Protein AF-A0A2C5Y8W0-F1 (afdb_monomer_lite)

Radius of gyration: 38.62 Å; chains: 1; bounding box: 80×120×103 Å

Foldseek 3Di:
DPDDVVVVVVCVVVVVVVVVVVVVVVPVVDVCVPVVCVPPPNPDFPDDDPVDTDGNNRVVVLVVVVVVLLCQLQPPHVDDPLVSSLVSLLVLLVVLVVLLVCDLPNVVCVVVVPDSVSSVVSSVSSVVSSVVSVVSSVVSVVVPPPDPQPVQVQLAQAEEEEEEAVQVVLRLVVLVSVLVLVLVQVVLVVLLVVLVVVLVVLVVVCVVDPPCNVVSVVVNVVSVVVNVVSVPDDHSPGSYQEYEYEYEHPAPCSCVVCLVSVQVSCVSCVPNRYAAYEYEHPADDDPDDSYDDDPRYDYHHPPSDPDSLVVSLVVLLVVLVPDPGAYEYEYEEAPVSLVSNVVSNVVNCVPHDHHYYYGPDHDDPPDDDDPVVVVVVVVVVVVVVVVVVVVVVVVVVVVVVVVVVVVVVVVVVVVVPPPDD

Structure (mmCIF, N/CA/C/O backbone):
data_AF-A0A2C5Y8W0-F1
#
_entry.id   AF-A0A2C5Y8W0-F1
#
loop_
_atom_site.group_PDB
_atom_site.id
_atom_site.type_symbol
_atom_site.label_atom_id
_atom_site.label_alt_id
_atom_site.label_comp_id
_atom_site.label_asym_id
_atom_site.label_entity_id
_atom_site.label_seq_id
_atom_site.pdbx_PDB_ins_code
_atom_site.Cartn_x
_atom_site.Cartn_y
_atom_site.Cartn_z
_atom_site.occupancy
_atom_site.B_iso_or_equiv
_atom_site.auth_seq_id
_atom_site.auth_comp_id
_atom_site.auth_asym_id
_atom_site.auth_atom_id
_atom_site.pdbx_PDB_model_num
ATOM 1 N N . MET A 1 1 ? 21.763 -20.311 -22.977 1.00 44.25 1 MET A N 1
ATOM 2 C CA . MET A 1 1 ? 22.464 -20.838 -24.161 1.00 44.25 1 MET A CA 1
ATOM 3 C C . MET A 1 1 ? 23.679 -19.960 -24.329 1.00 44.25 1 MET A C 1
ATOM 5 O O . MET A 1 1 ? 23.534 -18.839 -24.801 1.00 44.25 1 MET A O 1
ATOM 9 N N . ASP A 1 2 ? 24.818 -20.407 -23.817 1.00 47.62 2 ASP A N 1
ATOM 10 C CA . ASP A 1 2 ? 26.073 -19.678 -23.962 1.00 47.62 2 ASP A CA 1
ATOM 11 C C . ASP A 1 2 ? 26.524 -19.852 -25.408 1.00 47.62 2 ASP A C 1
ATOM 13 O O . ASP A 1 2 ? 26.822 -20.964 -25.844 1.00 47.62 2 ASP A O 1
ATOM 17 N N . LEU A 1 3 ? 26.448 -18.775 -26.192 1.00 57.62 3 LEU A N 1
ATOM 18 C CA . LEU A 1 3 ? 26.995 -18.784 -27.541 1.00 57.62 3 LEU A CA 1
ATOM 19 C C . LEU A 1 3 ? 28.505 -18.987 -27.401 1.00 57.62 3 LEU A C 1
ATOM 21 O O . LEU A 1 3 ? 29.176 -18.175 -26.764 1.00 57.62 3 LEU A O 1
ATOM 25 N N . ASP A 1 4 ? 29.013 -20.079 -27.966 1.00 74.00 4 ASP A N 1
ATOM 26 C CA . ASP A 1 4 ? 30.424 -20.433 -27.891 1.00 74.00 4 ASP A CA 1
ATOM 27 C C . ASP A 1 4 ? 31.264 -19.286 -28.474 1.00 74.00 4 ASP A C 1
ATOM 29 O O . ASP A 1 4 ? 31.017 -18.817 -29.590 1.00 74.00 4 ASP A O 1
ATOM 33 N N . VAL A 1 5 ? 32.227 -18.782 -27.704 1.00 74.69 5 VAL A N 1
ATOM 34 C CA . VAL A 1 5 ? 33.011 -17.583 -28.048 1.00 74.69 5 VAL A CA 1
ATOM 35 C C . VAL A 1 5 ? 33.696 -17.769 -29.407 1.00 74.69 5 VAL A C 1
ATOM 37 O O . VAL A 1 5 ? 33.759 -16.842 -30.214 1.00 74.69 5 VAL A O 1
ATOM 40 N N . SER A 1 6 ? 34.100 -19.004 -29.709 1.00 77.31 6 SER A N 1
ATOM 41 C CA . SER A 1 6 ? 34.669 -19.428 -30.991 1.00 77.31 6 SER A CA 1
ATOM 42 C C . SER A 1 6 ? 33.718 -19.203 -32.175 1.00 77.31 6 SER A C 1
ATOM 44 O O . SER A 1 6 ? 34.144 -18.761 -33.242 1.00 77.31 6 SER A O 1
ATOM 46 N N . LEU A 1 7 ? 32.417 -19.450 -31.986 1.00 77.75 7 LEU A N 1
ATOM 47 C CA . LEU A 1 7 ? 31.389 -19.231 -33.007 1.00 77.75 7 LEU A CA 1
ATOM 48 C C . LEU A 1 7 ? 31.188 -17.732 -33.265 1.00 77.75 7 LEU A C 1
ATOM 50 O O . LEU A 1 7 ? 31.057 -17.316 -34.415 1.00 77.75 7 LEU A O 1
ATOM 54 N N . LEU A 1 8 ? 31.217 -16.908 -32.212 1.00 77.44 8 LEU A N 1
ATOM 55 C CA . LEU A 1 8 ? 31.112 -15.452 -32.337 1.00 77.44 8 LEU A CA 1
ATOM 56 C C . LEU A 1 8 ? 32.306 -14.866 -33.116 1.00 77.44 8 LEU A C 1
ATOM 58 O O . LEU A 1 8 ? 32.118 -14.013 -33.988 1.00 77.44 8 LEU A O 1
ATOM 62 N N . TYR A 1 9 ? 33.522 -15.361 -32.861 1.00 77.31 9 TYR A N 1
ATOM 63 C CA . TYR A 1 9 ? 34.719 -14.998 -33.631 1.00 77.31 9 TYR A CA 1
ATOM 64 C C . TYR A 1 9 ? 34.620 -15.417 -35.099 1.00 77.31 9 TYR A C 1
ATOM 66 O O . TYR A 1 9 ? 34.963 -14.641 -35.989 1.00 77.31 9 TYR A O 1
ATOM 74 N N . LEU A 1 10 ? 34.104 -16.616 -35.374 1.00 85.75 10 LEU A N 1
ATOM 75 C CA . LEU A 1 10 ? 33.940 -17.101 -36.741 1.00 85.75 10 LEU A CA 1
ATOM 76 C C . LEU A 1 10 ? 32.924 -16.249 -37.523 1.00 85.75 10 LEU A C 1
ATOM 78 O O . LEU A 1 10 ? 33.198 -15.820 -38.644 1.00 85.75 10 LEU A O 1
ATOM 82 N N . ILE A 1 11 ? 31.773 -15.947 -36.909 1.00 84.12 11 ILE A N 1
ATOM 83 C CA . ILE A 1 11 ? 30.718 -15.111 -37.504 1.00 84.12 11 ILE A CA 1
ATOM 84 C C . ILE A 1 11 ? 31.240 -13.700 -37.783 1.00 84.12 11 ILE A C 1
ATOM 86 O O . ILE A 1 11 ? 31.003 -13.154 -38.860 1.00 84.12 11 ILE A O 1
ATOM 90 N N . THR A 1 12 ? 31.967 -13.107 -36.836 1.00 81.12 12 THR A N 1
ATOM 91 C CA . THR A 1 12 ? 32.534 -11.763 -37.008 1.00 81.12 12 THR A CA 1
ATOM 92 C C . THR A 1 12 ? 33.615 -11.737 -38.088 1.00 81.12 12 THR A C 1
ATOM 94 O O . THR A 1 12 ? 33.578 -10.858 -38.947 1.00 81.12 12 THR A O 1
ATOM 97 N N . PHE A 1 13 ? 34.517 -12.722 -38.127 1.00 86.62 13 PHE A N 1
ATOM 98 C CA . PHE A 1 13 ? 35.565 -12.817 -39.146 1.00 86.62 13 PHE A CA 1
ATOM 99 C C . PHE A 1 13 ? 34.997 -12.970 -40.565 1.00 86.62 13 PHE A C 1
ATOM 101 O O . PHE A 1 13 ? 35.328 -12.181 -41.454 1.00 86.62 13 PHE A O 1
ATOM 108 N N . PHE A 1 14 ? 34.091 -13.931 -40.782 1.00 89.62 14 PHE A N 1
ATOM 109 C CA . PHE A 1 14 ? 33.456 -14.112 -42.092 1.00 89.62 14 PHE A CA 1
ATOM 110 C C . PHE A 1 14 ? 32.534 -12.946 -42.456 1.00 89.62 14 PHE A C 1
ATOM 112 O O . PHE A 1 14 ? 32.468 -12.571 -43.626 1.00 89.62 14 PHE A O 1
ATOM 119 N N . GLY A 1 15 ? 31.879 -12.323 -41.474 1.00 86.56 15 GLY A N 1
ATOM 120 C CA . GLY A 1 15 ? 31.104 -11.101 -41.676 1.00 86.56 15 GLY A CA 1
ATOM 121 C C . GLY A 1 15 ? 31.960 -9.953 -42.216 1.00 86.56 15 GLY A C 1
ATOM 122 O O . GLY A 1 15 ? 31.577 -9.312 -43.194 1.00 86.56 15 GLY A O 1
ATOM 123 N N . ILE A 1 16 ? 33.148 -9.735 -41.642 1.00 87.75 16 ILE A N 1
ATOM 124 C CA . ILE A 1 16 ? 34.097 -8.706 -42.098 1.00 87.75 16 ILE A CA 1
ATOM 125 C C . ILE A 1 16 ? 34.620 -9.026 -43.504 1.00 87.75 16 ILE A C 1
ATOM 127 O O . ILE A 1 16 ? 34.643 -8.143 -44.363 1.00 87.75 16 ILE A O 1
ATOM 131 N N . ALA A 1 17 ? 34.999 -10.278 -43.769 1.00 86.75 17 ALA A N 1
ATOM 132 C CA . ALA A 1 17 ? 35.486 -10.693 -45.085 1.00 86.75 17 ALA A CA 1
ATOM 133 C C . ALA A 1 17 ? 34.411 -10.532 -46.177 1.00 86.75 17 ALA A C 1
ATOM 135 O O . ALA A 1 17 ? 34.689 -10.026 -47.266 1.00 86.75 17 ALA A O 1
ATOM 136 N N . CYS A 1 18 ? 33.165 -10.898 -45.869 1.00 89.00 18 CYS A N 1
ATOM 137 C CA . CYS A 1 18 ? 32.034 -10.745 -46.779 1.00 89.00 18 CYS A CA 1
ATOM 138 C C . CYS A 1 18 ? 31.720 -9.262 -47.039 1.00 89.00 18 CYS A C 1
ATOM 140 O O . CYS A 1 18 ? 31.556 -8.855 -48.189 1.00 89.00 18 CYS A O 1
ATOM 142 N N . LEU A 1 19 ? 31.739 -8.422 -45.996 1.00 86.31 19 LEU A N 1
ATOM 143 C CA . LEU A 1 19 ? 31.594 -6.970 -46.129 1.00 86.31 19 LEU A CA 1
ATOM 144 C C . LEU A 1 19 ? 32.683 -6.377 -47.038 1.00 86.31 19 LEU A C 1
ATOM 146 O O . LEU A 1 19 ? 32.382 -5.568 -47.915 1.00 86.31 19 LEU A O 1
ATOM 150 N N . ALA A 1 20 ? 33.938 -6.803 -46.874 1.00 82.88 20 ALA A N 1
ATOM 151 C CA . ALA A 1 20 ? 35.051 -6.345 -47.702 1.00 82.88 20 ALA A CA 1
ATOM 152 C C . ALA A 1 20 ? 34.873 -6.730 -49.183 1.00 82.88 20 ALA A C 1
ATOM 154 O O . ALA A 1 20 ? 35.100 -5.896 -50.062 1.00 82.88 20 ALA A O 1
ATOM 155 N N . LEU A 1 21 ? 34.401 -7.949 -49.468 1.00 87.19 21 LEU A N 1
ATOM 156 C CA . LEU A 1 21 ? 34.086 -8.400 -50.829 1.00 87.19 21 LEU A CA 1
ATOM 157 C C . LEU A 1 21 ? 32.921 -7.617 -51.448 1.00 87.19 21 LEU A C 1
ATOM 159 O O . LEU A 1 21 ? 32.993 -7.230 -52.615 1.00 87.19 21 LEU A O 1
ATOM 163 N N . ILE A 1 22 ? 31.873 -7.323 -50.677 1.00 85.44 22 ILE A N 1
ATOM 164 C CA . ILE A 1 22 ? 30.748 -6.489 -51.130 1.00 85.44 22 ILE A CA 1
ATOM 165 C C . ILE A 1 22 ? 31.235 -5.075 -51.470 1.00 85.44 22 ILE A C 1
ATOM 167 O O . ILE A 1 22 ? 30.906 -4.536 -52.524 1.00 85.44 22 ILE A O 1
ATOM 171 N N . LEU A 1 23 ? 32.070 -4.473 -50.621 1.00 79.06 23 LEU A N 1
ATOM 172 C CA . LEU A 1 23 ? 32.626 -3.142 -50.875 1.00 79.06 23 LEU A CA 1
ATOM 173 C C . LEU A 1 23 ? 33.550 -3.128 -52.102 1.00 79.06 23 LEU A C 1
ATOM 175 O O . LEU A 1 23 ? 33.518 -2.181 -52.891 1.00 79.06 23 LEU A O 1
ATOM 179 N N . TRP A 1 24 ? 34.344 -4.183 -52.295 1.00 80.81 24 TRP A N 1
ATOM 180 C CA . TRP A 1 24 ? 35.220 -4.333 -53.457 1.00 80.81 24 TRP A CA 1
ATOM 181 C C . TRP A 1 24 ? 34.433 -4.517 -54.761 1.00 80.81 24 TRP A C 1
ATOM 183 O O . TRP A 1 24 ? 34.711 -3.839 -55.751 1.00 80.81 24 TRP A O 1
ATOM 193 N N . THR A 1 25 ? 33.398 -5.357 -54.754 1.00 81.06 25 THR A N 1
ATOM 194 C CA . THR A 1 25 ? 32.513 -5.563 -55.912 1.00 81.06 25 THR A CA 1
ATOM 195 C C . THR A 1 25 ? 31.701 -4.310 -56.248 1.00 81.06 25 THR A C 1
ATOM 197 O O . THR A 1 25 ? 31.618 -3.945 -57.421 1.00 81.06 25 THR A O 1
ATOM 200 N N . LEU A 1 26 ? 31.197 -3.566 -55.254 1.00 74.88 26 LEU A N 1
ATOM 201 C CA . LEU A 1 26 ? 30.563 -2.258 -55.481 1.00 74.88 26 LEU A CA 1
ATOM 202 C C . LEU A 1 26 ? 31.527 -1.246 -56.115 1.00 74.88 26 LEU A C 1
ATOM 204 O O . LEU A 1 26 ? 31.128 -0.480 -56.994 1.00 74.88 26 LEU A O 1
ATOM 208 N N . LYS A 1 27 ? 32.796 -1.240 -55.685 1.00 72.25 27 LYS A N 1
ATOM 209 C CA . LYS A 1 27 ? 33.837 -0.376 -56.259 1.00 72.25 27 LYS A CA 1
ATOM 210 C C . LYS A 1 27 ? 34.120 -0.719 -57.726 1.00 72.25 27 LYS A C 1
ATOM 212 O O . LYS A 1 27 ? 34.409 0.187 -58.500 1.00 72.25 27 LYS A O 1
ATOM 217 N N . LEU A 1 28 ? 34.028 -1.996 -58.102 1.00 76.75 28 LEU A N 1
ATOM 218 C CA . LEU A 1 28 ? 34.200 -2.456 -59.485 1.00 76.75 28 LEU A CA 1
ATOM 219 C C . LEU A 1 28 ? 32.985 -2.136 -60.368 1.00 76.75 28 LEU A C 1
ATOM 221 O O . LEU A 1 28 ? 33.155 -1.779 -61.531 1.00 76.75 28 LEU A O 1
ATOM 225 N N . LEU A 1 29 ? 31.769 -2.231 -59.822 1.00 76.88 29 LEU A N 1
ATOM 226 C CA . LEU A 1 29 ? 30.531 -2.000 -60.572 1.00 76.88 29 LEU A CA 1
ATOM 227 C C . LEU A 1 29 ? 30.276 -0.507 -60.849 1.00 76.88 29 LEU A C 1
ATOM 229 O O . LEU A 1 29 ? 29.688 -0.145 -61.868 1.00 76.88 29 LEU A O 1
ATOM 233 N N . ILE A 1 30 ? 30.728 0.378 -59.957 1.00 71.62 30 ILE A N 1
ATOM 234 C CA . ILE A 1 30 ? 30.495 1.821 -60.058 1.00 71.62 30 ILE A CA 1
ATOM 235 C C . ILE A 1 30 ? 31.786 2.511 -60.504 1.00 71.62 30 ILE A C 1
ATOM 237 O O . ILE A 1 30 ? 32.679 2.766 -59.706 1.00 71.62 30 ILE A O 1
ATOM 241 N N . ARG A 1 31 ? 31.854 2.891 -61.786 1.00 64.94 31 ARG A N 1
ATOM 242 C CA . ARG A 1 31 ? 33.028 3.499 -62.454 1.00 64.94 31 ARG A CA 1
ATOM 243 C C . ARG A 1 31 ? 33.538 4.805 -61.814 1.00 64.94 31 ARG A C 1
ATOM 245 O O . ARG A 1 31 ? 34.665 5.206 -62.076 1.00 64.94 31 ARG A O 1
ATOM 252 N N . ASN A 1 32 ? 32.722 5.466 -60.986 1.00 70.19 32 ASN A N 1
ATOM 253 C CA . ASN A 1 32 ? 33.107 6.617 -60.160 1.00 70.19 32 ASN A CA 1
ATOM 254 C C . ASN A 1 32 ? 32.245 6.684 -58.880 1.00 70.19 32 ASN A C 1
ATOM 256 O O . ASN A 1 32 ? 31.255 7.427 -58.828 1.00 70.19 32 ASN A O 1
ATOM 260 N N . PRO A 1 33 ? 32.589 5.915 -57.831 1.00 65.94 33 PRO A N 1
ATOM 261 C CA . PRO A 1 33 ? 31.736 5.762 -56.654 1.00 65.94 33 PRO A CA 1
ATOM 262 C C . PRO A 1 33 ? 31.606 7.067 -55.863 1.00 65.94 33 PRO A C 1
ATOM 264 O O . PRO A 1 33 ? 30.546 7.339 -55.311 1.00 65.94 33 PRO A O 1
ATOM 267 N N . ALA A 1 34 ? 32.631 7.926 -55.882 1.00 62.22 34 ALA A N 1
ATOM 268 C CA . ALA A 1 34 ? 32.606 9.224 -55.211 1.00 62.22 34 ALA A CA 1
ATOM 269 C C . ALA A 1 34 ? 31.580 10.196 -55.824 1.00 62.22 34 ALA A C 1
ATOM 271 O O . ALA A 1 34 ? 30.839 10.851 -55.093 1.00 62.22 34 ALA A O 1
ATOM 272 N N . ILE A 1 35 ? 31.489 10.257 -57.159 1.00 71.88 35 ILE A N 1
ATOM 273 C CA . ILE A 1 35 ? 30.530 11.126 -57.867 1.00 71.88 35 ILE A CA 1
ATOM 274 C C . ILE A 1 35 ? 29.112 10.570 -57.733 1.00 71.88 35 ILE A C 1
ATOM 276 O O . ILE A 1 35 ? 28.167 11.324 -57.510 1.00 71.88 35 ILE A O 1
ATOM 280 N N . TYR A 1 36 ? 28.958 9.248 -57.821 1.00 71.50 36 TYR A N 1
ATOM 281 C CA . TYR A 1 36 ? 27.669 8.596 -57.617 1.00 71.50 36 TYR A CA 1
ATOM 282 C C . TYR A 1 36 ? 27.146 8.813 -56.187 1.00 71.50 36 TYR A C 1
ATOM 284 O O . TYR A 1 36 ? 26.008 9.247 -55.999 1.00 71.50 36 TYR A O 1
ATOM 292 N N . TYR A 1 37 ? 28.003 8.611 -55.181 1.00 67.75 37 TYR A N 1
ATOM 293 C CA . TYR A 1 37 ? 27.708 8.882 -53.774 1.00 67.75 37 TYR A CA 1
ATOM 294 C C . TYR A 1 37 ? 27.347 10.351 -53.541 1.00 67.75 37 TYR A C 1
ATOM 296 O O . TYR A 1 37 ? 26.335 10.651 -52.908 1.00 67.75 37 TYR A O 1
ATOM 304 N N . ALA A 1 38 ? 28.121 11.279 -54.107 1.00 67.62 38 ALA A N 1
ATOM 305 C CA . ALA A 1 38 ? 27.815 12.701 -54.056 1.00 67.62 38 ALA A CA 1
ATOM 306 C C . ALA A 1 38 ? 26.411 12.995 -54.617 1.00 67.62 38 ALA A C 1
ATOM 308 O O . ALA A 1 38 ? 25.580 13.592 -53.932 1.00 67.62 38 ALA A O 1
ATOM 309 N N . ARG A 1 39 ? 26.129 12.534 -55.839 1.00 72.62 39 ARG A N 1
ATOM 310 C CA . ARG A 1 39 ? 24.922 12.892 -56.596 1.00 72.62 39 ARG A CA 1
ATOM 311 C C . ARG A 1 39 ? 23.638 12.278 -56.042 1.00 72.62 39 ARG A C 1
ATOM 313 O O . ARG A 1 39 ? 22.612 12.951 -56.034 1.00 72.62 39 ARG A O 1
ATOM 320 N N . TYR A 1 40 ? 23.679 11.024 -55.599 1.00 71.44 40 TYR A N 1
ATOM 321 C CA . TYR A 1 40 ? 22.468 10.277 -55.239 1.00 71.44 40 TYR A CA 1
ATOM 322 C C . TYR A 1 40 ? 22.284 10.062 -53.736 1.00 71.44 40 TYR A C 1
ATOM 324 O O . TYR A 1 40 ? 21.154 9.841 -53.298 1.00 71.44 40 TYR A O 1
ATOM 332 N N . VAL A 1 41 ? 23.358 10.157 -52.945 1.00 66.31 41 VAL A N 1
ATOM 333 C CA . VAL A 1 41 ? 23.328 9.853 -51.506 1.00 66.31 41 VAL A CA 1
ATOM 334 C C . VAL A 1 41 ? 23.579 11.103 -50.657 1.00 66.31 41 VAL A C 1
ATOM 336 O O . VAL A 1 41 ? 22.785 11.398 -49.767 1.00 66.31 41 VAL A O 1
ATOM 339 N N . ARG A 1 42 ? 24.641 11.870 -50.938 1.00 67.50 42 ARG A N 1
ATOM 340 C CA . ARG A 1 42 ? 25.100 12.976 -50.076 1.00 67.50 42 ARG A CA 1
ATOM 341 C C . ARG A 1 42 ? 24.355 14.295 -50.281 1.00 67.50 42 ARG A C 1
ATOM 343 O O . ARG A 1 42 ? 23.951 14.907 -49.303 1.00 67.50 42 ARG A O 1
ATOM 350 N N . TYR A 1 43 ? 24.225 14.767 -51.519 1.00 66.50 43 TYR A N 1
ATOM 351 C CA . TYR A 1 43 ? 23.683 16.101 -51.804 1.00 66.50 43 TYR A CA 1
ATOM 352 C C . TYR A 1 43 ? 22.165 16.223 -52.028 1.00 66.50 43 TYR A C 1
ATOM 354 O O . TYR A 1 43 ? 21.669 17.339 -51.858 1.00 66.50 43 TYR A O 1
ATOM 362 N N . PRO A 1 44 ? 21.387 15.181 -52.395 1.00 75.56 44 PRO A N 1
ATOM 363 C CA . PRO A 1 44 ? 19.961 15.383 -52.613 1.00 75.56 44 PRO A CA 1
ATOM 364 C C . PRO A 1 44 ? 19.261 15.738 -51.297 1.00 75.56 44 PRO A C 1
ATOM 366 O O . PRO A 1 44 ? 19.352 15.018 -50.299 1.00 75.56 44 PRO A O 1
ATOM 369 N N . LEU A 1 45 ? 18.554 16.865 -51.315 1.00 70.56 45 LEU A N 1
ATOM 370 C CA . LEU A 1 45 ? 17.700 17.321 -50.224 1.00 70.56 45 LEU A CA 1
ATOM 371 C C . LEU A 1 45 ? 16.458 16.427 -50.164 1.00 70.56 45 LEU A C 1
ATOM 373 O O . LEU A 1 45 ? 15.802 16.210 -51.183 1.00 70.56 45 LEU A O 1
ATOM 377 N N . LEU A 1 46 ? 16.157 15.890 -48.983 1.00 69.19 46 LEU A N 1
ATOM 378 C CA . LEU A 1 46 ? 14.939 15.109 -48.749 1.00 69.19 46 LEU A CA 1
ATOM 379 C C . LEU A 1 46 ? 13.846 15.984 -48.132 1.00 69.19 46 LEU A C 1
ATOM 381 O O . LEU A 1 46 ? 12.685 15.876 -48.511 1.00 69.19 46 LEU A O 1
ATOM 385 N N . VAL A 1 47 ? 14.232 16.893 -47.233 1.00 68.06 47 VAL A N 1
ATOM 386 C CA . VAL A 1 47 ? 13.335 17.862 -46.597 1.00 68.06 47 VAL A CA 1
ATOM 387 C C . VAL A 1 47 ? 13.915 19.260 -46.791 1.00 68.06 47 VAL A C 1
ATOM 389 O O . VAL A 1 47 ? 15.067 19.513 -46.437 1.00 68.06 47 VAL A O 1
ATOM 392 N N . ASN A 1 48 ? 13.124 20.170 -47.362 1.00 66.00 48 ASN A N 1
ATOM 393 C CA . ASN A 1 48 ? 13.477 21.584 -47.513 1.00 66.00 48 ASN A CA 1
ATOM 394 C C . ASN A 1 48 ? 12.389 22.462 -46.883 1.00 66.00 48 ASN A C 1
ATOM 396 O O . ASN A 1 48 ? 11.694 23.211 -47.567 1.00 66.00 48 ASN A O 1
ATOM 400 N N . PHE A 1 49 ? 12.219 22.329 -45.567 1.00 63.41 49 PHE A N 1
ATOM 401 C CA . PHE A 1 49 ? 11.377 23.221 -44.777 1.00 63.41 49 PHE A CA 1
ATOM 402 C C . PHE A 1 49 ? 12.216 24.365 -44.210 1.00 63.41 49 PHE A C 1
ATOM 404 O O . PHE A 1 49 ? 13.410 24.222 -43.952 1.00 63.41 49 PHE A O 1
ATOM 411 N N . ARG A 1 50 ? 11.575 25.511 -43.963 1.00 54.84 50 ARG A N 1
ATOM 412 C CA . ARG A 1 50 ? 12.226 26.755 -43.511 1.00 54.84 50 ARG A CA 1
ATOM 413 C C . ARG A 1 50 ? 13.058 26.600 -42.221 1.00 54.84 50 ARG A C 1
ATOM 415 O O . ARG A 1 50 ? 13.975 27.382 -42.011 1.00 54.84 50 ARG A O 1
ATOM 422 N N . TRP A 1 51 ? 12.770 25.573 -41.418 1.00 54.38 51 TRP A N 1
ATOM 423 C CA . TRP A 1 51 ? 13.442 25.250 -40.152 1.00 54.38 51 TRP A CA 1
ATOM 424 C C . TRP A 1 51 ? 14.173 23.894 -40.158 1.00 54.38 51 TRP A C 1
ATOM 426 O O . TRP A 1 51 ? 14.914 23.600 -39.228 1.00 54.38 51 TRP A O 1
ATOM 436 N N . LEU A 1 52 ? 13.987 23.074 -41.202 1.00 60.28 52 LEU A N 1
ATOM 437 C CA . LEU A 1 52 ? 14.621 21.762 -41.373 1.00 60.28 52 LEU A CA 1
ATOM 438 C C . LEU A 1 52 ? 15.088 21.618 -42.826 1.00 60.28 52 LEU A C 1
ATOM 440 O O . LEU A 1 52 ? 14.295 21.320 -43.725 1.00 60.28 52 LEU A O 1
ATOM 444 N N . ARG A 1 53 ? 16.390 21.800 -43.041 1.00 66.50 53 ARG A N 1
ATOM 445 C CA . ARG A 1 53 ? 17.068 21.382 -44.269 1.00 66.50 53 ARG A CA 1
ATOM 446 C C . ARG A 1 53 ? 17.861 20.128 -43.955 1.00 66.50 53 ARG A C 1
ATOM 448 O O . ARG A 1 53 ? 18.824 20.215 -43.203 1.00 66.50 53 ARG A O 1
ATOM 455 N N . ALA A 1 54 ? 17.429 18.999 -44.508 1.00 69.00 54 ALA A N 1
ATOM 456 C CA . ALA A 1 54 ? 18.088 17.716 -44.309 1.00 69.00 54 ALA A CA 1
ATOM 457 C C . ALA A 1 54 ? 18.333 17.013 -45.649 1.00 69.00 54 ALA A C 1
ATOM 459 O O . ALA A 1 54 ? 17.430 16.875 -46.487 1.00 69.00 54 ALA A O 1
ATOM 460 N N . THR A 1 55 ? 19.562 16.552 -45.853 1.00 78.38 55 THR A N 1
ATOM 461 C CA . THR A 1 55 ? 19.924 15.674 -46.970 1.00 78.38 55 THR A CA 1
ATOM 462 C C . THR A 1 55 ? 19.404 14.253 -46.736 1.00 78.38 55 THR A C 1
ATOM 464 O O . THR A 1 55 ? 19.021 13.874 -45.623 1.00 78.38 55 THR A O 1
ATOM 467 N N . ARG A 1 56 ? 19.369 13.431 -47.793 1.00 76.44 56 ARG A N 1
ATOM 468 C CA . ARG A 1 56 ? 18.987 12.009 -47.683 1.00 76.44 56 ARG A CA 1
ATOM 469 C C . ARG A 1 56 ? 19.868 11.252 -46.691 1.00 76.44 56 ARG A C 1
ATOM 471 O O . ARG A 1 56 ? 19.348 10.488 -45.884 1.00 76.44 56 ARG A O 1
ATOM 478 N N . LEU A 1 57 ? 21.179 11.494 -46.734 1.00 73.56 57 LEU A N 1
ATOM 479 C CA . LEU A 1 57 ? 22.147 10.892 -45.819 1.00 73.56 57 LEU A CA 1
ATOM 480 C C . LEU A 1 57 ? 21.875 11.298 -44.362 1.00 73.56 57 LEU A C 1
ATOM 482 O O . LEU A 1 57 ? 21.825 10.437 -43.490 1.00 73.56 57 LEU A O 1
ATOM 486 N N . GLU A 1 58 ? 21.650 12.589 -44.106 1.00 74.25 58 GLU A N 1
ATOM 487 C CA . GLU A 1 58 ? 21.345 13.108 -42.763 1.00 74.25 58 GLU A CA 1
ATOM 488 C C . GLU A 1 58 ? 20.066 12.484 -42.199 1.00 74.25 58 GLU A C 1
ATOM 490 O O . GLU A 1 58 ? 20.038 12.026 -41.057 1.00 74.25 58 GLU A O 1
ATOM 495 N N . SER A 1 59 ? 19.032 12.389 -43.036 1.00 79.00 59 SER A N 1
ATOM 496 C CA . SER A 1 59 ? 17.756 11.767 -42.672 1.00 79.00 59 SER A CA 1
ATOM 497 C C . SER A 1 59 ? 17.928 10.275 -42.366 1.00 79.00 59 SER A C 1
ATOM 499 O O . SER A 1 59 ? 17.387 9.779 -41.382 1.00 79.00 59 SER A O 1
ATOM 501 N N . ALA A 1 60 ? 18.721 9.557 -43.168 1.00 81.44 60 ALA A N 1
ATOM 502 C CA . ALA A 1 60 ? 18.999 8.139 -42.955 1.00 81.44 60 ALA A CA 1
ATOM 503 C C . ALA A 1 60 ? 19.774 7.890 -41.652 1.00 81.44 60 ALA A C 1
ATOM 505 O O . ALA A 1 60 ? 19.403 7.008 -40.879 1.00 81.44 60 ALA A O 1
ATOM 506 N N . MET A 1 61 ? 20.808 8.688 -41.368 1.00 78.88 61 MET A N 1
ATOM 507 C CA . MET A 1 61 ? 21.563 8.590 -40.113 1.00 78.88 61 MET A CA 1
ATOM 508 C C . MET A 1 61 ? 20.676 8.864 -38.894 1.00 78.88 61 MET A C 1
ATOM 510 O O . MET A 1 61 ? 20.776 8.161 -37.889 1.00 78.88 61 MET A O 1
ATOM 514 N N . PHE A 1 62 ? 19.769 9.838 -38.996 1.00 80.94 62 PHE A N 1
ATOM 515 C CA . PHE A 1 62 ? 18.809 10.137 -37.938 1.00 80.94 62 PHE A CA 1
ATOM 516 C C . PHE A 1 62 ? 17.815 8.990 -37.704 1.00 80.94 62 PHE A C 1
ATOM 518 O O . PHE A 1 62 ? 17.575 8.608 -36.561 1.00 80.94 62 PHE A O 1
ATOM 525 N N . ILE A 1 63 ? 17.289 8.384 -38.773 1.00 84.81 63 ILE A N 1
ATOM 526 C CA . ILE A 1 63 ? 16.406 7.212 -38.674 1.00 84.81 63 ILE A CA 1
ATOM 527 C C . ILE A 1 63 ? 17.128 6.052 -37.982 1.00 84.81 63 ILE A C 1
ATOM 529 O O . ILE A 1 63 ? 16.564 5.437 -37.081 1.00 84.81 63 ILE A O 1
ATOM 533 N N . VAL A 1 64 ? 18.382 5.776 -38.352 1.00 87.06 64 VAL A N 1
ATOM 534 C CA . VAL A 1 64 ? 19.188 4.731 -37.700 1.00 87.06 64 VAL A CA 1
ATOM 535 C C . VAL A 1 64 ? 19.376 5.032 -36.212 1.00 87.06 64 VAL A C 1
ATOM 537 O O . VAL A 1 64 ? 19.183 4.145 -35.384 1.00 87.06 64 VAL A O 1
ATOM 540 N N . PHE A 1 65 ? 19.684 6.280 -35.851 1.00 85.56 65 PHE A N 1
ATOM 541 C CA . PHE A 1 65 ? 19.802 6.693 -34.452 1.00 85.56 65 PHE A CA 1
ATOM 542 C C . PHE A 1 65 ? 18.496 6.483 -33.667 1.00 85.56 65 PHE A C 1
ATOM 544 O O . PHE A 1 65 ? 18.524 5.925 -32.569 1.00 85.56 65 PHE A O 1
ATOM 551 N N . LEU A 1 66 ? 17.343 6.855 -34.233 1.00 87.19 66 LEU A N 1
ATOM 552 C CA . LEU A 1 66 ? 16.041 6.614 -33.604 1.00 87.19 66 LEU A CA 1
ATOM 553 C C . LEU A 1 66 ? 15.741 5.121 -33.443 1.00 87.19 66 LEU A C 1
ATOM 555 O O . LEU A 1 66 ? 15.263 4.708 -32.388 1.00 87.19 66 LEU A O 1
ATOM 559 N N . LEU A 1 67 ? 16.049 4.303 -34.453 1.00 87.50 67 LEU A N 1
ATOM 560 C CA . LEU A 1 67 ? 15.856 2.853 -34.394 1.00 87.50 67 LEU A CA 1
ATOM 561 C C . LEU A 1 67 ? 16.714 2.203 -33.305 1.00 87.50 67 LEU A C 1
ATOM 563 O O . LEU A 1 67 ? 16.233 1.304 -32.620 1.00 87.50 67 LEU A O 1
ATOM 567 N N . ILE A 1 68 ? 17.951 2.671 -33.109 1.00 87.69 68 ILE A N 1
ATOM 568 C CA . ILE A 1 68 ? 18.829 2.186 -32.036 1.00 87.69 68 ILE A CA 1
ATOM 569 C C . ILE A 1 68 ? 18.248 2.537 -30.662 1.00 87.69 68 ILE A C 1
ATOM 571 O O . ILE A 1 68 ? 18.136 1.651 -29.817 1.00 87.69 68 ILE A O 1
ATOM 575 N N . ASN A 1 69 ? 17.825 3.788 -30.442 1.00 88.06 69 ASN A N 1
ATOM 576 C CA . ASN A 1 69 ? 17.221 4.207 -29.169 1.00 88.06 69 ASN A CA 1
ATOM 577 C C . ASN A 1 69 ? 15.920 3.444 -28.881 1.00 88.06 69 ASN A C 1
ATOM 579 O O . ASN A 1 69 ? 15.722 2.917 -27.786 1.00 88.06 69 ASN A O 1
ATOM 583 N N . PHE A 1 70 ? 15.059 3.297 -29.889 1.00 87.06 70 PHE A N 1
ATOM 584 C CA . PHE A 1 70 ? 13.819 2.536 -29.770 1.00 87.06 70 PHE A CA 1
ATOM 585 C C . PHE A 1 70 ? 14.084 1.051 -29.486 1.00 87.06 70 PHE A C 1
ATOM 587 O O . PHE A 1 70 ? 13.493 0.468 -28.575 1.00 87.06 70 PHE A O 1
ATOM 594 N N . GLY A 1 71 ? 15.032 0.451 -30.210 1.00 85.88 71 GLY A N 1
ATOM 595 C CA . GLY A 1 71 ? 15.478 -0.919 -29.985 1.00 85.88 71 GLY A CA 1
ATOM 596 C C . GLY A 1 71 ? 16.025 -1.120 -28.575 1.00 85.88 71 GLY A C 1
ATOM 597 O O . GLY A 1 71 ? 15.670 -2.096 -27.923 1.00 85.88 71 GLY A O 1
ATOM 598 N N . ALA A 1 72 ? 16.809 -0.179 -28.053 1.00 85.56 72 ALA A N 1
ATOM 599 C CA . ALA A 1 72 ? 17.370 -0.272 -26.710 1.00 85.56 72 ALA A CA 1
ATOM 600 C C . ALA A 1 72 ? 16.314 -0.149 -25.592 1.00 85.56 72 ALA A C 1
ATOM 602 O O . ALA A 1 72 ? 16.487 -0.707 -24.506 1.00 85.56 72 ALA A O 1
ATOM 603 N N . ILE A 1 73 ? 15.189 0.523 -25.855 1.00 86.38 73 ILE A N 1
ATOM 604 C CA . ILE A 1 73 ? 14.047 0.559 -24.931 1.00 86.38 73 ILE A CA 1
ATOM 605 C C . ILE A 1 73 ? 13.253 -0.758 -24.986 1.00 86.38 73 ILE A C 1
ATOM 607 O O . ILE A 1 73 ? 12.835 -1.269 -23.942 1.00 86.38 73 ILE A O 1
ATOM 611 N N . LEU A 1 74 ? 13.063 -1.348 -26.168 1.00 83.06 74 LEU A N 1
ATOM 612 C CA . LEU A 1 74 ? 12.211 -2.531 -26.331 1.00 83.06 74 LEU A CA 1
ATOM 613 C C . LEU A 1 74 ? 12.939 -3.867 -26.091 1.00 83.06 74 LEU A C 1
ATOM 615 O O . LEU A 1 74 ? 12.436 -4.740 -25.388 1.00 83.06 74 LEU A O 1
ATOM 619 N N . ILE A 1 75 ? 14.155 -4.056 -26.589 1.00 80.94 75 ILE A N 1
ATOM 620 C CA . ILE A 1 75 ? 14.875 -5.340 -26.517 1.00 80.94 75 ILE A CA 1
ATOM 621 C C . ILE A 1 75 ? 15.210 -5.686 -25.051 1.00 80.94 75 ILE A C 1
ATOM 623 O O . ILE A 1 75 ? 15.632 -4.810 -24.292 1.00 80.94 75 ILE A O 1
ATOM 627 N N . PRO A 1 76 ? 14.993 -6.940 -24.595 1.00 65.56 76 PRO A N 1
ATOM 628 C CA . PRO A 1 76 ? 14.780 -8.170 -25.370 1.00 65.56 76 PRO A CA 1
ATOM 629 C C . PRO A 1 76 ? 13.320 -8.555 -25.657 1.00 65.56 76 PRO A C 1
ATOM 631 O O . PRO A 1 76 ? 13.081 -9.619 -26.219 1.00 65.56 76 PRO A O 1
ATOM 634 N N . SER A 1 77 ? 12.328 -7.738 -25.299 1.00 74.12 77 SER A N 1
ATOM 635 C CA . SER A 1 77 ? 10.913 -8.085 -25.483 1.00 74.12 77 SER A CA 1
ATOM 636 C C . SER A 1 77 ? 10.175 -6.945 -26.167 1.00 74.12 77 SER A C 1
ATOM 638 O O . SER A 1 77 ? 10.025 -5.888 -25.578 1.00 74.12 77 SER A O 1
ATOM 640 N N . PHE A 1 78 ? 9.645 -7.168 -27.373 1.00 72.88 78 PHE A N 1
ATOM 641 C CA . PHE A 1 78 ? 8.916 -6.142 -28.140 1.00 72.88 78 PHE A CA 1
ATOM 642 C C . PHE A 1 78 ? 7.735 -5.502 -27.388 1.00 72.88 78 PHE A C 1
ATOM 644 O O . PHE A 1 78 ? 7.359 -4.374 -27.690 1.00 72.88 78 PHE A O 1
ATOM 651 N N . PHE A 1 79 ? 7.203 -6.189 -26.373 1.00 74.38 79 PHE A N 1
ATOM 652 C CA . PHE A 1 79 ? 6.200 -5.674 -25.443 1.00 74.38 79 PHE A CA 1
ATOM 653 C C . PH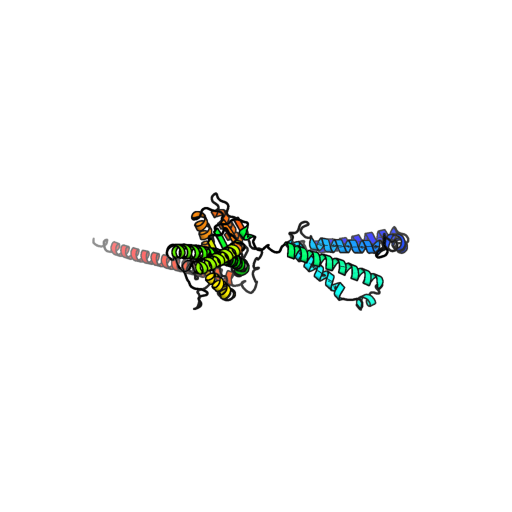E A 1 79 ? 6.737 -5.720 -24.000 1.00 74.38 79 PHE A C 1
ATOM 655 O O . PHE A 1 79 ? 6.357 -6.607 -23.230 1.00 74.38 79 PHE A O 1
ATOM 662 N N . PRO A 1 80 ? 7.655 -4.817 -23.604 1.00 77.12 80 PRO A N 1
ATOM 663 C CA . PRO A 1 80 ? 8.124 -4.759 -22.229 1.00 77.12 80 PRO A CA 1
ATOM 664 C C . PRO A 1 80 ? 7.010 -4.211 -21.334 1.00 77.12 80 PRO A C 1
ATOM 666 O O . PRO A 1 80 ? 6.232 -3.348 -21.738 1.00 77.12 80 PRO A O 1
ATOM 669 N N . GLY A 1 81 ? 6.961 -4.652 -20.077 1.00 81.88 81 GLY A N 1
ATOM 670 C CA . GLY A 1 81 ? 6.079 -4.018 -19.096 1.00 81.88 81 GLY A CA 1
ATOM 671 C C . GLY A 1 81 ? 6.417 -2.530 -18.925 1.00 81.88 81 GLY A C 1
ATOM 672 O O . GLY A 1 81 ? 7.588 -2.149 -18.980 1.00 81.88 81 GLY A O 1
ATOM 673 N N . TRP A 1 82 ? 5.413 -1.690 -18.645 1.00 82.62 82 TRP A N 1
ATOM 674 C CA . TRP A 1 82 ? 5.560 -0.228 -18.510 1.00 82.62 82 TRP A CA 1
ATOM 675 C C . TRP A 1 82 ? 6.708 0.210 -17.588 1.00 82.62 82 TRP A C 1
ATOM 677 O O . TRP A 1 82 ? 7.401 1.185 -17.864 1.00 82.62 82 TRP A O 1
ATOM 687 N N . ARG A 1 83 ? 6.982 -0.552 -16.525 1.00 79.69 83 ARG A N 1
ATOM 688 C CA . ARG A 1 83 ? 8.078 -0.283 -15.581 1.00 79.69 83 ARG A CA 1
ATOM 689 C C . ARG A 1 83 ? 9.473 -0.531 -16.172 1.00 79.69 83 ARG A C 1
ATOM 691 O O . ARG A 1 83 ? 10.438 0.153 -15.826 1.00 79.69 83 ARG A O 1
ATOM 698 N N . GLN A 1 84 ? 9.587 -1.505 -17.073 1.00 83.31 84 GLN A N 1
ATOM 699 C CA . GLN A 1 84 ? 10.821 -1.761 -17.817 1.00 83.31 84 GLN A CA 1
ATOM 700 C C . GLN A 1 84 ? 11.047 -0.657 -18.851 1.00 83.31 84 GLN A C 1
ATOM 702 O O . GLN A 1 84 ? 12.151 -0.122 -18.913 1.00 83.31 84 GLN A O 1
ATOM 707 N N . VAL A 1 85 ? 9.991 -0.253 -19.569 1.00 87.69 85 VAL A N 1
ATOM 708 C CA . VAL A 1 85 ? 10.024 0.898 -20.489 1.00 87.69 85 VAL A CA 1
ATOM 709 C C . VAL A 1 85 ? 10.469 2.162 -19.751 1.00 87.69 85 VAL A C 1
ATOM 711 O O . VAL A 1 85 ? 11.404 2.819 -20.191 1.00 87.69 85 VAL A O 1
ATOM 714 N N . GLN A 1 86 ? 9.889 2.454 -18.581 1.00 88.56 86 GLN A N 1
ATOM 715 C CA . GLN A 1 86 ? 10.263 3.602 -17.747 1.00 88.56 86 GLN A CA 1
ATOM 716 C C . GLN A 1 86 ? 11.758 3.611 -17.393 1.00 88.56 86 GLN A C 1
ATOM 718 O O . GLN A 1 86 ? 12.413 4.651 -17.474 1.00 88.56 86 GLN A O 1
ATOM 723 N N . THR A 1 87 ? 12.289 2.467 -16.954 1.00 84.75 87 THR A N 1
ATOM 724 C CA . THR A 1 87 ? 13.675 2.362 -16.475 1.00 84.75 87 THR A CA 1
ATOM 725 C C . THR A 1 87 ? 14.660 2.468 -17.638 1.00 84.75 87 THR A C 1
ATOM 727 O O . THR A 1 87 ? 15.677 3.145 -17.528 1.00 84.75 87 THR A O 1
ATOM 730 N N . ARG A 1 88 ? 14.343 1.844 -18.778 1.00 89.25 88 ARG A N 1
ATOM 731 C CA . ARG A 1 88 ? 15.176 1.901 -19.985 1.00 89.25 88 ARG A CA 1
ATOM 732 C C . ARG A 1 88 ? 15.140 3.275 -20.647 1.00 89.25 88 ARG A C 1
ATOM 734 O O . ARG A 1 88 ? 16.193 3.757 -21.039 1.00 89.25 88 ARG A O 1
ATOM 741 N N . ALA A 1 89 ? 13.982 3.936 -20.686 1.00 90.44 89 ALA A N 1
ATOM 742 C CA . ALA A 1 89 ? 13.865 5.313 -21.164 1.00 90.44 89 ALA A CA 1
ATOM 743 C C . ALA A 1 89 ? 14.702 6.285 -20.313 1.00 90.44 89 ALA A C 1
ATOM 745 O O . ALA A 1 89 ? 15.385 7.139 -20.864 1.00 90.44 89 ALA A O 1
ATOM 746 N N . ALA A 1 90 ? 14.730 6.117 -18.982 1.00 89.06 90 ALA A N 1
ATOM 747 C CA . ALA A 1 90 ? 15.617 6.908 -18.121 1.00 89.06 90 ALA A CA 1
ATOM 748 C C . ALA A 1 90 ? 17.104 6.660 -18.408 1.00 89.06 90 ALA A C 1
ATOM 750 O O . ALA A 1 90 ? 17.881 7.609 -18.468 1.00 89.06 90 ALA A O 1
ATOM 751 N N . LEU A 1 91 ? 17.507 5.399 -18.587 1.00 88.00 91 LEU A N 1
ATOM 752 C CA . LEU A 1 91 ? 18.895 5.069 -18.916 1.00 88.00 91 LEU A CA 1
ATOM 753 C C . LEU A 1 91 ? 19.306 5.649 -20.275 1.00 88.00 91 LEU A C 1
ATOM 755 O O . LEU A 1 91 ? 20.381 6.234 -20.368 1.00 88.00 91 LEU A O 1
ATOM 759 N N . MET A 1 92 ? 18.447 5.549 -21.295 1.00 90.00 92 MET A N 1
ATOM 760 C CA . MET A 1 92 ? 18.707 6.143 -22.613 1.00 90.00 92 MET A CA 1
ATOM 761 C C . MET A 1 92 ? 18.802 7.668 -22.542 1.00 90.00 92 MET A C 1
ATOM 763 O O . MET A 1 92 ? 19.761 8.227 -23.067 1.00 90.00 92 MET A O 1
ATOM 767 N N . ALA A 1 93 ? 17.924 8.327 -21.778 1.00 91.00 93 ALA A N 1
ATOM 768 C CA . ALA A 1 93 ? 17.998 9.773 -21.579 1.00 91.00 93 ALA A CA 1
ATOM 769 C C . ALA A 1 93 ? 19.345 10.199 -20.968 1.00 91.00 93 ALA A C 1
ATOM 771 O O . ALA A 1 93 ? 19.944 11.178 -21.411 1.00 91.00 93 ALA A O 1
ATOM 772 N N . ILE A 1 94 ? 19.866 9.448 -19.989 1.00 88.56 94 ILE A N 1
ATOM 773 C CA . ILE A 1 94 ? 21.184 9.709 -19.385 1.00 88.56 94 ILE A CA 1
ATOM 774 C C . ILE A 1 94 ? 22.306 9.518 -20.413 1.00 88.56 94 ILE A C 1
ATOM 776 O O . ILE A 1 94 ? 23.183 10.375 -20.527 1.00 88.56 94 ILE A O 1
ATOM 780 N N . VAL A 1 95 ? 22.270 8.426 -21.184 1.00 87.38 95 VAL A N 1
ATOM 781 C CA . VAL A 1 95 ? 23.266 8.144 -22.230 1.00 87.38 95 VAL A CA 1
ATOM 782 C C . VAL A 1 95 ? 23.271 9.249 -23.289 1.00 87.38 95 VAL A C 1
ATOM 784 O O . VAL A 1 95 ? 24.335 9.761 -23.628 1.00 87.38 95 VAL A O 1
ATOM 787 N N . ASN A 1 96 ? 22.096 9.683 -23.746 1.00 88.62 96 ASN A N 1
ATOM 788 C CA . ASN A 1 96 ? 21.941 10.759 -24.726 1.00 88.62 96 ASN A CA 1
ATOM 789 C C . ASN A 1 96 ? 22.286 12.147 -24.157 1.00 88.62 96 ASN A C 1
ATOM 791 O O . ASN A 1 96 ? 22.656 13.051 -24.905 1.00 88.62 96 ASN A O 1
ATOM 795 N N . THR A 1 97 ? 22.247 12.322 -22.834 1.00 86.75 97 THR A N 1
ATOM 796 C CA . THR A 1 97 ? 22.681 13.562 -22.172 1.00 86.75 97 THR A CA 1
ATOM 797 C C . THR A 1 97 ? 24.205 13.717 -22.186 1.00 86.75 97 THR A C 1
ATOM 799 O O . THR A 1 97 ? 24.700 14.841 -22.260 1.00 86.75 97 THR A O 1
ATOM 802 N N . ALA A 1 98 ? 24.979 12.625 -22.176 1.00 83.00 98 ALA A N 1
ATOM 803 C CA . ALA A 1 98 ? 26.442 12.709 -22.142 1.00 83.00 98 ALA A CA 1
ATOM 804 C C . ALA A 1 98 ? 27.041 13.469 -23.353 1.00 83.00 98 ALA A C 1
ATOM 806 O O . ALA A 1 98 ? 27.801 14.414 -23.122 1.00 83.00 98 ALA A O 1
ATOM 807 N N . PRO A 1 99 ? 26.666 13.183 -24.620 1.00 78.75 99 PRO A N 1
ATOM 808 C CA . PRO A 1 99 ? 27.074 14.000 -25.768 1.00 78.75 99 PRO A CA 1
ATOM 809 C C . PRO A 1 99 ? 26.582 15.453 -25.709 1.00 78.75 99 PRO A C 1
ATOM 811 O O . PRO A 1 99 ? 27.266 16.356 -26.194 1.00 78.75 99 PRO A O 1
ATOM 814 N N . LEU A 1 100 ? 25.413 15.695 -25.104 1.00 82.19 100 LEU A N 1
ATOM 815 C CA . LEU A 1 100 ? 24.844 17.035 -24.937 1.00 82.19 100 LEU A CA 1
ATOM 816 C C . LEU A 1 100 ? 25.702 17.888 -23.985 1.00 82.19 100 LEU A C 1
ATOM 818 O O . LEU A 1 100 ? 25.959 19.060 -24.245 1.00 82.19 100 LEU A O 1
ATOM 822 N N . CYS A 1 101 ? 26.231 17.283 -22.922 1.00 79.75 101 CYS A N 1
ATOM 823 C CA . CYS A 1 101 ? 27.106 17.958 -21.964 1.00 79.75 101 CYS A CA 1
ATOM 824 C C . CYS A 1 101 ? 28.501 18.287 -22.524 1.00 79.75 101 CYS A C 1
ATOM 826 O O . CYS A 1 101 ? 29.179 19.155 -21.979 1.00 79.75 101 CYS A O 1
ATOM 828 N N . MET A 1 102 ? 28.942 17.637 -23.609 1.00 72.25 102 MET A N 1
ATOM 829 C CA . MET A 1 102 ? 30.272 17.877 -24.191 1.00 72.25 102 MET A CA 1
ATOM 830 C C . MET A 1 102 ? 30.394 19.218 -24.939 1.00 72.25 102 MET A C 1
ATOM 832 O O . MET A 1 102 ? 31.516 19.650 -25.190 1.00 72.25 102 MET A O 1
ATOM 836 N N . GLY A 1 103 ? 29.280 19.908 -25.223 1.00 64.88 103 GLY A N 1
ATOM 837 C CA . GLY A 1 103 ? 29.238 21.315 -25.651 1.00 64.88 103 GLY A CA 1
ATOM 838 C C . GLY A 1 103 ? 29.950 21.677 -26.972 1.00 64.88 103 GLY A C 1
ATOM 839 O O . GLY A 1 103 ? 30.814 20.978 -27.491 1.00 64.88 103 GLY A O 1
ATOM 840 N N . GLY A 1 104 ? 29.629 22.852 -27.529 1.00 60.31 104 GLY A N 1
ATOM 841 C CA . GLY A 1 104 ? 30.154 23.334 -28.824 1.00 60.31 104 GLY A CA 1
ATOM 842 C C . GLY A 1 104 ? 31.645 23.712 -28.881 1.00 60.31 104 GLY A C 1
ATOM 843 O O . GLY A 1 104 ? 32.080 24.315 -29.867 1.00 60.31 104 GLY A O 1
ATOM 844 N N . ARG A 1 105 ? 32.414 23.393 -27.832 1.00 59.75 105 ARG A N 1
ATOM 845 C CA . ARG A 1 105 ? 33.873 23.576 -27.725 1.00 59.75 105 ARG A CA 1
ATOM 846 C C . ARG A 1 105 ? 34.581 22.249 -2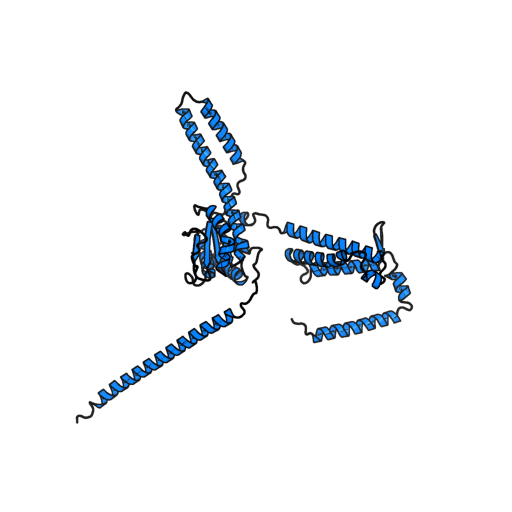7.444 1.00 59.75 105 ARG A C 1
ATOM 848 O O . ARG A 1 105 ? 35.547 22.208 -26.691 1.00 59.75 105 ARG A O 1
ATOM 855 N N . ALA A 1 106 ? 34.075 21.154 -28.001 1.00 64.12 106 ALA A N 1
ATOM 856 C CA . ALA A 1 106 ? 34.738 19.870 -27.878 1.00 64.12 106 ALA A CA 1
ATOM 857 C C . ALA A 1 106 ? 36.009 19.870 -28.755 1.00 64.12 106 ALA A C 1
ATOM 859 O O . ALA A 1 106 ? 35.876 19.884 -29.981 1.00 64.12 106 ALA A O 1
ATOM 860 N N . PRO A 1 107 ? 37.227 19.790 -28.180 1.00 64.31 107 PRO A N 1
ATOM 861 C CA . PRO A 1 107 ? 38.470 19.711 -28.957 1.00 64.31 107 PRO A CA 1
ATOM 862 C C . PRO A 1 107 ? 38.490 18.503 -29.908 1.00 64.31 107 PRO A C 1
ATOM 864 O O . PRO A 1 107 ? 39.227 18.488 -30.885 1.00 64.31 107 PRO A O 1
ATOM 867 N N . ILE A 1 108 ? 37.627 17.510 -29.664 1.00 65.88 108 ILE A N 1
ATOM 868 C CA . ILE A 1 108 ? 37.430 16.340 -30.521 1.00 65.88 108 ILE A CA 1
ATOM 869 C C . ILE A 1 108 ? 36.760 16.676 -31.863 1.00 65.88 108 ILE A C 1
ATOM 871 O O . ILE A 1 108 ? 37.035 16.017 -32.858 1.00 65.88 108 ILE A O 1
ATOM 875 N N . VAL A 1 109 ? 35.897 17.697 -31.915 1.00 68.56 109 VAL A N 1
ATOM 876 C CA . VAL A 1 109 ? 35.215 18.128 -33.152 1.00 68.56 109 VAL A CA 1
ATOM 877 C C . VAL A 1 109 ? 36.213 18.812 -34.075 1.00 68.56 109 VAL A C 1
ATOM 879 O O . VAL A 1 109 ? 36.231 18.535 -35.275 1.00 68.56 109 VAL A O 1
ATOM 882 N N . ASP A 1 110 ? 37.078 19.638 -33.487 1.00 68.94 110 ASP A N 1
ATOM 883 C CA . ASP A 1 110 ? 38.166 20.303 -34.194 1.00 68.94 110 ASP A CA 1
ATOM 884 C C . ASP A 1 110 ? 39.252 19.283 -34.605 1.00 68.94 110 ASP A C 1
ATOM 886 O O . ASP A 1 110 ? 39.735 19.330 -35.733 1.00 68.94 110 ASP A O 1
ATOM 890 N N . ALA A 1 111 ? 39.559 18.285 -33.761 1.00 72.19 111 ALA A N 1
ATOM 891 C CA . ALA A 1 111 ? 40.502 17.205 -34.086 1.00 72.19 111 ALA A CA 1
ATOM 892 C C . ALA A 1 111 ? 40.010 16.266 -35.206 1.00 72.19 111 ALA A C 1
ATOM 894 O O . ALA A 1 111 ? 40.813 15.771 -35.993 1.00 72.19 111 ALA A O 1
ATOM 895 N N . LEU A 1 112 ? 38.698 16.020 -35.293 1.00 73.56 112 LEU A N 1
ATOM 896 C CA . LEU A 1 112 ? 38.084 15.173 -36.325 1.00 73.56 112 LEU A CA 1
ATOM 897 C C . LEU A 1 112 ? 37.681 15.952 -37.589 1.00 73.56 112 LEU A C 1
ATOM 899 O O . LEU A 1 112 ? 37.129 15.358 -38.516 1.00 73.56 112 LEU A O 1
ATOM 903 N N . ASN A 1 113 ? 37.943 17.265 -37.634 1.00 74.31 113 ASN A N 1
ATOM 904 C CA . ASN A 1 113 ? 37.588 18.160 -38.738 1.00 74.31 113 ASN A CA 1
ATOM 905 C C . ASN A 1 113 ? 36.108 18.034 -39.162 1.00 74.31 113 ASN A C 1
ATOM 907 O O . ASN A 1 113 ? 35.764 18.022 -40.349 1.00 74.31 113 ASN A O 1
ATOM 911 N N . ILE A 1 114 ? 35.214 17.881 -38.179 1.00 73.56 114 ILE A N 1
ATOM 912 C CA . ILE A 1 114 ? 33.779 17.736 -38.431 1.00 73.56 114 ILE A CA 1
ATOM 913 C C . ILE A 1 114 ? 33.186 19.133 -38.663 1.00 73.56 114 ILE A C 1
ATOM 915 O O . ILE A 1 114 ? 33.380 20.026 -37.835 1.00 73.56 114 ILE A O 1
ATOM 919 N N . PRO A 1 115 ? 32.412 19.356 -39.743 1.00 77.38 115 PRO A N 1
ATOM 920 C CA . PRO A 1 115 ? 31.803 20.655 -39.998 1.00 77.38 115 PRO A CA 1
ATOM 921 C C . PRO A 1 115 ? 30.915 21.112 -38.831 1.00 77.38 115 PRO A C 1
ATOM 923 O O . PRO A 1 115 ? 30.021 20.387 -38.392 1.00 77.38 115 PRO A O 1
ATOM 926 N N . ARG A 1 116 ? 31.094 22.354 -38.368 1.00 73.50 116 ARG A N 1
ATOM 927 C CA . ARG A 1 116 ? 30.366 22.901 -37.205 1.00 73.50 116 ARG A CA 1
ATOM 928 C C . ARG A 1 116 ? 28.839 22.840 -37.358 1.00 73.50 116 ARG A C 1
ATOM 930 O O . ARG A 1 116 ? 28.140 22.564 -36.389 1.00 73.50 116 ARG A O 1
ATOM 937 N N . ASN A 1 117 ? 28.324 23.013 -38.575 1.00 73.44 117 ASN A N 1
ATOM 938 C CA . ASN A 1 117 ? 26.887 22.903 -38.862 1.00 73.44 117 ASN A CA 1
ATOM 939 C C . ASN A 1 117 ? 26.344 21.485 -38.617 1.00 73.44 117 ASN A C 1
ATOM 941 O O . ASN A 1 117 ? 25.238 21.335 -38.107 1.00 73.44 117 ASN A O 1
ATOM 945 N N . TRP A 1 118 ? 27.137 20.453 -38.921 1.00 74.81 118 TRP A N 1
ATOM 946 C CA . TRP A 1 118 ? 26.772 19.059 -38.659 1.00 74.81 118 TRP A CA 1
ATOM 947 C C . TRP A 1 118 ? 26.747 18.760 -37.167 1.00 74.81 118 TRP A C 1
ATOM 949 O O . TRP A 1 118 ? 25.807 18.137 -36.678 1.00 74.81 118 TRP A O 1
ATOM 959 N N . TYR A 1 119 ? 27.746 19.252 -36.436 1.00 77.31 119 TYR A N 1
ATOM 960 C CA . TYR A 1 119 ? 27.788 19.113 -34.986 1.00 77.31 119 TYR A CA 1
ATOM 961 C C . TYR A 1 119 ? 26.572 19.772 -34.317 1.00 77.31 119 TYR A C 1
ATOM 963 O O . TYR A 1 119 ? 25.906 19.139 -33.503 1.00 77.31 119 TYR A O 1
ATOM 971 N N . LEU A 1 120 ? 26.244 21.015 -34.688 1.00 77.56 120 LEU A N 1
ATOM 972 C CA . LEU A 1 120 ? 25.105 21.748 -34.121 1.00 77.56 120 LEU A CA 1
ATOM 973 C C . LEU A 1 120 ? 23.769 21.061 -34.416 1.00 77.56 120 LEU A C 1
ATOM 975 O O . LEU A 1 120 ? 22.911 20.974 -33.538 1.00 77.56 120 LEU A O 1
ATOM 979 N N . MET A 1 121 ? 23.612 20.537 -35.632 1.00 77.38 121 MET A N 1
ATOM 980 C CA . MET A 1 121 ? 22.436 19.763 -36.008 1.00 77.38 121 MET A CA 1
ATOM 981 C C . MET A 1 121 ? 22.319 18.493 -35.155 1.00 77.38 121 MET A C 1
ATOM 983 O O . MET A 1 121 ? 21.284 18.280 -34.528 1.00 77.38 121 MET A O 1
ATOM 987 N N . LEU A 1 122 ? 23.378 17.680 -35.066 1.00 79.50 122 LEU A N 1
ATOM 988 C CA . LEU A 1 122 ? 23.382 16.459 -34.250 1.00 79.50 122 LEU A CA 1
ATOM 989 C C . LEU A 1 122 ? 23.110 16.755 -32.771 1.00 79.50 122 LEU A C 1
ATOM 991 O O . LEU A 1 122 ? 22.289 16.085 -32.154 1.00 79.50 122 LEU A O 1
ATOM 995 N N . HIS A 1 123 ? 23.746 17.788 -32.221 1.00 84.06 123 HIS A N 1
ATOM 996 C CA . HIS A 1 123 ? 23.566 18.210 -30.835 1.00 84.06 123 HIS A CA 1
ATOM 997 C C . HIS A 1 123 ? 22.108 18.589 -30.532 1.00 84.06 123 HIS A C 1
ATOM 999 O O . HIS A 1 123 ? 21.553 18.159 -29.523 1.00 84.06 123 HIS A O 1
ATOM 1005 N N . SER A 1 124 ? 21.457 19.338 -31.429 1.00 83.50 124 SER A N 1
ATOM 1006 C CA . SER A 1 124 ? 20.047 19.709 -31.272 1.00 83.50 124 SER A CA 1
ATOM 1007 C C . SER A 1 124 ? 19.123 18.488 -31.297 1.00 83.50 124 SER A C 1
ATOM 1009 O O . SER A 1 124 ? 18.253 18.360 -30.435 1.00 83.50 124 SER A O 1
ATOM 1011 N N . TRP A 1 125 ? 19.337 17.557 -32.229 1.00 82.81 125 TRP A N 1
ATOM 1012 C CA . TRP A 1 125 ? 18.505 16.359 -32.359 1.00 82.81 125 TRP A CA 1
ATOM 1013 C C . TRP A 1 125 ? 18.687 15.363 -31.214 1.00 82.81 125 TRP A C 1
ATOM 1015 O O . TRP A 1 125 ? 17.696 14.832 -30.715 1.00 82.81 125 TRP A O 1
ATOM 1025 N N . ILE A 1 126 ? 19.924 15.151 -30.754 1.00 88.25 126 ILE A N 1
ATOM 1026 C CA . ILE A 1 126 ? 20.202 14.345 -29.556 1.00 88.25 126 ILE A CA 1
ATOM 1027 C C . ILE A 1 126 ? 19.471 14.944 -28.346 1.00 88.25 126 ILE A C 1
ATOM 1029 O O . ILE A 1 126 ? 18.855 14.207 -27.578 1.00 88.25 126 ILE A O 1
ATOM 1033 N N . GLY A 1 127 ? 19.452 16.276 -28.222 1.00 87.31 127 GLY A N 1
ATOM 1034 C CA . GLY A 1 127 ? 18.700 16.974 -27.178 1.00 87.31 127 GLY A CA 1
ATOM 1035 C C . GLY A 1 127 ? 17.189 16.726 -27.243 1.00 87.31 127 GLY A C 1
ATOM 1036 O O . GLY A 1 127 ? 16.576 16.417 -26.223 1.00 87.31 127 GLY A O 1
ATOM 1037 N N . VAL A 1 128 ? 16.583 16.801 -28.434 1.00 89.62 128 VAL A N 1
ATOM 1038 C CA . VAL A 1 128 ? 15.145 16.520 -28.626 1.00 89.62 128 VAL A CA 1
ATOM 1039 C C . VAL A 1 128 ? 14.797 15.085 -28.223 1.00 89.62 128 VAL A C 1
ATOM 1041 O O . VAL A 1 128 ? 13.788 14.860 -27.547 1.00 89.62 128 VAL A O 1
ATOM 1044 N N . VAL A 1 129 ? 15.635 14.113 -28.593 1.00 89.81 129 VAL A N 1
ATOM 1045 C CA . VAL A 1 129 ? 15.432 12.704 -28.228 1.00 89.81 129 VAL A CA 1
ATOM 1046 C C . VAL A 1 129 ? 15.563 12.507 -26.717 1.00 89.81 129 VAL A C 1
ATOM 1048 O O . VAL A 1 129 ? 14.644 11.961 -26.109 1.00 89.81 129 VAL A O 1
ATOM 1051 N N . ALA A 1 130 ? 16.607 13.055 -26.089 1.00 92.00 130 ALA A N 1
ATOM 1052 C CA . ALA A 1 130 ? 16.804 12.969 -24.641 1.00 92.00 130 ALA A CA 1
ATOM 1053 C C . ALA A 1 130 ? 15.632 13.581 -23.847 1.00 92.00 130 ALA A C 1
ATOM 1055 O O . ALA A 1 130 ? 15.166 12.996 -22.867 1.00 92.00 130 ALA A O 1
ATOM 1056 N N . ILE A 1 131 ? 15.104 14.731 -24.288 1.00 93.31 131 ILE A N 1
ATOM 1057 C CA . ILE A 1 131 ? 13.918 15.359 -23.682 1.00 93.31 131 ILE A CA 1
ATOM 1058 C C . ILE A 1 131 ? 12.692 14.457 -23.832 1.00 93.31 131 ILE A C 1
ATOM 1060 O O . ILE A 1 131 ? 11.938 14.281 -22.876 1.00 93.31 131 ILE A O 1
ATOM 1064 N N . THR A 1 132 ? 12.488 13.868 -25.011 1.00 91.19 132 THR A N 1
ATOM 1065 C CA . THR A 1 132 ? 11.345 12.980 -25.271 1.00 91.19 132 THR A CA 1
ATOM 1066 C C . THR A 1 132 ? 11.408 11.724 -24.397 1.00 91.19 132 THR A C 1
ATOM 1068 O O . THR A 1 132 ? 10.398 11.307 -23.827 1.00 91.19 132 THR A O 1
ATOM 1071 N N . GLU A 1 133 ? 12.595 11.148 -24.222 1.00 93.00 133 GLU A N 1
ATOM 1072 C CA . GLU A 1 133 ? 12.837 9.999 -23.344 1.00 93.00 133 GLU A CA 1
ATOM 1073 C C . GLU A 1 133 ? 12.607 10.347 -21.867 1.00 93.00 133 GLU A C 1
ATOM 1075 O O . GLU A 1 133 ? 11.908 9.616 -21.160 1.00 93.00 133 GLU A O 1
ATOM 1080 N N . ALA A 1 134 ? 13.110 11.497 -21.408 1.00 92.12 134 ALA A N 1
ATOM 1081 C CA . ALA A 1 134 ? 12.902 11.987 -20.046 1.00 92.12 134 ALA A CA 1
ATOM 1082 C C . ALA A 1 134 ? 11.426 12.321 -19.759 1.00 92.12 134 ALA A C 1
ATOM 1084 O O . ALA A 1 134 ? 10.907 12.008 -18.681 1.00 92.12 134 ALA A O 1
ATOM 1085 N N . ALA A 1 135 ? 10.720 12.911 -20.727 1.00 94.31 135 ALA A N 1
ATOM 1086 C CA . ALA A 1 135 ? 9.288 13.177 -20.637 1.00 94.31 135 ALA A CA 1
ATOM 1087 C C . ALA A 1 135 ? 8.495 11.868 -20.564 1.00 94.31 135 ALA A C 1
ATOM 1089 O O . ALA A 1 135 ? 7.647 11.710 -19.689 1.00 94.31 135 ALA A O 1
ATOM 1090 N N . THR A 1 136 ? 8.828 10.893 -21.412 1.00 90.75 136 THR A N 1
ATOM 1091 C CA . THR A 1 136 ? 8.205 9.562 -21.401 1.00 90.75 136 THR A CA 1
ATOM 1092 C C . THR A 1 136 ? 8.435 8.858 -20.064 1.00 90.75 136 THR A C 1
ATOM 1094 O O . THR A 1 136 ? 7.486 8.354 -19.463 1.00 90.75 136 THR A O 1
ATOM 1097 N N . HIS A 1 137 ? 9.665 8.889 -19.538 1.00 90.31 137 HIS A N 1
ATOM 1098 C CA . HIS A 1 137 ? 9.974 8.400 -18.196 1.00 90.31 137 HIS A CA 1
ATOM 1099 C C . HIS A 1 137 ? 9.097 9.069 -17.131 1.00 90.31 137 HIS A C 1
ATOM 1101 O O . HIS A 1 137 ? 8.508 8.377 -16.305 1.00 90.31 137 HIS A O 1
ATOM 1107 N N . SER A 1 138 ? 8.981 10.398 -17.168 1.00 90.50 138 SER A N 1
ATOM 1108 C CA . SER A 1 138 ? 8.221 11.181 -16.187 1.00 90.50 138 SER A CA 1
ATOM 1109 C C . SER A 1 138 ? 6.721 10.889 -16.249 1.00 90.50 138 SER A C 1
ATOM 1111 O O . SER A 1 138 ? 6.089 10.688 -15.214 1.00 90.50 138 SER A O 1
ATOM 1113 N N . ILE A 1 139 ? 6.152 10.800 -17.453 1.00 91.81 139 ILE A N 1
ATOM 1114 C CA . ILE A 1 139 ? 4.736 10.481 -17.671 1.00 91.81 139 ILE A CA 1
ATOM 1115 C C . ILE A 1 139 ? 4.431 9.068 -17.179 1.00 91.81 139 ILE A C 1
ATOM 1117 O O . ILE A 1 139 ? 3.472 8.879 -16.434 1.00 91.81 139 ILE A O 1
ATOM 1121 N N . ILE A 1 140 ? 5.258 8.081 -17.535 1.00 87.44 140 ILE A N 1
ATOM 1122 C CA . ILE A 1 140 ? 5.062 6.703 -17.072 1.00 87.44 140 ILE A CA 1
ATOM 1123 C C . ILE A 1 140 ? 5.256 6.626 -15.554 1.00 87.44 140 ILE A C 1
ATOM 1125 O O . ILE A 1 140 ? 4.450 5.998 -14.877 1.00 87.44 140 ILE A O 1
ATOM 1129 N N . ALA A 1 141 ? 6.258 7.306 -14.991 1.00 83.38 141 ALA A N 1
ATOM 1130 C CA . ALA A 1 141 ? 6.479 7.349 -13.547 1.00 83.38 141 ALA A CA 1
ATOM 1131 C C . ALA A 1 141 ? 5.281 7.944 -12.792 1.00 83.38 141 ALA A C 1
ATOM 1133 O O . ALA A 1 141 ? 4.914 7.440 -11.733 1.00 83.38 141 ALA A O 1
ATOM 1134 N N . LEU A 1 142 ? 4.657 8.996 -13.331 1.00 82.12 142 LEU A N 1
ATOM 1135 C CA . LEU A 1 142 ? 3.447 9.597 -12.770 1.00 82.12 142 LEU A CA 1
ATOM 1136 C C . LEU A 1 142 ? 2.218 8.704 -12.966 1.00 82.12 142 LEU A C 1
ATOM 1138 O O . LEU A 1 142 ? 1.421 8.563 -12.043 1.00 82.12 142 LEU A O 1
ATOM 1142 N N . SER A 1 143 ? 2.083 8.068 -14.129 1.00 80.19 143 SER A N 1
ATOM 1143 C CA . SER A 1 143 ? 0.970 7.168 -14.446 1.00 80.19 143 SER A CA 1
ATOM 1144 C C . SER A 1 143 ? 1.021 5.859 -13.659 1.00 80.19 143 SER A C 1
ATOM 1146 O O . SER A 1 143 ? -0.025 5.270 -13.398 1.00 80.19 143 SER A O 1
ATOM 1148 N N . LEU A 1 144 ? 2.219 5.398 -13.297 1.00 71.62 144 LEU A N 1
ATOM 1149 C CA . LEU A 1 144 ? 2.445 4.232 -12.447 1.00 71.62 144 LEU A CA 1
ATOM 1150 C C . LEU A 1 144 ? 2.460 4.586 -10.958 1.00 71.62 144 LEU A C 1
ATOM 1152 O O . LEU A 1 144 ? 2.623 3.680 -10.145 1.00 71.62 144 LEU A O 1
ATOM 1156 N N . ARG A 1 145 ? 2.291 5.861 -10.559 1.00 60.34 145 ARG A N 1
ATOM 1157 C CA . ARG A 1 145 ? 2.137 6.166 -9.132 1.00 60.34 145 ARG A CA 1
ATOM 1158 C C . ARG A 1 145 ? 0.923 5.395 -8.613 1.00 60.34 145 ARG A C 1
ATOM 1160 O O . ARG A 1 145 ? -0.174 5.583 -9.150 1.00 60.34 145 ARG A O 1
ATOM 1167 N N . PRO A 1 146 ? 1.075 4.572 -7.562 1.00 48.88 146 PRO A N 1
ATOM 1168 C CA . PRO A 1 146 ? -0.068 3.920 -6.957 1.00 48.88 146 PRO A CA 1
ATOM 1169 C C . PRO A 1 146 ? -1.021 5.014 -6.479 1.00 48.88 146 PRO A C 1
ATOM 1171 O O . PRO A 1 146 ? -0.663 5.843 -5.638 1.00 48.88 146 PRO A O 1
ATOM 1174 N N . ARG A 1 147 ? -2.233 5.050 -7.047 1.00 45.66 147 ARG A N 1
ATOM 1175 C CA . ARG A 1 147 ? -3.297 5.915 -6.535 1.00 45.66 147 ARG A CA 1
ATOM 1176 C C . ARG A 1 147 ? -3.475 5.570 -5.051 1.00 45.66 147 ARG A C 1
ATOM 1178 O O . ARG A 1 147 ? -3.665 4.386 -4.742 1.00 45.66 147 ARG A O 1
ATOM 1185 N N . PRO A 1 148 ? -3.394 6.544 -4.128 1.00 37.34 148 PRO A N 1
ATOM 1186 C CA . PRO A 1 148 ? -3.661 6.276 -2.722 1.00 37.34 148 PRO A CA 1
ATOM 1187 C C . PRO A 1 148 ? -5.088 5.719 -2.616 1.00 37.34 148 PRO A C 1
ATOM 1189 O O . PRO A 1 148 ? -6.045 6.411 -2.945 1.00 37.34 148 PRO A O 1
ATOM 1192 N N . GLY A 1 149 ? -5.227 4.437 -2.257 1.00 45.06 149 GLY A N 1
ATOM 1193 C CA . GLY A 1 149 ? -6.532 3.759 -2.176 1.00 45.06 149 GLY A CA 1
ATOM 1194 C C . GLY A 1 149 ? -6.690 2.436 -2.940 1.00 45.06 149 GLY A C 1
ATOM 1195 O O . GLY A 1 149 ? -7.778 1.869 -2.906 1.00 45.06 149 GLY A O 1
ATOM 1196 N N . SER A 1 150 ? -5.645 1.891 -3.582 1.00 45.47 150 SER A N 1
ATOM 1197 C CA . SER A 1 150 ? -5.729 0.571 -4.255 1.00 45.47 150 SER A CA 1
ATOM 1198 C C . SER A 1 150 ? -6.265 -0.549 -3.338 1.00 45.47 150 SER A C 1
ATOM 1200 O O . SER A 1 150 ? -7.060 -1.382 -3.762 1.00 45.47 150 SER A O 1
ATOM 1202 N N . LEU A 1 151 ? -5.936 -0.515 -2.040 1.00 51.62 151 LEU A N 1
ATOM 1203 C CA . LEU A 1 151 ? -6.422 -1.509 -1.072 1.00 51.62 151 LEU A CA 1
ATOM 1204 C C . LEU A 1 151 ? -7.894 -1.360 -0.682 1.00 51.62 151 LEU A C 1
ATOM 1206 O O . LEU A 1 151 ? -8.438 -2.250 -0.040 1.00 51.62 151 LEU A O 1
ATOM 1210 N N . THR A 1 152 ? -8.525 -0.226 -0.991 1.00 50.53 152 THR A N 1
ATOM 1211 C CA . THR A 1 152 ? -9.834 0.136 -0.428 1.00 50.53 152 THR A CA 1
ATOM 1212 C C . THR A 1 152 ? -10.975 0.047 -1.432 1.00 50.53 152 THR A C 1
ATOM 1214 O O . THR A 1 152 ? -12.127 -0.020 -1.020 1.00 50.53 152 THR A O 1
ATOM 1217 N N . GLN A 1 153 ? -10.677 -0.058 -2.732 1.00 49.22 153 GLN A N 1
ATOM 1218 C CA . GLN A 1 153 ? -11.678 -0.391 -3.759 1.00 49.22 153 GLN A CA 1
ATOM 1219 C C . GLN A 1 153 ? -12.072 -1.875 -3.760 1.00 49.22 153 GLN A C 1
ATOM 1221 O O . GLN A 1 153 ? -13.062 -2.255 -4.374 1.00 49.22 153 GLN A O 1
ATOM 1226 N N . THR A 1 154 ? -11.314 -2.723 -3.069 1.00 59.81 154 THR A N 1
ATOM 1227 C CA . THR A 1 154 ? -11.484 -4.179 -3.112 1.00 59.81 154 THR A CA 1
ATOM 1228 C C . THR A 1 154 ? -12.548 -4.701 -2.141 1.00 59.81 154 THR A C 1
ATOM 1230 O O . THR A 1 154 ? -12.932 -5.868 -2.219 1.00 59.81 154 THR A O 1
ATOM 1233 N N . GLY A 1 155 ? -13.037 -3.856 -1.221 1.00 72.06 155 GLY A N 1
ATOM 1234 C CA . GLY A 1 155 ? -14.103 -4.210 -0.278 1.00 72.06 155 GLY A CA 1
ATOM 1235 C C . GLY A 1 155 ? -13.715 -5.292 0.736 1.00 72.06 155 GLY A C 1
ATOM 1236 O O . GLY A 1 155 ? -14.582 -6.012 1.229 1.00 72.06 155 GLY A O 1
ATOM 1237 N N . TRP A 1 156 ? -12.422 -5.460 1.035 1.00 84.56 156 TRP A N 1
ATOM 1238 C CA . TRP A 1 156 ? -11.970 -6.484 1.978 1.00 84.56 156 TRP A CA 1
ATOM 1239 C C . TRP A 1 156 ? -12.387 -6.158 3.411 1.00 84.56 156 TRP A C 1
ATOM 1241 O O . TRP A 1 156 ? -12.098 -5.078 3.926 1.00 84.56 156 TRP A O 1
ATOM 1251 N N . ALA A 1 157 ? -13.026 -7.123 4.071 1.00 87.00 157 ALA A N 1
ATOM 1252 C CA . ALA A 1 157 ? -13.350 -7.041 5.491 1.00 87.00 157 ALA A CA 1
ATOM 1253 C C . ALA A 1 157 ? -12.133 -7.410 6.353 1.00 87.00 157 ALA A C 1
ATOM 1255 O O . ALA A 1 157 ? -11.881 -6.770 7.375 1.00 87.00 157 ALA A O 1
ATOM 1256 N N . ASN A 1 158 ? -11.354 -8.398 5.903 1.00 90.31 158 ASN A N 1
ATOM 1257 C CA . ASN A 1 158 ? -10.141 -8.859 6.570 1.00 90.31 158 ASN A CA 1
ATOM 1258 C C . ASN A 1 158 ? -8.936 -8.673 5.657 1.00 90.31 158 ASN A C 1
ATOM 1260 O O . ASN A 1 158 ? -8.931 -9.158 4.525 1.00 90.31 158 ASN A O 1
ATOM 1264 N N . VAL A 1 159 ? -7.910 -8.000 6.163 1.00 92.38 159 VAL A N 1
ATOM 1265 C CA . VAL A 1 159 ? -6.675 -7.744 5.425 1.00 92.38 159 VAL A CA 1
ATOM 1266 C C . VAL A 1 159 ? -5.508 -8.333 6.200 1.00 92.38 159 VAL A C 1
ATOM 1268 O O . VAL A 1 159 ? -5.284 -7.981 7.355 1.00 92.38 159 VAL A O 1
ATOM 1271 N N . ILE A 1 160 ? -4.759 -9.227 5.567 1.00 95.25 160 ILE A N 1
ATOM 1272 C CA . ILE A 1 160 ? -3.517 -9.778 6.102 1.00 95.25 160 ILE A CA 1
ATOM 1273 C C . ILE A 1 160 ? -2.364 -9.126 5.349 1.00 95.25 160 ILE A C 1
ATOM 1275 O O . ILE A 1 160 ? -2.268 -9.233 4.132 1.00 95.25 160 ILE A O 1
ATOM 1279 N N . LEU A 1 161 ? -1.490 -8.448 6.078 1.00 96.56 161 LEU A N 1
ATOM 1280 C CA . LEU A 1 161 ? -0.305 -7.773 5.581 1.00 96.56 161 LEU A CA 1
ATOM 1281 C C . LEU A 1 161 ? 0.920 -8.542 6.078 1.00 96.56 161 LEU A C 1
ATOM 1283 O O . LEU A 1 161 ? 1.193 -8.556 7.272 1.00 96.56 161 LEU A O 1
ATOM 1287 N N . SER A 1 162 ? 1.640 -9.214 5.188 1.00 96.94 162 SER A N 1
ATOM 1288 C CA . SER A 1 162 ? 2.772 -10.074 5.545 1.00 96.94 162 SER A CA 1
ATOM 1289 C C . SER A 1 162 ? 4.072 -9.521 4.978 1.00 96.94 162 SER A C 1
ATOM 1291 O O . SER A 1 162 ? 4.204 -9.322 3.772 1.00 96.94 162 SER A O 1
ATOM 1293 N N . ALA A 1 163 ? 5.045 -9.286 5.848 1.00 96.62 163 ALA A N 1
ATOM 1294 C CA . ALA A 1 163 ? 6.350 -8.744 5.511 1.00 96.62 163 ALA A CA 1
ATOM 1295 C C . ALA A 1 163 ? 7.472 -9.705 5.910 1.00 96.62 163 ALA A C 1
ATOM 1297 O O . ALA A 1 163 ? 7.408 -10.322 6.977 1.00 96.62 163 ALA A O 1
ATOM 1298 N N . LYS A 1 164 ? 8.548 -9.747 5.121 1.00 94.94 164 LYS A N 1
ATOM 1299 C CA . LYS A 1 164 ? 9.820 -10.354 5.528 1.00 94.94 164 LYS A CA 1
ATOM 1300 C C . LYS A 1 164 ? 10.981 -9.381 5.383 1.00 94.94 164 LYS A C 1
ATOM 1302 O O . LYS A 1 164 ? 11.109 -8.719 4.352 1.00 94.94 164 LYS A O 1
ATOM 1307 N N . GLY A 1 165 ? 11.811 -9.296 6.420 1.00 93.06 165 GLY A N 1
ATOM 1308 C CA . GLY A 1 165 ? 12.976 -8.420 6.466 1.00 93.06 165 GLY A CA 1
ATOM 1309 C C . GLY A 1 165 ? 12.609 -6.973 6.142 1.00 93.06 165 GLY A C 1
ATOM 1310 O O . GLY A 1 165 ? 11.669 -6.416 6.716 1.00 93.06 165 GLY A O 1
ATOM 1311 N N . MET A 1 166 ? 13.292 -6.400 5.147 1.00 90.50 166 MET A N 1
ATOM 1312 C CA . MET A 1 166 ? 13.027 -5.046 4.634 1.00 90.50 166 MET A CA 1
ATOM 1313 C C . MET A 1 166 ? 11.670 -4.868 3.948 1.00 90.50 166 MET A C 1
ATOM 1315 O O . MET A 1 166 ? 11.258 -3.737 3.691 1.00 90.50 166 MET A O 1
ATOM 1319 N N . GLY A 1 167 ? 10.932 -5.949 3.692 1.00 91.25 167 GLY A N 1
ATOM 1320 C CA . GLY A 1 167 ? 9.589 -5.878 3.123 1.00 91.25 167 GLY A CA 1
ATOM 1321 C C . GLY A 1 167 ? 8.590 -5.105 3.993 1.00 91.25 167 GLY A C 1
ATOM 1322 O O . GLY A 1 167 ? 7.573 -4.622 3.497 1.00 91.25 167 GLY A O 1
ATOM 1323 N N . ILE A 1 168 ? 8.899 -4.888 5.276 1.00 93.06 168 ILE A N 1
ATOM 1324 C CA . ILE A 1 168 ? 8.075 -4.058 6.164 1.00 93.06 168 ILE A CA 1
ATOM 1325 C C . ILE A 1 168 ? 7.912 -2.623 5.646 1.00 93.06 168 ILE A C 1
ATOM 1327 O O . ILE A 1 168 ? 6.869 -2.016 5.869 1.00 93.06 168 ILE A O 1
ATOM 1331 N N . VAL A 1 169 ? 8.878 -2.110 4.876 1.00 89.31 169 VAL A N 1
ATOM 1332 C CA . VAL A 1 169 ? 8.816 -0.777 4.253 1.00 89.31 169 VAL A CA 1
ATOM 1333 C C . VAL A 1 169 ? 7.671 -0.678 3.237 1.00 89.31 169 VAL A C 1
ATOM 1335 O O . VAL A 1 169 ? 7.079 0.387 3.086 1.00 89.31 169 VAL A O 1
ATOM 1338 N N . GLY A 1 170 ? 7.311 -1.783 2.574 1.00 86.94 170 GLY A N 1
ATOM 1339 C CA . GLY A 1 170 ? 6.153 -1.840 1.677 1.00 86.94 170 GLY A CA 1
ATOM 1340 C C . GLY A 1 170 ? 4.817 -1.993 2.412 1.00 86.94 170 GLY A C 1
ATOM 1341 O O . GLY A 1 170 ? 3.785 -1.557 1.909 1.00 86.94 170 GLY A O 1
ATOM 1342 N N . ILE A 1 171 ? 4.828 -2.588 3.607 1.00 92.62 171 ILE A N 1
ATOM 1343 C CA . ILE A 1 171 ? 3.620 -2.940 4.368 1.00 92.62 171 ILE A CA 1
ATOM 1344 C C . ILE A 1 171 ? 3.199 -1.848 5.355 1.00 92.62 171 ILE A C 1
ATOM 1346 O O . ILE A 1 171 ? 2.013 -1.535 5.474 1.00 92.62 171 ILE A O 1
ATOM 1350 N N . LEU A 1 172 ? 4.148 -1.251 6.070 1.00 92.31 172 LEU A N 1
ATOM 1351 C CA . LEU A 1 172 ? 3.851 -0.329 7.159 1.00 92.31 172 LEU A CA 1
ATOM 1352 C C . LEU A 1 172 ? 3.116 0.944 6.702 1.00 92.31 172 LEU A C 1
ATOM 1354 O O . LEU A 1 172 ? 2.149 1.318 7.367 1.00 92.31 172 LEU A O 1
ATOM 1358 N N . PRO A 1 173 ? 3.458 1.575 5.557 1.00 91.00 173 PRO A N 1
ATOM 1359 C CA . PRO A 1 173 ? 2.686 2.704 5.038 1.00 91.00 173 PRO A CA 1
ATOM 1360 C C . PRO A 1 173 ? 1.234 2.335 4.709 1.00 91.00 173 PRO A C 1
ATOM 1362 O O . PRO A 1 173 ? 0.336 3.145 4.927 1.00 91.00 173 PRO A O 1
ATOM 1365 N N . LEU A 1 174 ? 0.985 1.108 4.232 1.00 89.12 174 LEU A N 1
ATOM 1366 C CA . LEU A 1 174 ? -0.367 0.619 3.944 1.00 89.12 174 LEU A CA 1
ATOM 1367 C C . LEU A 1 174 ? -1.188 0.506 5.233 1.00 89.12 174 LEU A C 1
ATOM 1369 O O . LEU A 1 174 ? -2.313 1.004 5.295 1.00 89.12 174 LEU A O 1
ATOM 1373 N N . ALA A 1 175 ? -0.607 -0.093 6.276 1.00 92.88 175 ALA A N 1
ATOM 1374 C CA . ALA A 1 175 ? -1.239 -0.199 7.588 1.00 92.88 175 ALA A CA 1
ATOM 1375 C C . ALA A 1 175 ? -1.501 1.179 8.214 1.00 92.88 175 ALA A C 1
ATOM 1377 O O . ALA A 1 175 ? -2.601 1.442 8.702 1.00 92.88 175 ALA A O 1
ATOM 1378 N N . LEU A 1 176 ? -0.512 2.076 8.153 1.00 92.38 176 LEU A N 1
ATOM 1379 C CA . LEU A 1 176 ? -0.612 3.431 8.687 1.00 92.38 176 LEU A CA 1
ATOM 1380 C C . LEU A 1 176 ? -1.716 4.230 7.993 1.00 92.38 176 LEU A C 1
ATOM 1382 O O . LEU A 1 176 ? -2.520 4.878 8.658 1.00 92.38 176 LEU A O 1
ATOM 1386 N N . HIS A 1 177 ? -1.793 4.148 6.666 1.00 89.06 177 HIS A N 1
ATOM 1387 C CA . HIS A 1 177 ? -2.822 4.830 5.891 1.00 89.06 177 HIS A CA 1
ATOM 1388 C C . HIS A 1 177 ? -4.234 4.342 6.253 1.00 89.06 177 HIS A C 1
ATOM 1390 O O . HIS A 1 177 ? -5.128 5.163 6.458 1.00 89.06 177 HIS A O 1
ATOM 1396 N N . LEU A 1 178 ? -4.432 3.025 6.398 1.00 90.12 178 LEU A N 1
ATOM 1397 C CA . LEU A 1 178 ? -5.713 2.454 6.840 1.00 90.12 178 LEU A CA 1
ATOM 1398 C C . LEU A 1 178 ? -6.079 2.903 8.264 1.00 90.12 178 LEU A C 1
ATOM 1400 O O . LEU A 1 178 ? -7.220 3.287 8.518 1.00 90.12 178 LEU A O 1
ATOM 1404 N N . ALA A 1 179 ? -5.113 2.906 9.183 1.00 92.81 179 ALA A N 1
ATOM 1405 C CA . ALA A 1 179 ? -5.331 3.319 10.567 1.00 92.81 179 ALA A CA 1
ATOM 1406 C C . ALA A 1 179 ? -5.682 4.812 10.687 1.00 92.81 179 ALA A C 1
ATOM 1408 O O . ALA A 1 179 ? -6.621 5.172 11.396 1.00 92.81 179 ALA A O 1
ATOM 1409 N N . LEU A 1 180 ? -4.973 5.686 9.964 1.00 92.38 180 LEU A N 1
ATOM 1410 C CA . LEU A 1 180 ? -5.236 7.128 9.959 1.00 92.38 180 LEU A CA 1
ATOM 1411 C C . LEU A 1 180 ? -6.626 7.454 9.407 1.00 92.38 180 LEU A C 1
ATOM 1413 O O . LEU A 1 180 ? -7.356 8.241 10.011 1.00 92.38 180 LEU A O 1
ATOM 1417 N N . ARG A 1 181 ? -7.016 6.818 8.297 1.00 89.88 181 ARG A N 1
ATOM 1418 C CA . ARG A 1 181 ? -8.350 6.992 7.700 1.00 89.88 181 ARG A CA 1
ATOM 1419 C C . ARG A 1 181 ? -9.448 6.499 8.631 1.00 89.88 181 ARG A C 1
ATOM 1421 O O . ARG A 1 181 ? -10.450 7.188 8.806 1.00 89.88 181 ARG A O 1
ATOM 1428 N N . ARG A 1 182 ? -9.235 5.362 9.301 1.00 90.94 182 ARG A N 1
ATOM 1429 C CA . ARG A 1 182 ? -10.183 4.862 10.299 1.00 90.94 182 ARG A CA 1
ATOM 1430 C C . ARG A 1 182 ? -10.315 5.804 11.493 1.00 90.94 182 ARG A C 1
ATOM 1432 O O . ARG A 1 182 ? -11.434 6.086 11.902 1.00 90.94 182 ARG A O 1
ATOM 1439 N N . LYS A 1 183 ? -9.205 6.337 12.008 1.00 92.50 183 LYS A N 1
ATOM 1440 C CA . LYS A 1 183 ? -9.217 7.312 13.108 1.00 92.50 183 LYS A CA 1
ATOM 1441 C C . LYS A 1 183 ? -9.951 8.600 12.730 1.00 92.50 183 LYS A C 1
ATOM 1443 O O . LYS A 1 183 ? -10.667 9.149 13.561 1.00 92.50 183 LYS A O 1
ATOM 1448 N N . HIS A 1 184 ? -9.785 9.076 11.495 1.00 91.94 184 HIS A N 1
ATOM 1449 C CA . HIS A 1 184 ? -10.531 10.225 10.971 1.00 91.94 184 HIS A CA 1
ATOM 1450 C C . HIS A 1 184 ? -12.042 9.961 10.964 1.00 91.94 184 HIS A C 1
ATOM 1452 O O . HIS A 1 184 ? -12.806 10.746 11.522 1.00 91.94 184 HIS A O 1
ATOM 1458 N N . ASP A 1 185 ? -12.462 8.821 10.415 1.00 91.88 185 ASP A N 1
ATOM 1459 C CA . ASP A 1 185 ? -13.876 8.440 10.361 1.00 91.88 185 ASP A CA 1
ATOM 1460 C C . ASP A 1 185 ? -14.480 8.226 11.760 1.00 91.88 185 ASP A C 1
ATOM 1462 O O . ASP A 1 185 ? -15.615 8.633 12.017 1.00 91.88 185 ASP A O 1
ATOM 1466 N N . ASP A 1 186 ? -13.734 7.592 12.670 1.00 92.31 186 ASP A N 1
ATOM 1467 C CA . ASP A 1 186 ? -14.173 7.347 14.044 1.00 92.31 186 ASP A CA 1
ATOM 1468 C C . ASP A 1 186 ? -14.285 8.668 14.825 1.00 92.31 186 ASP A C 1
ATOM 1470 O O . ASP A 1 186 ? -15.290 8.878 15.494 1.00 92.31 186 ASP A O 1
ATOM 1474 N N . ARG A 1 187 ? -13.359 9.624 14.641 1.00 94.19 187 ARG A N 1
ATOM 1475 C CA . ARG A 1 187 ? -13.458 10.975 15.230 1.00 94.19 187 ARG A CA 1
ATOM 1476 C C . ARG A 1 187 ? -14.759 11.677 14.837 1.00 94.19 187 ARG A C 1
ATOM 1478 O O . ARG A 1 187 ? -15.428 12.248 15.695 1.00 94.19 187 ARG A O 1
ATOM 1485 N N . ILE A 1 188 ? -15.109 11.652 13.549 1.00 93.50 188 ILE A N 1
ATOM 1486 C CA . ILE A 1 188 ? -16.345 12.279 13.055 1.00 93.50 188 ILE A CA 1
ATOM 1487 C C . ILE A 1 188 ? -17.565 11.572 13.650 1.00 93.50 188 ILE A C 1
ATOM 1489 O O . ILE A 1 188 ? -18.493 12.232 14.120 1.00 93.50 188 ILE A O 1
ATOM 1493 N N . ARG A 1 189 ? -17.566 10.232 13.665 1.00 92.56 189 ARG A N 1
ATOM 1494 C CA . ARG A 1 189 ? -18.683 9.442 14.199 1.00 92.56 189 ARG A CA 1
ATOM 1495 C C . ARG A 1 189 ? -18.887 9.679 15.694 1.00 92.56 189 ARG A C 1
ATOM 1497 O O . ARG A 1 189 ? -20.019 9.914 16.108 1.00 92.56 189 ARG A O 1
ATOM 1504 N N . ASP A 1 190 ? -17.814 9.646 16.473 1.00 94.25 190 ASP A N 1
ATOM 1505 C CA . ASP A 1 190 ? -17.854 9.846 17.921 1.00 94.25 190 ASP A CA 1
ATOM 1506 C C . ASP A 1 190 ? -18.368 11.254 18.246 1.00 94.25 190 ASP A C 1
ATOM 1508 O O . ASP A 1 190 ? -19.241 11.415 19.100 1.00 94.25 190 ASP A O 1
ATOM 1512 N N . ARG A 1 191 ? -17.917 12.277 17.504 1.00 95.75 191 ARG A N 1
ATOM 1513 C CA . ARG A 1 191 ? -18.413 13.644 17.696 1.00 95.75 191 ARG A CA 1
ATOM 1514 C C . ARG A 1 191 ? -19.881 13.794 17.296 1.00 95.75 191 ARG A C 1
ATOM 1516 O O . ARG A 1 191 ? -20.643 14.418 18.028 1.00 95.75 191 ARG A O 1
ATOM 1523 N N . MET A 1 192 ? -20.317 13.175 16.196 1.00 93.94 192 MET A N 1
ATOM 1524 C CA . MET A 1 192 ? -21.738 13.149 15.825 1.00 93.94 192 MET A CA 1
ATOM 1525 C C . MET A 1 192 ? -22.613 12.492 16.899 1.00 93.94 192 MET A C 1
ATOM 1527 O O . MET A 1 192 ? -23.712 12.975 17.170 1.00 93.94 192 MET A O 1
ATOM 1531 N N . GLN A 1 193 ? -22.138 11.407 17.516 1.00 95.31 193 GLN A N 1
ATOM 1532 C CA . GLN A 1 193 ? -22.846 10.749 18.615 1.00 95.31 193 GLN A CA 1
ATOM 1533 C C . GLN A 1 193 ? -22.928 11.650 19.848 1.00 95.31 193 GLN A C 1
ATOM 1535 O O . GLN A 1 193 ? -24.011 11.794 20.408 1.00 95.31 193 GLN A O 1
ATOM 1540 N N . GLN A 1 194 ? -21.827 12.305 20.228 1.00 96.06 194 GLN A N 1
ATOM 1541 C CA . GLN A 1 194 ? -21.815 13.266 21.335 1.00 96.06 194 GLN A CA 1
ATOM 1542 C C . GLN A 1 194 ? -22.803 14.409 21.105 1.00 96.06 194 GLN A C 1
ATOM 1544 O O . GLN A 1 194 ? -23.621 14.672 21.978 1.00 96.06 194 GLN A O 1
ATOM 1549 N N . ILE A 1 195 ? -22.805 15.017 19.914 1.00 95.56 195 ILE A N 1
ATOM 1550 C CA . ILE A 1 195 ? -23.762 16.080 19.570 1.00 95.56 195 ILE A CA 1
ATOM 1551 C C . ILE A 1 195 ? -25.207 15.579 19.690 1.00 95.56 195 ILE A C 1
ATOM 1553 O O . ILE A 1 195 ? -26.069 16.300 20.182 1.00 95.56 195 ILE A O 1
ATOM 1557 N N . SER A 1 196 ? -25.484 14.340 19.272 1.00 94.25 196 SER A N 1
ATOM 1558 C CA . SER A 1 196 ? -26.823 13.757 19.401 1.00 94.25 196 SER A CA 1
ATOM 1559 C C . SER A 1 196 ? -27.249 13.559 20.858 1.00 94.25 196 SER A C 1
ATOM 1561 O O . SER A 1 196 ? -28.435 13.687 21.153 1.00 94.25 196 SER A O 1
ATOM 1563 N N . VAL A 1 197 ? -26.316 13.220 21.752 1.00 95.56 197 VAL A N 1
ATOM 1564 C CA . VAL A 1 197 ? -26.584 13.099 23.193 1.00 95.56 197 VAL A CA 1
ATOM 1565 C C . VAL A 1 197 ? -26.781 14.486 23.810 1.00 95.56 197 VAL A C 1
ATOM 1567 O O . VAL A 1 197 ? -27.785 14.704 24.483 1.00 95.56 197 VAL A O 1
ATOM 1570 N N . GLU A 1 198 ? -25.892 15.439 23.505 1.00 95.12 198 GLU A N 1
ATOM 1571 C CA . GLU A 1 198 ? -25.981 16.830 23.972 1.00 95.12 198 GLU A CA 1
ATOM 1572 C C . GLU A 1 198 ? -27.315 17.486 23.557 1.00 95.12 198 GLU A C 1
ATOM 1574 O O . GLU A 1 198 ? -27.971 18.116 24.386 1.00 95.12 198 GLU A O 1
ATOM 1579 N N . ASP A 1 199 ? -27.769 17.309 22.309 1.00 93.38 199 ASP A N 1
ATOM 1580 C CA . ASP A 1 199 ? -29.054 17.859 21.843 1.00 93.38 199 ASP A CA 1
ATOM 1581 C C . ASP A 1 199 ? -30.260 17.219 22.556 1.00 93.38 199 ASP A C 1
ATOM 1583 O O . ASP A 1 199 ? -31.212 17.923 22.901 1.00 93.38 199 ASP A O 1
ATOM 1587 N N . MET A 1 200 ? -30.218 15.912 22.850 1.00 91.94 200 MET A N 1
ATOM 1588 C CA . MET A 1 200 ? -31.278 15.250 23.624 1.00 91.94 200 MET A CA 1
ATOM 1589 C C . MET A 1 200 ? -31.360 15.758 25.065 1.00 91.94 200 MET A C 1
ATOM 1591 O O . MET A 1 200 ? -32.463 15.950 25.584 1.00 91.94 200 MET A O 1
ATOM 1595 N N . ASP A 1 201 ? -30.223 15.982 25.719 1.00 92.06 201 ASP A N 1
ATOM 1596 C CA . ASP A 1 201 ? -30.204 16.483 27.093 1.00 92.06 201 ASP A CA 1
ATOM 1597 C C . ASP A 1 201 ? -30.675 17.940 27.165 1.00 92.06 201 ASP A C 1
ATOM 1599 O O . ASP A 1 201 ? -31.453 18.289 28.056 1.00 92.06 201 ASP A O 1
ATOM 1603 N N . LEU A 1 202 ? -30.309 18.769 26.182 1.00 90.62 202 LEU A N 1
ATOM 1604 C CA . LEU A 1 202 ? -30.849 20.126 26.045 1.00 90.62 202 LEU A CA 1
ATOM 1605 C C . LEU A 1 202 ? -32.360 20.120 25.804 1.00 90.62 202 LEU A C 1
ATOM 1607 O O . LEU A 1 202 ? -33.070 20.970 26.340 1.00 90.62 202 LEU A O 1
ATOM 1611 N N . TRP A 1 203 ? -32.868 19.163 25.024 1.00 86.62 203 TRP A N 1
ATOM 1612 C CA . TRP A 1 203 ? -34.303 19.025 24.787 1.00 86.62 203 TRP A CA 1
ATOM 1613 C C . TRP A 1 203 ? -35.074 18.684 26.069 1.00 86.62 203 TRP A C 1
ATOM 1615 O O . TRP A 1 203 ? -36.126 19.271 26.321 1.00 86.62 203 TRP A O 1
ATOM 1625 N N . LYS A 1 204 ? -34.535 17.795 26.916 1.00 89.25 204 LYS A N 1
ATOM 1626 C CA . LYS A 1 204 ? -35.113 17.500 28.240 1.00 89.25 204 LYS A CA 1
ATOM 1627 C C . LYS A 1 204 ? -35.103 18.735 29.141 1.00 89.25 204 LYS A C 1
ATOM 1629 O O . LYS A 1 204 ? -36.143 19.103 29.674 1.00 89.25 204 LYS A O 1
ATOM 1634 N N . GLN A 1 205 ? -33.969 19.432 29.227 1.00 87.12 205 GLN A N 1
ATOM 1635 C CA . GLN A 1 205 ? -33.852 20.656 30.030 1.00 87.12 205 GLN A CA 1
ATOM 1636 C C . GLN A 1 205 ? -34.838 21.742 29.585 1.00 87.12 205 GLN A C 1
ATOM 1638 O O . GLN A 1 205 ? -35.443 22.396 30.430 1.00 87.12 205 GLN A O 1
ATOM 1643 N N . ALA A 1 206 ? -35.044 21.915 28.276 1.00 84.50 206 ALA A N 1
ATOM 1644 C CA . ALA A 1 206 ? -36.009 22.876 27.742 1.00 84.50 206 ALA A CA 1
ATOM 1645 C C . ALA A 1 206 ? -37.461 22.531 28.105 1.00 84.50 206 ALA A C 1
ATOM 1647 O O . ALA A 1 206 ? -38.288 23.429 28.233 1.00 84.50 206 ALA A O 1
ATOM 1648 N N . LYS A 1 207 ? -37.773 21.243 28.281 1.00 83.38 207 LYS A N 1
ATOM 1649 C CA . LYS A 1 207 ? -39.098 20.782 28.707 1.00 83.38 207 LYS A CA 1
ATOM 1650 C C . LYS A 1 207 ? -39.347 21.044 30.196 1.00 83.38 207 LYS A C 1
ATOM 1652 O O . LYS A 1 207 ? -40.468 21.379 30.566 1.00 83.38 207 LYS A O 1
ATOM 1657 N N . ASP A 1 208 ? -38.304 20.925 31.014 1.00 82.50 208 ASP A N 1
ATOM 1658 C CA . ASP A 1 208 ? -38.388 21.086 32.470 1.00 82.50 208 ASP A CA 1
ATOM 1659 C C . ASP A 1 208 ? -38.230 22.556 32.926 1.00 82.50 208 ASP A C 1
ATOM 1661 O O . ASP A 1 208 ? -38.631 22.911 34.033 1.00 82.50 208 ASP A O 1
ATOM 1665 N N . SER A 1 209 ? -37.676 23.439 32.081 1.00 67.69 209 SER A N 1
ATOM 1666 C CA . SER A 1 209 ? -37.303 24.818 32.442 1.00 67.69 209 SER A CA 1
ATOM 1667 C C . SER A 1 209 ? -38.146 25.878 31.717 1.00 67.69 209 SER A C 1
ATOM 1669 O O . SER A 1 209 ? -37.949 26.127 30.532 1.00 67.69 209 SER A O 1
ATOM 1671 N N . SER A 1 210 ? -39.005 26.607 32.438 1.00 61.47 210 SER A N 1
ATOM 1672 C CA . SER A 1 210 ? -39.832 27.697 31.873 1.00 61.47 210 SER A CA 1
ATOM 1673 C C . SER A 1 210 ? -39.082 29.027 31.628 1.00 61.47 210 SER A C 1
ATOM 1675 O O . SER A 1 210 ? -39.647 29.925 31.008 1.00 61.47 210 SER A O 1
ATOM 1677 N N . GLY A 1 211 ? -37.850 29.201 32.129 1.00 60.78 211 GLY A N 1
ATOM 1678 C CA . GLY A 1 211 ? -37.212 30.527 32.257 1.00 60.78 211 GLY A CA 1
ATOM 1679 C C . GLY A 1 211 ? -35.981 30.823 31.387 1.00 60.78 211 GLY A C 1
ATOM 1680 O O . GLY A 1 211 ? -35.520 31.957 31.398 1.00 60.78 211 GLY A O 1
ATOM 1681 N N . ASN A 1 212 ? -35.425 29.851 30.646 1.00 67.31 212 ASN A N 1
ATOM 1682 C CA . ASN A 1 212 ? -34.108 29.994 29.984 1.00 67.31 212 ASN A CA 1
ATOM 1683 C C . ASN A 1 212 ? -34.099 29.593 28.488 1.00 67.31 212 ASN A C 1
ATOM 1685 O O . ASN A 1 212 ? -33.106 29.089 27.958 1.00 67.31 212 ASN A O 1
ATOM 1689 N N . SER A 1 213 ? -35.230 29.802 27.805 1.00 75.81 213 SER A N 1
ATOM 1690 C CA . SER A 1 213 ? -35.491 29.327 26.434 1.00 75.81 213 SER A CA 1
ATOM 1691 C C . SER A 1 213 ? -34.483 29.833 25.390 1.00 75.81 213 SER A C 1
ATOM 1693 O O . SER A 1 213 ? -34.024 29.063 24.542 1.00 75.81 213 SER A O 1
ATOM 1695 N N . ASP A 1 214 ? -34.075 31.102 25.461 1.00 84.00 214 ASP A N 1
ATOM 1696 C CA . ASP A 1 214 ? -33.228 31.719 24.428 1.00 84.00 214 ASP A CA 1
ATOM 1697 C C . ASP A 1 214 ? -31.797 31.170 24.426 1.00 84.00 214 ASP A C 1
ATOM 1699 O O . ASP A 1 214 ? -31.216 30.918 23.365 1.00 84.00 214 ASP A O 1
ATOM 1703 N N . LEU A 1 215 ? -31.226 30.932 25.611 1.00 86.62 215 LEU A N 1
ATOM 1704 C CA . LEU A 1 215 ? -29.881 30.372 25.746 1.00 86.62 215 LEU A CA 1
ATOM 1705 C C . LEU A 1 215 ? -29.837 28.913 25.276 1.00 86.62 215 LEU A C 1
ATOM 1707 O O . LEU A 1 215 ? -28.923 28.528 24.542 1.00 86.62 215 LEU A O 1
ATOM 1711 N N . LEU A 1 216 ? -30.854 28.122 25.631 1.00 86.62 216 LEU A N 1
ATOM 1712 C CA . LEU A 1 216 ? -31.004 26.745 25.153 1.00 86.62 216 LEU A CA 1
ATOM 1713 C C . LEU A 1 216 ? -31.171 26.706 23.628 1.00 86.62 216 LEU A C 1
ATOM 1715 O O . LEU A 1 216 ? -30.541 25.887 22.960 1.00 86.62 216 LEU A O 1
ATOM 1719 N N . THR A 1 217 ? -31.942 27.636 23.062 1.00 87.12 217 THR A N 1
ATOM 1720 C CA . THR A 1 217 ? -32.147 27.747 21.611 1.00 87.12 217 THR A CA 1
ATOM 1721 C C . THR A 1 217 ? -30.844 28.069 20.878 1.00 87.12 217 THR A C 1
ATOM 1723 O O . THR A 1 217 ? -30.516 27.394 19.902 1.00 87.12 217 THR A O 1
ATOM 1726 N N . ARG A 1 218 ? -30.045 29.022 21.382 1.00 90.50 218 ARG A N 1
ATOM 1727 C CA . ARG A 1 218 ? -28.713 29.323 20.824 1.00 90.50 218 ARG A CA 1
ATOM 1728 C C . ARG A 1 218 ? -27.767 28.130 20.910 1.00 90.50 218 ARG A C 1
ATOM 1730 O O . ARG A 1 218 ? -27.059 27.834 19.954 1.00 90.50 218 ARG A O 1
ATOM 1737 N N . ARG A 1 219 ? -27.747 27.405 22.033 1.00 91.88 219 ARG A N 1
ATOM 1738 C CA . ARG A 1 219 ? -26.882 26.223 22.153 1.00 91.88 219 ARG A CA 1
ATOM 1739 C C . ARG A 1 219 ? -27.276 25.147 21.140 1.00 91.88 219 ARG A C 1
ATOM 1741 O O . ARG A 1 219 ? -26.407 24.601 20.463 1.00 91.88 219 ARG A O 1
ATOM 1748 N N . ARG A 1 220 ? -28.574 24.895 20.966 1.00 91.69 220 ARG A N 1
ATOM 1749 C CA . ARG A 1 220 ? -29.072 23.946 19.961 1.00 91.69 220 ARG A CA 1
ATOM 1750 C C . ARG A 1 220 ? -28.756 24.384 18.531 1.00 91.69 220 ARG A C 1
ATOM 1752 O O . ARG A 1 220 ? -28.361 23.536 17.736 1.00 91.69 220 ARG A O 1
ATOM 1759 N N . SER A 1 221 ? -28.837 25.678 18.205 1.00 92.19 221 SER A N 1
ATOM 1760 C CA . SER A 1 221 ? -28.437 26.164 16.876 1.00 92.19 221 SER A CA 1
ATOM 1761 C C . SER A 1 221 ? -26.943 25.947 16.619 1.00 92.19 221 SER A C 1
ATOM 1763 O O . SER A 1 221 ? -26.585 25.445 15.559 1.00 92.19 221 SER A O 1
ATOM 1765 N N . THR A 1 222 ? -26.078 26.205 17.609 1.00 94.81 222 THR A N 1
ATOM 1766 C CA . THR A 1 222 ? -24.631 25.945 17.470 1.00 94.81 222 THR A CA 1
ATOM 1767 C C . THR A 1 222 ? -24.314 24.460 17.271 1.00 94.81 222 THR A C 1
ATOM 1769 O O . THR A 1 222 ? -23.499 24.114 16.419 1.00 94.81 222 THR A O 1
ATOM 1772 N N . LEU A 1 223 ? -25.000 23.563 17.989 1.00 94.75 223 LEU A N 1
ATOM 1773 C CA . LEU A 1 223 ? -24.850 22.116 17.801 1.00 94.75 223 LEU A CA 1
ATOM 1774 C C . LEU A 1 223 ? -25.370 21.656 16.432 1.00 94.75 223 LEU A C 1
ATOM 1776 O O . LEU A 1 223 ? -24.783 20.766 15.817 1.00 94.75 223 LEU A O 1
ATOM 1780 N N . ALA A 1 224 ? -26.451 22.263 15.935 1.00 93.50 224 ALA A N 1
ATOM 1781 C CA . ALA A 1 224 ? -26.982 21.982 14.607 1.00 93.50 224 ALA A CA 1
ATOM 1782 C C . ALA A 1 224 ? -26.014 22.425 13.498 1.00 93.50 224 ALA A C 1
ATOM 1784 O O . ALA A 1 224 ? -25.805 21.676 12.543 1.00 93.50 224 ALA A O 1
ATOM 1785 N N . GLU A 1 225 ? -25.383 23.593 13.640 1.00 95.19 225 GLU A N 1
ATOM 1786 C CA . GLU A 1 225 ? -24.335 24.072 12.730 1.00 95.19 225 GLU A CA 1
ATOM 1787 C C . GLU A 1 225 ? -23.107 23.157 12.748 1.00 95.19 225 GLU A C 1
ATOM 1789 O O . GLU A 1 225 ? -22.628 22.755 11.686 1.00 95.19 225 GLU A O 1
ATOM 1794 N N . GLU A 1 226 ? -22.635 22.754 13.931 1.00 94.81 226 GLU A N 1
ATOM 1795 C CA . GLU A 1 226 ? -21.515 21.817 14.066 1.00 94.81 226 GLU A CA 1
ATOM 1796 C C . GLU A 1 226 ? -21.845 20.460 13.424 1.00 94.81 226 GLU A C 1
ATOM 1798 O O . GLU A 1 226 ? -21.064 19.932 12.627 1.00 94.81 226 GLU A O 1
ATOM 1803 N N . ARG A 1 227 ? -23.039 19.913 13.693 1.00 93.81 227 ARG A N 1
ATOM 1804 C CA . ARG A 1 227 ? -23.522 18.670 13.075 1.00 93.81 227 ARG A CA 1
ATOM 1805 C C . ARG A 1 227 ? -23.597 18.792 11.556 1.00 93.81 227 ARG A C 1
ATOM 1807 O O . ARG A 1 227 ? -23.208 17.856 10.855 1.00 93.81 227 ARG A O 1
ATOM 1814 N N . ALA A 1 228 ? -24.085 19.922 11.045 1.00 93.19 228 ALA A N 1
ATOM 1815 C CA . ALA A 1 228 ? -24.137 20.192 9.614 1.00 93.19 228 ALA A CA 1
ATOM 1816 C C . ALA A 1 228 ? -22.724 20.262 9.013 1.00 93.19 228 ALA A C 1
ATOM 1818 O O . ALA A 1 228 ? -22.489 19.666 7.962 1.00 93.19 228 ALA A O 1
ATOM 1819 N N . GLY A 1 229 ? -21.773 20.901 9.700 1.00 92.44 229 GLY A N 1
ATOM 1820 C CA . GLY A 1 229 ? -20.359 20.931 9.322 1.00 92.44 229 GLY A CA 1
ATOM 1821 C C . GLY A 1 229 ? -19.753 19.531 9.225 1.00 92.44 229 GLY A C 1
ATOM 1822 O O . GLY A 1 229 ? -19.271 19.142 8.163 1.00 92.44 229 GLY A O 1
ATOM 1823 N N . LEU A 1 230 ? -19.880 18.728 10.284 1.00 90.75 230 LEU A N 1
ATOM 1824 C CA . LEU A 1 230 ? -19.380 17.349 10.318 1.00 90.75 230 LEU A CA 1
ATOM 1825 C C . LEU A 1 230 ? -20.047 16.453 9.269 1.00 90.75 230 LEU A C 1
ATOM 1827 O O . LEU A 1 230 ? -19.403 15.565 8.719 1.00 90.75 230 LEU A O 1
ATOM 1831 N N . SER A 1 231 ? -21.329 16.677 8.957 1.00 88.56 231 SER A N 1
ATOM 1832 C CA . SER A 1 231 ? -22.037 15.906 7.923 1.00 88.56 231 SER A CA 1
ATOM 1833 C C . SER A 1 231 ? -21.522 16.156 6.506 1.00 88.56 231 SER A C 1
ATOM 1835 O O . SER A 1 231 ? -21.728 15.318 5.628 1.00 88.56 231 SER A O 1
ATOM 1837 N N . ARG A 1 232 ? -20.843 17.289 6.289 1.00 91.06 232 ARG A N 1
ATOM 1838 C CA . ARG A 1 232 ? -20.199 17.641 5.019 1.00 91.06 232 ARG A CA 1
ATOM 1839 C C . ARG A 1 232 ? -18.766 17.117 4.923 1.00 91.06 232 ARG A C 1
ATOM 1841 O O . ARG A 1 232 ? -18.227 17.082 3.819 1.00 91.06 232 ARG A O 1
ATOM 1848 N N . GLU A 1 233 ? -18.142 16.722 6.035 1.00 86.31 233 GLU A N 1
ATOM 1849 C CA . GLU A 1 233 ? -16.807 16.124 5.996 1.00 86.31 233 GLU A CA 1
ATOM 1850 C C . GLU A 1 233 ? -16.828 14.777 5.260 1.00 86.31 233 GLU A C 1
ATOM 1852 O O . GLU A 1 233 ? -17.742 13.960 5.398 1.00 86.31 233 GLU A O 1
ATOM 1857 N N . TYR A 1 234 ? -15.784 14.531 4.469 1.00 84.19 234 TYR A N 1
ATOM 1858 C CA . TYR A 1 234 ? -15.635 13.276 3.745 1.00 84.19 234 TYR A CA 1
ATOM 1859 C C . TYR A 1 234 ? -15.309 12.127 4.707 1.00 84.19 234 TYR A C 1
ATOM 1861 O O . TYR A 1 234 ? -14.371 12.213 5.506 1.00 84.19 234 TYR A O 1
ATOM 1869 N N . LEU A 1 235 ? -16.057 11.029 4.576 1.00 84.38 235 LEU A N 1
ATOM 1870 C CA . LEU A 1 235 ? -15.806 9.768 5.269 1.00 84.38 235 LEU A CA 1
ATOM 1871 C C . LEU A 1 235 ? -15.179 8.763 4.309 1.00 84.38 235 LEU A C 1
ATOM 1873 O O . LEU A 1 235 ? -15.689 8.527 3.215 1.00 84.38 235 LEU A O 1
ATOM 1877 N N . ASN A 1 236 ? -14.111 8.119 4.761 1.00 84.00 236 ASN A N 1
ATOM 1878 C CA . ASN A 1 236 ? -13.366 7.139 3.984 1.00 84.00 236 ASN A CA 1
ATOM 1879 C C . ASN A 1 236 ? -14.135 5.833 3.786 1.00 84.00 236 ASN A C 1
ATOM 1881 O O . ASN A 1 236 ? -14.008 5.213 2.734 1.00 84.00 236 ASN A O 1
ATOM 1885 N N . ARG A 1 237 ? -14.935 5.438 4.785 1.00 84.19 237 ARG A N 1
ATOM 1886 C CA . ARG A 1 237 ? -15.830 4.269 4.774 1.00 84.19 237 ARG A CA 1
ATOM 1887 C C . ARG A 1 237 ? -15.125 2.973 4.376 1.00 84.19 237 ARG A C 1
ATOM 1889 O O . ARG A 1 237 ? -15.693 2.127 3.687 1.00 84.19 237 ARG A O 1
ATOM 1896 N N . ASP A 1 238 ? -13.894 2.801 4.847 1.00 83.69 238 ASP A N 1
ATOM 1897 C CA . ASP A 1 238 ? -13.117 1.605 4.548 1.00 83.69 238 ASP A CA 1
ATOM 1898 C C . ASP A 1 238 ? -13.834 0.349 5.077 1.00 83.69 238 ASP A C 1
ATOM 1900 O O . ASP A 1 238 ? -14.276 0.279 6.230 1.00 83.69 238 ASP A O 1
ATOM 1904 N N . SER A 1 239 ? -13.955 -0.663 4.211 1.00 84.12 239 SER A N 1
ATOM 1905 C CA . SER A 1 239 ? -14.641 -1.923 4.539 1.00 84.12 239 SER A CA 1
ATOM 1906 C C . SER A 1 239 ? -13.869 -2.770 5.553 1.00 84.12 239 SER A C 1
ATOM 1908 O O . SER A 1 239 ? -14.475 -3.588 6.248 1.00 84.12 239 SER A O 1
ATOM 1910 N N . ALA A 1 240 ? -12.559 -2.528 5.685 1.00 87.12 240 ALA A N 1
ATOM 1911 C CA . ALA A 1 240 ? -11.675 -3.251 6.584 1.00 87.12 240 ALA A CA 1
ATOM 1912 C C . ALA A 1 240 ? -12.165 -3.163 8.038 1.00 87.12 240 ALA A C 1
ATOM 1914 O O . ALA A 1 240 ? -12.311 -2.089 8.636 1.00 87.12 240 ALA A O 1
ATOM 1915 N N . LYS A 1 241 ? -12.437 -4.333 8.610 1.00 88.81 241 LYS A N 1
ATOM 1916 C CA . LYS A 1 241 ? -12.795 -4.525 10.017 1.00 88.81 241 LYS A CA 1
ATOM 1917 C C . LYS A 1 241 ? -11.613 -5.039 10.824 1.00 88.81 241 LYS A C 1
ATOM 1919 O O . LYS A 1 241 ? -11.532 -4.733 12.004 1.00 88.81 241 LYS A O 1
ATOM 1924 N N . LYS A 1 242 ? -10.703 -5.776 10.184 1.00 91.81 242 LYS A N 1
ATOM 1925 C CA . LYS A 1 242 ? -9.524 -6.360 10.821 1.00 91.81 242 LYS A CA 1
ATOM 1926 C C . LYS A 1 242 ? -8.326 -6.310 9.880 1.00 91.81 242 LYS A C 1
ATOM 1928 O O . LYS A 1 242 ? -8.417 -6.744 8.732 1.00 91.81 242 LYS A O 1
ATOM 1933 N N . VAL A 1 243 ? -7.208 -5.798 10.379 1.00 94.88 243 VAL A N 1
ATOM 1934 C CA . VAL A 1 243 ? -5.930 -5.701 9.672 1.00 94.88 243 VAL A CA 1
ATOM 1935 C C . VAL A 1 243 ? -4.869 -6.399 10.515 1.00 94.88 243 VAL A C 1
ATOM 1937 O O . VAL A 1 243 ? -4.563 -5.969 11.625 1.00 94.88 243 VAL A O 1
ATOM 1940 N N . ILE A 1 244 ? -4.326 -7.496 9.993 1.00 96.25 244 ILE A N 1
ATOM 1941 C CA . ILE A 1 244 ? -3.329 -8.323 10.674 1.00 96.25 244 ILE A CA 1
ATOM 1942 C C . ILE A 1 244 ? -1.989 -8.126 9.986 1.00 96.25 244 ILE A C 1
ATOM 1944 O O . ILE A 1 244 ? -1.862 -8.394 8.798 1.00 96.25 244 ILE A O 1
ATOM 1948 N N . ILE A 1 245 ? -0.995 -7.673 10.734 1.00 97.56 245 ILE A N 1
ATOM 1949 C CA . ILE A 1 245 ? 0.353 -7.393 10.263 1.00 97.56 245 ILE A CA 1
ATOM 1950 C C . ILE A 1 245 ? 1.261 -8.493 10.794 1.00 97.56 245 ILE A C 1
ATOM 1952 O O . ILE A 1 245 ? 1.485 -8.595 11.998 1.00 97.56 245 ILE A O 1
ATOM 1956 N N . PHE A 1 246 ? 1.795 -9.305 9.895 1.00 97.81 246 PHE A N 1
ATOM 1957 C CA . PHE A 1 246 ? 2.837 -10.268 10.203 1.00 97.81 246 PHE A CA 1
ATOM 1958 C C . PHE A 1 246 ? 4.174 -9.764 9.695 1.00 97.81 246 PHE A C 1
ATOM 1960 O O . PHE A 1 246 ? 4.290 -9.365 8.538 1.00 97.81 246 PHE A O 1
ATOM 1967 N N . TRP A 1 247 ? 5.198 -9.825 10.539 1.00 96.62 247 TRP A N 1
ATOM 1968 C CA . TRP A 1 247 ? 6.543 -9.443 10.141 1.00 96.62 247 TRP A CA 1
ATOM 1969 C C . TRP A 1 247 ? 7.582 -10.470 10.580 1.00 96.62 247 TRP A C 1
ATOM 1971 O O . TRP A 1 247 ? 7.877 -10.600 11.764 1.00 96.62 247 TRP A O 1
ATOM 1981 N N . SER A 1 248 ? 8.148 -11.193 9.616 1.00 95.81 248 SER A N 1
ATOM 1982 C CA . SER A 1 248 ? 9.295 -12.070 9.849 1.00 95.81 248 SER A CA 1
ATOM 1983 C C . SER A 1 248 ? 10.587 -11.264 9.732 1.00 95.81 248 SER A C 1
ATOM 1985 O O . SER A 1 248 ? 10.944 -10.842 8.630 1.00 95.81 248 SER A O 1
ATOM 1987 N N . LEU A 1 249 ? 11.298 -11.042 10.837 1.00 93.75 249 LEU A N 1
ATOM 1988 C CA . LEU A 1 249 ? 12.573 -10.327 10.817 1.00 93.75 249 LEU A CA 1
ATOM 1989 C C . LEU A 1 249 ? 13.700 -11.247 10.324 1.00 93.75 249 LEU A C 1
ATOM 1991 O O . LEU A 1 249 ? 13.722 -12.443 10.606 1.00 93.75 249 LEU A O 1
ATOM 1995 N N . GLU A 1 250 ? 14.657 -10.668 9.605 1.00 91.50 250 GLU A N 1
ATOM 1996 C CA . GLU A 1 250 ? 15.911 -11.326 9.202 1.00 91.50 250 GLU A CA 1
ATOM 1997 C C . GLU A 1 250 ? 17.065 -10.949 10.135 1.00 91.50 250 GLU A C 1
ATOM 1999 O O . GLU A 1 250 ? 17.979 -11.742 10.353 1.00 91.50 250 GLU A O 1
ATOM 2004 N N . ALA A 1 251 ? 16.990 -9.764 10.749 1.00 89.69 251 ALA A N 1
ATOM 2005 C CA . ALA A 1 251 ? 17.900 -9.322 11.797 1.00 89.69 251 ALA A CA 1
ATOM 2006 C C . ALA A 1 251 ? 17.149 -8.528 12.874 1.00 89.69 251 ALA A C 1
ATOM 2008 O O . ALA A 1 251 ? 16.258 -7.741 12.559 1.00 89.69 251 ALA A O 1
ATOM 2009 N N . ASN A 1 252 ? 17.545 -8.683 14.143 1.00 89.88 252 ASN A N 1
ATOM 2010 C CA . ASN A 1 252 ? 16.923 -7.983 15.276 1.00 89.88 252 ASN A CA 1
ATOM 2011 C C . ASN A 1 252 ? 16.987 -6.450 15.127 1.00 89.88 252 ASN A C 1
ATOM 2013 O O . ASN A 1 252 ? 16.040 -5.760 15.504 1.00 89.88 252 ASN A O 1
ATOM 2017 N N . SER A 1 253 ? 18.061 -5.937 14.514 1.00 88.38 253 SER A N 1
ATOM 2018 C CA . SER A 1 253 ? 18.273 -4.506 14.253 1.00 88.38 253 SER A CA 1
ATOM 2019 C C . SER A 1 253 ? 17.221 -3.888 13.330 1.00 88.38 253 SER A C 1
ATOM 2021 O O . SER A 1 253 ? 16.976 -2.689 13.407 1.00 88.38 253 SER A O 1
ATOM 2023 N N . GLN A 1 254 ? 16.533 -4.683 12.500 1.00 90.06 254 GLN A N 1
ATOM 2024 C CA . GLN A 1 254 ? 15.487 -4.162 11.614 1.00 90.06 254 GLN A CA 1
ATOM 2025 C C . GLN A 1 254 ? 14.330 -3.531 12.404 1.00 90.06 254 GLN A C 1
ATOM 2027 O O . GLN A 1 254 ? 13.738 -2.560 11.936 1.00 90.06 254 GLN A O 1
ATOM 2032 N N . MET A 1 255 ? 14.024 -4.030 13.613 1.00 90.69 255 MET A N 1
ATOM 2033 C CA . MET A 1 255 ? 13.012 -3.418 14.486 1.00 90.69 255 MET A CA 1
ATOM 2034 C C . MET A 1 255 ? 13.392 -1.994 14.886 1.00 90.69 255 MET A C 1
ATOM 2036 O O . MET A 1 255 ? 12.526 -1.123 14.947 1.00 90.69 255 MET A O 1
ATOM 2040 N N . GLU A 1 256 ? 14.672 -1.738 15.153 1.00 88.31 256 GLU A N 1
ATOM 2041 C CA . GLU A 1 256 ? 15.129 -0.428 15.620 1.00 88.31 256 GLU A CA 1
ATOM 2042 C C . GLU A 1 256 ? 14.835 0.672 14.599 1.00 88.31 256 GLU A C 1
ATOM 2044 O O . GLU A 1 256 ? 14.531 1.797 14.990 1.00 88.31 256 GLU A O 1
ATOM 2049 N N . TRP A 1 257 ? 14.847 0.330 13.308 1.00 86.94 257 TRP A N 1
ATOM 2050 C CA . TRP A 1 257 ? 14.603 1.259 12.202 1.00 86.94 257 TRP A CA 1
ATOM 2051 C C . TRP A 1 257 ? 13.149 1.722 12.113 1.00 86.94 257 TRP A C 1
ATOM 2053 O O . TRP A 1 257 ? 12.882 2.832 11.662 1.00 86.94 257 TRP A O 1
ATOM 2063 N N . VAL A 1 258 ? 12.204 0.879 12.535 1.00 89.38 258 VAL A N 1
ATOM 2064 C CA . VAL A 1 258 ? 10.760 1.126 12.377 1.00 89.38 258 VAL A CA 1
ATOM 2065 C C . VAL A 1 258 ? 10.022 1.266 13.708 1.00 89.38 258 VAL A C 1
ATOM 2067 O O . VAL A 1 258 ? 8.815 1.501 13.710 1.00 89.38 258 VAL A O 1
ATOM 2070 N N . LYS A 1 259 ? 10.719 1.166 14.849 1.00 90.06 259 LYS A N 1
ATOM 2071 C CA . LYS A 1 259 ? 10.123 1.182 16.198 1.00 90.06 259 LYS A CA 1
ATOM 2072 C C . LYS A 1 259 ? 9.163 2.353 16.422 1.00 90.06 259 LYS A C 1
ATOM 2074 O O . LYS A 1 259 ? 8.065 2.154 16.930 1.00 90.06 259 LYS A O 1
ATOM 2079 N N . ASP A 1 260 ? 9.538 3.557 15.990 1.00 90.69 260 ASP A N 1
ATOM 2080 C CA . ASP A 1 260 ? 8.748 4.765 16.233 1.00 90.69 260 ASP A CA 1
ATOM 2081 C C . ASP A 1 260 ? 7.482 4.769 15.375 1.00 90.69 260 ASP A C 1
ATOM 2083 O O . ASP A 1 260 ? 6.411 5.177 15.822 1.00 90.69 260 ASP A O 1
ATOM 2087 N N . GLN A 1 261 ? 7.577 4.233 14.158 1.00 91.69 261 GLN A N 1
ATOM 2088 C CA . GLN A 1 261 ? 6.443 4.074 13.253 1.00 91.69 261 GLN A CA 1
ATOM 2089 C C . GLN A 1 261 ? 5.480 3.001 13.773 1.00 91.69 261 GLN A C 1
ATOM 2091 O O . GLN A 1 261 ? 4.269 3.212 13.770 1.00 91.69 261 GLN A O 1
ATOM 2096 N N . VAL A 1 262 ? 6.006 1.884 14.281 1.00 93.31 262 VAL A N 1
ATOM 2097 C CA . VAL A 1 262 ? 5.216 0.812 14.901 1.00 93.31 262 VAL A CA 1
ATOM 2098 C C . VAL A 1 262 ? 4.523 1.305 16.175 1.00 93.31 262 VAL A C 1
ATOM 2100 O O . VAL A 1 262 ? 3.335 1.052 16.371 1.00 93.31 262 VAL A O 1
ATOM 2103 N N . LYS A 1 263 ? 5.221 2.075 17.015 1.00 93.44 263 LYS A N 1
ATOM 2104 C CA . LYS A 1 263 ? 4.647 2.698 18.214 1.00 93.44 263 LYS A CA 1
ATOM 2105 C C . LYS A 1 263 ? 3.555 3.708 17.862 1.00 93.44 263 LYS A C 1
ATOM 2107 O O . LYS A 1 263 ? 2.485 3.686 18.467 1.00 93.44 263 LYS A O 1
ATOM 2112 N N . SER A 1 264 ? 3.784 4.557 16.861 1.00 92.31 264 SER A N 1
ATOM 2113 C CA . SER A 1 264 ? 2.752 5.454 16.332 1.00 92.31 264 SER A CA 1
ATOM 2114 C C . SER A 1 264 ? 1.544 4.677 15.820 1.00 92.31 264 SER A C 1
ATOM 2116 O O . SER A 1 264 ? 0.414 5.067 16.096 1.00 92.31 264 SER A O 1
ATOM 2118 N N . LEU A 1 265 ? 1.766 3.552 15.139 1.00 94.56 265 LEU A N 1
ATOM 2119 C CA . LEU A 1 265 ? 0.695 2.694 14.649 1.00 94.56 265 LEU A CA 1
ATOM 2120 C C . LEU A 1 265 ? -0.130 2.094 15.802 1.00 94.56 265 LEU A C 1
ATOM 2122 O O . LEU A 1 265 ? -1.356 2.127 15.739 1.00 94.56 265 LEU A O 1
ATOM 2126 N N . GLN A 1 266 ? 0.513 1.635 16.882 1.00 95.19 266 GLN A N 1
ATOM 2127 C CA . GLN A 1 266 ? -0.182 1.165 18.088 1.00 95.19 266 GLN A CA 1
ATOM 2128 C C . GLN A 1 266 ? -1.007 2.284 18.747 1.00 95.19 266 GLN A C 1
ATOM 2130 O O . GLN A 1 266 ? -2.147 2.064 19.151 1.00 95.19 266 GLN A O 1
ATOM 2135 N N . ASN A 1 267 ? -0.475 3.506 18.798 1.00 94.44 267 ASN A N 1
ATOM 2136 C CA . ASN A 1 267 ? -1.171 4.663 19.369 1.00 94.44 267 ASN A CA 1
ATOM 2137 C C . ASN A 1 267 ? -2.381 5.129 18.540 1.00 94.44 267 ASN A C 1
ATOM 2139 O O . ASN A 1 267 ? -3.226 5.868 19.051 1.00 94.44 267 ASN A O 1
ATOM 2143 N N . LEU A 1 268 ? -2.473 4.741 17.264 1.00 94.88 268 LEU A N 1
ATOM 2144 C CA . LEU A 1 268 ? -3.642 5.037 16.433 1.00 94.88 268 LEU A CA 1
ATOM 2145 C C . LEU A 1 268 ? -4.840 4.138 16.754 1.00 94.88 268 LEU A C 1
ATOM 2147 O O . LEU A 1 268 ? -5.966 4.553 16.490 1.00 94.88 268 LEU A O 1
ATOM 2151 N N . ASP A 1 269 ? -4.616 2.964 17.347 1.00 94.56 269 ASP A N 1
ATOM 2152 C CA . ASP A 1 269 ? -5.667 2.015 17.723 1.00 94.56 269 ASP A CA 1
ATOM 2153 C C . ASP A 1 269 ? -5.480 1.498 19.164 1.00 94.56 269 ASP A C 1
ATOM 2155 O O . ASP A 1 269 ? -5.216 0.312 19.385 1.00 94.56 269 ASP A O 1
ATOM 2159 N N . PRO A 1 270 ? -5.632 2.367 20.183 1.00 91.88 270 PRO A N 1
ATOM 2160 C CA . PRO A 1 270 ? -5.406 1.990 21.581 1.00 91.88 270 PRO A CA 1
ATOM 2161 C C . PRO A 1 270 ? -6.371 0.900 22.076 1.00 91.88 270 PRO A C 1
ATOM 2163 O O . PRO A 1 270 ? -6.062 0.179 23.023 1.00 91.88 270 PRO A O 1
ATOM 2166 N N . ALA A 1 271 ? -7.536 0.769 21.435 1.00 91.44 271 ALA A N 1
ATOM 2167 C CA . ALA A 1 271 ? -8.554 -0.223 21.765 1.00 91.44 271 ALA A CA 1
ATOM 2168 C C . ALA A 1 271 ? -8.400 -1.543 20.983 1.00 91.44 271 ALA A C 1
ATOM 2170 O O . ALA A 1 271 ? -9.166 -2.471 21.234 1.00 91.44 271 ALA A O 1
ATOM 2171 N N . ASN A 1 272 ? -7.422 -1.649 20.073 1.00 92.38 272 ASN A N 1
ATOM 2172 C CA . ASN A 1 272 ? -7.202 -2.812 19.202 1.00 92.38 272 ASN A CA 1
ATOM 2173 C C . ASN A 1 272 ? -8.464 -3.221 18.416 1.00 92.38 272 ASN A C 1
ATOM 2175 O O . ASN A 1 272 ? -8.790 -4.405 18.304 1.00 92.38 272 ASN A O 1
ATOM 2179 N N . LYS A 1 273 ? -9.217 -2.233 17.915 1.00 91.62 273 LYS A N 1
ATOM 2180 C CA . LYS A 1 273 ? -10.456 -2.447 17.149 1.00 91.62 273 LYS A CA 1
ATOM 2181 C C . LYS A 1 273 ? -10.189 -2.841 15.696 1.00 91.62 273 LYS A C 1
ATOM 2183 O O . LYS A 1 273 ? -11.070 -3.423 15.068 1.00 91.62 273 LYS A O 1
ATOM 2188 N N . LEU A 1 274 ? -9.024 -2.488 15.157 1.00 93.50 274 LEU A N 1
ATOM 2189 C CA . LEU A 1 274 ? -8.651 -2.680 13.757 1.00 93.50 274 LEU A CA 1
ATOM 2190 C C . LEU A 1 274 ? -7.350 -3.475 13.618 1.00 93.50 274 LEU A C 1
ATOM 2192 O O . LEU A 1 274 ? -7.278 -4.361 12.769 1.00 93.50 274 LEU A O 1
ATOM 2196 N N . LEU A 1 275 ? -6.324 -3.140 14.402 1.00 96.25 275 LEU A N 1
ATOM 2197 C CA . LEU A 1 275 ? -4.945 -3.552 14.163 1.00 96.25 275 LEU A CA 1
ATOM 2198 C C . LEU A 1 275 ? -4.508 -4.715 15.056 1.00 96.25 275 LEU A C 1
ATOM 2200 O O . LEU A 1 275 ? -4.718 -4.723 16.268 1.00 96.25 275 LEU A O 1
ATOM 2204 N N . ILE A 1 276 ? -3.819 -5.671 14.439 1.00 96.62 276 ILE A N 1
ATOM 2205 C CA . ILE A 1 276 ? -3.091 -6.756 15.100 1.00 96.62 276 ILE A CA 1
ATOM 2206 C C . ILE A 1 276 ? -1.698 -6.794 14.482 1.00 96.62 276 ILE A C 1
ATOM 2208 O O . ILE A 1 276 ? -1.589 -6.802 13.260 1.00 96.62 276 ILE A O 1
ATOM 2212 N N . MET A 1 277 ? -0.639 -6.834 15.287 1.00 96.50 277 MET A N 1
ATOM 2213 C CA . MET A 1 277 ? 0.736 -6.924 14.801 1.00 96.50 277 MET A CA 1
ATOM 2214 C C . MET A 1 277 ? 1.516 -8.009 15.526 1.00 96.50 277 MET A C 1
ATOM 2216 O O . MET A 1 277 ? 1.734 -7.945 16.736 1.00 96.50 277 MET A O 1
ATOM 2220 N N . TRP A 1 278 ? 1.969 -8.995 14.764 1.00 96.12 278 TRP A N 1
ATOM 2221 C CA . TRP A 1 278 ? 2.807 -10.080 15.245 1.00 96.12 278 TRP A CA 1
ATOM 2222 C C . TRP A 1 278 ? 4.144 -10.044 14.517 1.00 96.12 278 TRP A C 1
ATOM 2224 O O . TRP A 1 278 ? 4.186 -9.976 13.286 1.00 96.12 278 TRP A O 1
ATOM 2234 N N . CYS A 1 279 ? 5.238 -10.114 15.266 1.00 94.50 279 CYS A N 1
ATOM 2235 C CA . CYS A 1 279 ? 6.576 -10.142 14.692 1.00 94.50 279 CYS A CA 1
ATOM 2236 C C . CYS A 1 279 ? 7.368 -11.378 15.135 1.00 94.50 279 CYS A C 1
ATOM 2238 O O . CYS A 1 279 ? 7.155 -11.886 16.231 1.00 94.50 279 CYS A O 1
ATOM 2240 N N . GLY A 1 280 ? 8.245 -11.895 14.279 1.00 94.06 280 GLY A N 1
ATOM 2241 C CA . GLY A 1 280 ? 9.093 -13.051 14.570 1.00 94.06 280 GLY A CA 1
ATOM 2242 C C . GLY A 1 280 ? 10.560 -12.659 14.535 1.00 94.06 280 GLY A C 1
ATOM 2243 O O . GLY A 1 280 ? 11.038 -12.220 13.491 1.00 94.06 280 GLY A O 1
ATOM 2244 N N . TYR A 1 281 ? 11.265 -12.811 15.655 1.00 91.81 281 TYR A N 1
ATOM 2245 C CA . TYR A 1 281 ? 12.683 -12.485 15.766 1.00 91.81 281 TYR A CA 1
ATOM 2246 C C . TYR A 1 281 ? 13.582 -13.681 15.402 1.00 91.81 281 TYR A C 1
ATOM 2248 O O . TYR A 1 281 ? 13.368 -14.795 15.891 1.00 91.81 281 TYR A O 1
ATOM 2256 N N . PRO A 1 282 ? 14.637 -13.464 14.595 1.00 89.69 282 PRO A N 1
ATOM 2257 C CA . PRO A 1 282 ? 15.570 -14.516 14.195 1.00 89.69 282 PRO A CA 1
ATOM 2258 C C . PRO A 1 282 ? 16.559 -14.889 15.305 1.00 89.69 282 PRO A C 1
ATOM 2260 O O . PRO A 1 282 ? 17.160 -15.960 15.237 1.00 89.69 282 PRO A O 1
ATOM 2263 N N . ARG A 1 283 ? 16.755 -14.016 16.305 1.00 87.56 283 ARG A N 1
ATOM 2264 C CA . ARG A 1 283 ? 17.580 -14.269 17.497 1.00 87.56 283 ARG A CA 1
ATOM 2265 C C . ARG A 1 283 ? 16.860 -13.779 18.760 1.00 87.56 283 ARG A C 1
ATOM 2267 O O . ARG A 1 283 ? 16.102 -12.812 18.651 1.00 87.56 283 ARG A O 1
ATOM 2274 N N . PRO A 1 284 ? 17.125 -14.360 19.947 1.00 86.44 284 PRO A N 1
ATOM 2275 C CA . PRO A 1 284 ? 16.585 -13.861 21.212 1.00 86.44 284 PRO A CA 1
ATOM 2276 C C . PRO A 1 284 ? 16.835 -12.358 21.396 1.00 86.44 284 PRO A C 1
ATOM 2278 O O . PRO A 1 284 ? 17.888 -11.844 21.014 1.00 86.44 284 PRO A O 1
ATOM 2281 N N . ARG A 1 285 ? 15.849 -11.643 21.940 1.00 84.56 285 ARG A N 1
ATOM 2282 C CA . ARG A 1 285 ? 15.942 -10.199 22.195 1.00 84.56 285 ARG A CA 1
ATOM 2283 C C . ARG A 1 285 ? 16.760 -9.891 23.451 1.00 84.56 285 ARG A C 1
ATOM 2285 O O . ARG A 1 285 ? 16.598 -10.550 24.472 1.00 84.56 285 ARG A O 1
ATOM 2292 N N . GLU A 1 286 ? 17.531 -8.806 23.410 1.00 75.06 286 GLU A N 1
ATOM 2293 C CA . GLU A 1 286 ? 18.192 -8.226 24.585 1.00 75.06 286 GLU A CA 1
ATOM 2294 C C . GLU A 1 286 ? 17.478 -6.936 25.004 1.00 75.06 286 GLU A C 1
ATOM 2296 O O . GLU A 1 286 ? 17.536 -5.938 24.291 1.00 75.06 286 GLU A O 1
ATOM 2301 N N . GLY A 1 287 ? 16.769 -6.967 26.142 1.00 67.56 287 GLY A N 1
ATOM 2302 C CA . GLY A 1 287 ? 16.300 -5.802 26.921 1.00 67.56 287 GLY A CA 1
ATOM 2303 C C . GLY A 1 287 ? 15.303 -4.824 26.274 1.00 67.56 287 GLY A C 1
ATOM 2304 O O . GLY A 1 287 ? 14.617 -4.093 26.989 1.00 67.56 287 GLY A O 1
ATOM 2305 N N . PHE A 1 288 ? 15.178 -4.798 24.949 1.00 75.00 288 PHE A N 1
ATOM 2306 C CA . PHE A 1 288 ? 14.425 -3.793 24.211 1.00 75.00 288 PHE A CA 1
ATOM 2307 C C . PHE A 1 288 ? 13.034 -4.297 23.811 1.00 75.00 288 PHE A C 1
ATOM 2309 O O . PHE A 1 288 ? 12.887 -5.293 23.097 1.00 75.00 288 PHE A O 1
ATOM 2316 N N . LYS A 1 289 ? 11.995 -3.565 24.234 1.00 82.44 289 LYS A N 1
ATOM 2317 C CA . LYS A 1 289 ? 10.606 -3.788 23.815 1.00 82.44 289 LYS A CA 1
ATOM 2318 C C . LYS A 1 289 ? 10.138 -2.646 22.904 1.00 82.44 289 LYS A C 1
ATOM 2320 O O . LYS A 1 289 ? 10.047 -1.513 23.375 1.00 82.44 289 LYS A O 1
ATOM 2325 N N . PRO A 1 290 ? 9.820 -2.913 21.623 1.00 83.81 290 PRO A N 1
ATOM 2326 C CA . PRO A 1 290 ? 9.490 -1.859 20.658 1.00 83.81 290 PRO A CA 1
ATOM 2327 C C . PRO A 1 290 ? 8.134 -1.183 20.909 1.00 83.81 290 PRO A C 1
ATOM 2329 O O . PRO A 1 290 ? 7.935 -0.032 20.529 1.00 83.81 290 PRO A O 1
ATOM 2332 N N . PHE A 1 291 ? 7.198 -1.885 21.543 1.00 90.56 291 PHE A N 1
ATOM 2333 C CA . PHE A 1 291 ? 5.840 -1.422 21.819 1.00 90.56 291 PHE A CA 1
ATOM 2334 C C . PHE A 1 291 ? 5.273 -2.144 23.050 1.00 90.56 291 PHE A C 1
ATOM 2336 O O . PHE A 1 291 ? 5.920 -3.029 23.615 1.00 90.56 291 PHE A O 1
ATOM 2343 N N . LYS A 1 292 ? 4.069 -1.762 23.494 1.00 91.31 292 LYS A N 1
ATOM 2344 C CA . LYS A 1 292 ? 3.415 -2.406 24.639 1.00 91.31 292 LYS A CA 1
ATOM 2345 C C . LYS A 1 292 ? 2.871 -3.776 24.226 1.00 91.31 292 LYS A C 1
ATOM 2347 O O . LYS A 1 292 ? 1.947 -3.845 23.414 1.00 91.31 292 LYS A O 1
ATOM 2352 N N . ASP A 1 293 ? 3.430 -4.842 24.796 1.00 90.81 293 ASP A N 1
ATOM 2353 C CA . ASP A 1 293 ? 3.001 -6.217 24.520 1.00 90.81 293 ASP A CA 1
ATOM 2354 C C . ASP A 1 293 ? 1.529 -6.440 24.926 1.00 90.81 293 ASP A C 1
ATOM 2356 O O . ASP A 1 293 ? 1.066 -5.982 25.974 1.00 90.81 293 ASP A O 1
ATOM 2360 N N . SER A 1 294 ? 0.782 -7.160 24.091 1.00 92.81 294 SER A N 1
ATOM 2361 C CA . SER A 1 294 ? -0.598 -7.589 24.327 1.00 92.81 294 SER A CA 1
ATOM 2362 C C . SER A 1 294 ? -0.938 -8.812 23.466 1.00 92.81 294 SER A C 1
ATOM 2364 O O . SER A 1 294 ? -0.166 -9.224 22.606 1.00 92.81 294 SER A O 1
ATOM 2366 N N . ARG A 1 295 ? -2.148 -9.367 23.611 1.00 91.62 295 ARG A N 1
ATOM 2367 C CA . ARG A 1 295 ? -2.648 -10.430 22.713 1.00 91.62 295 ARG A CA 1
ATOM 2368 C C . ARG A 1 295 ? -2.732 -10.017 21.233 1.00 91.62 295 ARG A C 1
ATOM 2370 O O . ARG A 1 295 ? -2.806 -10.882 20.365 1.00 91.62 295 ARG A O 1
ATOM 2377 N N . PHE A 1 296 ? -2.773 -8.715 20.948 1.00 94.56 296 PHE A N 1
ATOM 2378 C CA . PHE A 1 296 ? -2.866 -8.170 19.591 1.00 94.56 296 PHE A CA 1
ATOM 2379 C C . PHE A 1 296 ? -1.511 -7.687 19.070 1.00 94.56 296 PHE A C 1
ATOM 2381 O O . PHE A 1 296 ? -1.292 -7.691 17.865 1.00 94.56 296 PHE A O 1
ATOM 2388 N N . TRP A 1 297 ? -0.606 -7.315 19.973 1.00 95.69 297 TRP A N 1
ATOM 2389 C CA . TRP A 1 297 ? 0.716 -6.779 19.671 1.00 95.69 297 TRP A CA 1
ATOM 2390 C C . TRP A 1 297 ? 1.756 -7.628 20.374 1.00 95.69 297 TRP A C 1
ATOM 2392 O O . TRP A 1 297 ? 1.946 -7.485 21.578 1.00 95.69 297 TRP A O 1
ATOM 2402 N N . MET A 1 298 ? 2.423 -8.515 19.648 1.00 93.25 298 MET A N 1
ATOM 2403 C CA . MET A 1 298 ? 3.441 -9.371 20.251 1.00 93.25 298 MET A CA 1
ATOM 2404 C C . MET A 1 298 ? 4.576 -9.668 19.290 1.00 93.25 298 MET A C 1
ATOM 2406 O O . MET A 1 298 ? 4.413 -9.663 18.072 1.00 93.25 298 MET A O 1
ATOM 2410 N N . CYS A 1 299 ? 5.724 -9.981 19.869 1.00 91.56 299 CYS A N 1
ATOM 2411 C CA . CYS A 1 299 ? 6.867 -10.477 19.135 1.00 91.56 299 CYS A CA 1
ATOM 2412 C C . CYS A 1 299 ? 7.318 -11.808 19.724 1.00 91.56 299 CYS A C 1
ATOM 2414 O O . CYS A 1 299 ? 7.473 -11.932 20.940 1.00 91.56 299 CYS A O 1
ATOM 2416 N N . LEU A 1 300 ? 7.485 -12.791 18.846 1.00 91.31 300 LEU A N 1
ATOM 2417 C CA . LEU A 1 300 ? 7.893 -14.146 19.169 1.00 91.31 300 LEU A CA 1
ATOM 2418 C C . LEU A 1 300 ? 9.406 -14.266 18.995 1.00 91.31 300 LEU A C 1
ATOM 2420 O O . LEU A 1 300 ? 9.944 -13.907 17.945 1.00 91.31 300 LEU A O 1
ATOM 2424 N N . ASP A 1 301 ? 10.073 -14.761 20.031 1.00 86.44 301 ASP A N 1
ATOM 2425 C CA . ASP A 1 301 ? 11.507 -15.034 20.019 1.00 86.44 301 ASP A CA 1
ATOM 2426 C C . ASP A 1 301 ? 11.821 -16.365 19.319 1.00 86.44 301 ASP A C 1
ATOM 2428 O O . ASP A 1 301 ? 10.952 -17.213 19.081 1.00 86.44 301 ASP A O 1
ATOM 2432 N N . THR A 1 302 ? 13.096 -16.557 18.994 1.00 78.62 302 THR A N 1
ATOM 2433 C CA . THR A 1 302 ? 13.603 -17.779 18.364 1.00 78.62 302 THR A CA 1
ATOM 2434 C C . THR A 1 302 ? 13.340 -18.986 19.261 1.00 78.62 302 THR A C 1
ATOM 2436 O O . THR A 1 302 ? 13.701 -18.979 20.434 1.00 78.62 302 THR A O 1
ATOM 2439 N N . GLY A 1 303 ? 12.698 -20.020 18.714 1.00 73.88 303 GLY A N 1
ATOM 2440 C CA . GLY A 1 303 ? 12.311 -21.228 19.453 1.00 73.88 303 GLY A CA 1
ATOM 2441 C C . GLY A 1 303 ? 10.872 -21.232 19.978 1.00 73.88 303 GLY A C 1
ATOM 2442 O O . GLY A 1 303 ? 10.358 -22.307 20.269 1.00 73.88 303 GLY A O 1
ATOM 2443 N N . ALA A 1 304 ? 10.174 -20.087 20.017 1.00 76.69 304 ALA A N 1
ATOM 2444 C CA . ALA A 1 304 ? 8.737 -20.066 20.322 1.00 76.69 304 ALA A CA 1
ATOM 2445 C C . ALA A 1 304 ? 7.901 -20.735 19.214 1.00 76.69 304 ALA A C 1
ATOM 2447 O O . ALA A 1 304 ? 6.829 -21.280 19.467 1.00 76.69 304 ALA A O 1
ATOM 2448 N N . VAL A 1 305 ? 8.404 -20.695 17.977 1.00 79.56 305 VAL A N 1
ATOM 2449 C CA . VAL A 1 305 ? 7.845 -21.377 16.807 1.00 79.56 305 VAL A CA 1
ATOM 2450 C C . VAL A 1 305 ? 8.972 -21.953 15.954 1.00 79.56 305 VAL A C 1
ATOM 2452 O O . VAL A 1 305 ? 10.047 -21.360 15.872 1.00 79.56 305 VAL A O 1
ATOM 2455 N N . LEU A 1 306 ? 8.714 -23.091 15.298 1.00 78.62 306 LEU A N 1
ATOM 2456 C CA . LEU A 1 306 ? 9.667 -23.733 14.380 1.00 78.62 306 LEU A CA 1
ATOM 2457 C C . LEU A 1 306 ? 10.017 -22.814 13.203 1.00 78.62 306 LEU A C 1
ATOM 2459 O O . LEU A 1 306 ? 11.184 -22.640 12.862 1.00 78.62 306 LEU A O 1
ATOM 2463 N N . SER A 1 307 ? 9.001 -22.188 12.609 1.00 89.12 307 SER A N 1
ATOM 2464 C CA . SER A 1 307 ? 9.160 -21.204 11.546 1.00 89.12 307 SER A CA 1
ATOM 2465 C C . SER A 1 307 ? 8.058 -20.156 11.636 1.00 89.12 307 SER A C 1
ATOM 2467 O O . SER A 1 307 ? 6.869 -20.478 11.581 1.00 89.12 307 SER A O 1
ATOM 2469 N N . PHE A 1 308 ? 8.443 -18.883 11.751 1.00 94.19 308 PHE A N 1
ATOM 2470 C CA . PHE A 1 308 ? 7.469 -17.792 11.740 1.00 94.19 308 PHE A CA 1
ATOM 2471 C C . PHE A 1 308 ? 6.755 -17.700 10.383 1.00 94.19 308 PHE A C 1
ATOM 2473 O O . PHE A 1 308 ? 5.552 -17.474 10.346 1.00 94.19 308 PHE A O 1
ATOM 2480 N N . ASP A 1 309 ? 7.445 -17.987 9.275 1.00 94.75 309 ASP A N 1
ATOM 2481 C CA . ASP A 1 309 ? 6.822 -18.085 7.950 1.00 94.75 309 ASP A CA 1
ATOM 2482 C C . ASP A 1 309 ? 5.683 -19.124 7.918 1.00 94.75 309 ASP A C 1
ATOM 2484 O O . ASP A 1 309 ? 4.625 -18.881 7.340 1.00 94.75 309 ASP A O 1
ATOM 2488 N N . GLU A 1 310 ? 5.881 -20.294 8.532 1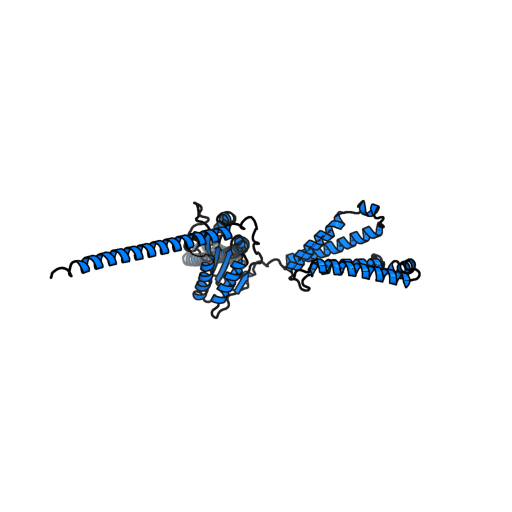.00 94.12 310 GLU A N 1
ATOM 2489 C CA . GLU A 1 310 ? 4.850 -21.341 8.593 1.00 94.12 310 GLU A CA 1
ATOM 2490 C C . GLU A 1 310 ? 3.686 -20.938 9.500 1.00 94.12 310 GLU A C 1
ATOM 2492 O O . GLU A 1 310 ? 2.527 -21.210 9.176 1.00 94.12 310 GLU A O 1
ATOM 2497 N N . LEU A 1 311 ? 3.976 -20.229 10.596 1.00 94.75 311 LEU A N 1
ATOM 2498 C CA . LEU A 1 311 ? 2.948 -19.639 11.448 1.00 94.75 311 LEU A CA 1
ATOM 2499 C C . LEU A 1 311 ? 2.065 -18.674 10.649 1.00 94.75 311 LEU A C 1
ATOM 2501 O O . LEU A 1 311 ? 0.845 -18.739 10.783 1.00 94.75 311 LEU A O 1
ATOM 2505 N N . ILE A 1 312 ? 2.649 -17.818 9.802 1.00 96.12 312 ILE A N 1
ATOM 2506 C CA . ILE A 1 312 ? 1.883 -16.886 8.960 1.00 96.12 312 ILE A CA 1
ATOM 2507 C C . ILE A 1 312 ? 0.933 -17.659 8.041 1.00 96.12 312 ILE A C 1
ATOM 2509 O O . ILE A 1 312 ? -0.258 -17.356 7.996 1.00 96.12 312 ILE A O 1
ATOM 2513 N N . VAL A 1 313 ? 1.426 -18.695 7.354 1.00 95.75 313 VAL A N 1
ATOM 2514 C CA . VAL A 1 313 ? 0.595 -19.537 6.474 1.00 95.75 313 VAL A CA 1
ATOM 2515 C C . VAL A 1 313 ? -0.541 -20.207 7.251 1.00 95.75 313 VAL A C 1
ATOM 2517 O O . VAL A 1 313 ? -1.696 -20.175 6.821 1.00 95.75 313 VAL A O 1
ATOM 2520 N N . SER A 1 314 ? -0.240 -20.766 8.424 1.00 94.31 314 SER A N 1
ATOM 2521 C CA . SER A 1 314 ? -1.246 -21.363 9.306 1.00 94.31 314 SER A CA 1
ATOM 2522 C C . SER A 1 314 ? -2.296 -20.337 9.743 1.00 94.31 314 SER A C 1
ATOM 2524 O O . SER A 1 314 ? -3.497 -20.615 9.715 1.00 94.31 314 SER A O 1
ATOM 2526 N N . LYS A 1 315 ? -1.872 -19.107 10.057 1.00 93.56 315 LYS A N 1
ATOM 2527 C CA . LYS A 1 315 ? -2.773 -18.018 10.444 1.00 93.56 315 LYS A CA 1
ATOM 2528 C C . LYS A 1 315 ? -3.644 -17.521 9.300 1.00 93.56 315 LYS A C 1
ATOM 2530 O O . LYS A 1 315 ? -4.813 -17.247 9.543 1.00 93.56 315 LYS A O 1
ATOM 2535 N N . ILE A 1 316 ? -3.142 -17.469 8.067 1.00 93.56 316 ILE A N 1
ATOM 2536 C CA . ILE A 1 316 ? -3.971 -17.173 6.885 1.00 93.56 316 ILE A CA 1
ATOM 2537 C C . ILE A 1 316 ? -5.117 -18.191 6.783 1.00 93.56 316 ILE A C 1
ATOM 2539 O O . ILE A 1 316 ? -6.280 -17.810 6.630 1.00 93.56 316 ILE A O 1
ATOM 2543 N N . LYS A 1 317 ? -4.807 -19.480 6.952 1.00 92.56 317 LYS A N 1
ATOM 2544 C CA . LYS A 1 317 ? -5.798 -20.562 6.925 1.00 92.56 317 LYS A CA 1
ATOM 2545 C C . LYS A 1 317 ? -6.804 -20.469 8.076 1.00 92.56 317 LYS A C 1
ATOM 2547 O O . LYS A 1 317 ? -8.004 -20.627 7.857 1.00 92.56 317 LYS A O 1
ATOM 2552 N N . GLU A 1 318 ? -6.332 -20.201 9.292 1.00 91.62 318 GLU A N 1
ATOM 2553 C CA . GLU A 1 318 ? -7.168 -20.033 10.490 1.00 91.62 318 GLU A CA 1
ATOM 2554 C C . GLU A 1 318 ? -8.125 -18.843 10.352 1.00 91.62 318 GLU A C 1
ATOM 2556 O O . GLU A 1 318 ? -9.319 -18.969 10.618 1.00 91.62 318 GLU A O 1
ATOM 2561 N N . GLU A 1 319 ? -7.626 -17.694 9.897 1.00 90.50 319 GLU A N 1
ATOM 2562 C CA . GLU A 1 319 ? -8.431 -16.486 9.705 1.00 90.50 319 GLU A CA 1
ATOM 2563 C C . GLU A 1 319 ? -9.482 -16.680 8.612 1.00 90.50 319 GLU A C 1
ATOM 2565 O O . GLU A 1 319 ? -10.623 -16.237 8.766 1.00 90.50 319 GLU A O 1
ATOM 2570 N N . ARG A 1 320 ? -9.139 -17.401 7.537 1.00 87.06 320 ARG A N 1
ATOM 2571 C CA . ARG A 1 320 ? -10.096 -17.750 6.483 1.00 87.06 320 ARG A CA 1
ATOM 2572 C C . ARG A 1 320 ? -11.193 -18.684 6.986 1.00 87.06 320 ARG A C 1
ATOM 2574 O O . ARG A 1 320 ? -12.339 -18.541 6.569 1.00 87.06 320 ARG A O 1
ATOM 2581 N N . ALA A 1 321 ? -10.855 -19.634 7.856 1.00 88.00 321 ALA A N 1
ATOM 2582 C CA . ALA A 1 321 ? -11.828 -20.559 8.431 1.00 88.00 321 ALA A CA 1
ATOM 2583 C C . ALA A 1 321 ? -12.773 -19.869 9.428 1.00 88.00 321 ALA A C 1
ATOM 2585 O O . ALA A 1 321 ? -13.931 -20.258 9.541 1.00 88.00 321 ALA A O 1
ATOM 2586 N N . ARG A 1 322 ? -12.290 -18.850 10.151 1.00 85.25 322 ARG A N 1
ATOM 2587 C CA . ARG A 1 322 ? -13.072 -18.155 11.183 1.00 85.25 322 ARG A CA 1
ATOM 2588 C C . ARG A 1 322 ? -14.048 -17.123 10.646 1.00 85.25 322 ARG A C 1
ATOM 2590 O O . ARG A 1 322 ? -15.114 -16.959 11.231 1.00 85.25 322 ARG A O 1
ATOM 2597 N N . LEU A 1 323 ? -13.664 -16.369 9.619 1.00 75.12 323 LEU A N 1
ATOM 2598 C CA . LEU A 1 323 ? -14.414 -15.185 9.212 1.00 75.12 323 LEU A CA 1
ATOM 2599 C C . LEU A 1 323 ? -14.960 -15.328 7.785 1.00 75.12 323 LEU A C 1
ATOM 2601 O O . LEU A 1 323 ? -14.175 -15.337 6.832 1.00 75.12 323 LEU A O 1
ATOM 2605 N N . PRO A 1 324 ? -16.295 -15.379 7.611 1.00 69.12 324 PRO A N 1
ATOM 2606 C CA . PRO A 1 324 ? -16.900 -15.261 6.294 1.00 69.12 324 PRO A CA 1
ATOM 2607 C C . PRO A 1 324 ? -16.732 -13.824 5.775 1.00 69.12 324 PRO A C 1
ATOM 2609 O O . PRO A 1 324 ? -16.922 -12.857 6.510 1.00 69.12 324 PRO A O 1
ATOM 2612 N N . GLY A 1 325 ? -16.354 -13.674 4.505 1.00 72.31 325 GLY A N 1
ATOM 2613 C CA . GLY A 1 325 ? -16.199 -12.373 3.850 1.00 72.31 325 GLY A CA 1
ATOM 2614 C C . GLY A 1 325 ? -15.028 -12.307 2.871 1.00 72.31 325 GLY A C 1
ATOM 2615 O O . GLY A 1 325 ? -14.247 -13.257 2.734 1.00 72.31 325 GLY A O 1
ATOM 2616 N N . ASN A 1 326 ? -14.914 -11.165 2.189 1.00 81.12 326 ASN A N 1
ATOM 2617 C CA . ASN A 1 326 ? -13.811 -10.885 1.276 1.00 81.12 326 ASN A CA 1
ATOM 2618 C C . ASN A 1 326 ? -12.528 -10.646 2.077 1.00 81.12 326 ASN A C 1
ATOM 2620 O O . ASN A 1 326 ? -12.473 -9.764 2.941 1.00 81.12 326 ASN A O 1
ATOM 2624 N N . MET A 1 327 ? -11.505 -11.441 1.774 1.00 87.88 327 MET A N 1
ATOM 2625 C CA . MET A 1 327 ? -10.199 -11.380 2.417 1.00 87.88 327 MET A CA 1
ATOM 2626 C C . MET A 1 327 ? -9.138 -10.970 1.399 1.00 87.88 327 MET A C 1
ATOM 2628 O O . MET A 1 327 ? -9.099 -11.508 0.291 1.00 87.88 327 MET A O 1
ATOM 2632 N N . GLY A 1 328 ? -8.271 -10.047 1.804 1.00 89.50 328 GLY A N 1
ATOM 2633 C CA . GLY A 1 328 ? -7.064 -9.684 1.072 1.00 89.50 328 GLY A CA 1
ATOM 2634 C C . GLY A 1 328 ? -5.819 -10.160 1.803 1.00 89.50 328 GLY A C 1
ATOM 2635 O O . GLY A 1 328 ? -5.704 -9.963 3.012 1.00 89.50 328 GLY A O 1
ATOM 2636 N N . VAL A 1 329 ? -4.878 -10.752 1.076 1.00 93.06 329 VAL A N 1
ATOM 2637 C CA . VAL A 1 329 ? -3.538 -11.084 1.565 1.00 93.06 329 VAL A CA 1
ATOM 2638 C C . VAL A 1 329 ? -2.536 -10.290 0.738 1.00 93.06 329 VAL A C 1
ATOM 2640 O O . VAL A 1 329 ? -2.461 -10.456 -0.478 1.00 93.06 329 VAL A O 1
ATOM 2643 N N . ILE A 1 330 ? -1.784 -9.413 1.395 1.00 93.38 330 ILE A N 1
ATOM 2644 C CA . ILE A 1 330 ? -0.766 -8.565 0.780 1.00 93.38 330 ILE A CA 1
ATOM 2645 C C . ILE A 1 330 ? 0.592 -8.965 1.317 1.00 93.38 330 ILE A C 1
ATOM 2647 O O . ILE A 1 330 ? 0.776 -9.040 2.532 1.00 93.38 330 ILE A O 1
ATOM 2651 N N . VAL A 1 331 ? 1.546 -9.194 0.423 1.00 94.56 331 VAL A N 1
ATOM 2652 C CA . VAL A 1 331 ? 2.854 -9.732 0.785 1.00 94.56 331 VAL A CA 1
ATOM 2653 C C . VAL A 1 331 ? 3.979 -8.849 0.259 1.00 94.56 331 VAL A C 1
ATOM 2655 O O . VAL A 1 331 ? 3.929 -8.368 -0.873 1.00 94.56 331 VAL A O 1
ATOM 2658 N N . CYS A 1 332 ? 5.008 -8.651 1.081 1.00 93.62 332 CYS A N 1
ATOM 2659 C CA . CYS A 1 332 ? 6.251 -7.993 0.698 1.00 93.62 332 CYS A CA 1
ATOM 2660 C C . CYS A 1 332 ? 7.458 -8.724 1.299 1.00 93.62 332 CYS A C 1
ATOM 2662 O O . CYS A 1 332 ? 7.587 -8.839 2.518 1.00 93.62 332 CYS A O 1
ATOM 2664 N N . GLY A 1 333 ? 8.371 -9.207 0.463 1.00 91.31 333 GLY A N 1
ATOM 2665 C CA . GLY A 1 333 ? 9.564 -9.913 0.920 1.00 91.31 333 GLY A CA 1
ATOM 2666 C C . GLY A 1 333 ? 10.376 -10.486 -0.234 1.00 91.31 333 GLY A C 1
ATOM 2667 O O . GLY A 1 333 ? 10.198 -10.093 -1.388 1.00 91.31 333 GLY A O 1
ATOM 2668 N N . ASP A 1 334 ? 11.277 -11.413 0.089 1.00 88.12 334 ASP A N 1
ATOM 2669 C CA . ASP A 1 334 ? 12.020 -12.170 -0.916 1.00 88.12 334 ASP A CA 1
ATOM 2670 C C . ASP A 1 334 ? 11.110 -13.133 -1.709 1.00 88.12 334 ASP A C 1
ATOM 2672 O O . ASP A 1 334 ? 9.993 -13.457 -1.301 1.00 88.12 334 ASP A O 1
ATOM 2676 N N . TRP A 1 335 ? 11.603 -13.618 -2.851 1.00 87.31 335 TRP A N 1
ATOM 2677 C CA . TRP A 1 335 ? 10.841 -14.506 -3.734 1.00 87.31 335 TRP A CA 1
ATOM 2678 C C . TRP A 1 335 ? 10.388 -15.811 -3.057 1.00 87.31 335 TRP A C 1
ATOM 2680 O O . TRP A 1 335 ? 9.269 -16.263 -3.294 1.00 87.31 335 TRP A O 1
ATOM 2690 N N . SER A 1 336 ? 11.221 -16.408 -2.198 1.00 90.19 336 SER A N 1
ATOM 2691 C CA . SER A 1 336 ? 10.895 -17.656 -1.495 1.00 90.19 336 SER A CA 1
ATOM 2692 C C . SER A 1 336 ? 9.752 -17.437 -0.504 1.00 90.19 336 SER A C 1
ATOM 2694 O O . SER A 1 336 ? 8.791 -18.209 -0.469 1.00 90.19 336 SER A O 1
ATOM 2696 N N . PHE A 1 337 ? 9.806 -16.333 0.241 1.00 93.44 337 PHE A N 1
ATOM 2697 C CA . PHE A 1 337 ? 8.744 -15.912 1.143 1.00 93.44 337 PHE A CA 1
ATOM 2698 C C . PHE A 1 337 ? 7.440 -15.626 0.394 1.00 93.44 337 PHE A C 1
ATOM 2700 O O . PHE A 1 337 ? 6.411 -16.210 0.733 1.00 93.44 337 PHE A O 1
ATOM 2707 N N . CYS A 1 338 ? 7.475 -14.805 -0.661 1.00 92.06 338 CYS A N 1
ATOM 2708 C CA . CYS A 1 338 ? 6.286 -14.491 -1.457 1.00 92.06 338 CYS A CA 1
ATOM 2709 C C . CYS A 1 338 ? 5.656 -15.752 -2.063 1.00 92.06 338 CYS A C 1
ATOM 2711 O O . CYS A 1 338 ? 4.448 -15.951 -1.947 1.00 92.06 338 CYS A O 1
ATOM 2713 N N . ASN A 1 339 ? 6.462 -16.655 -2.633 1.00 92.88 339 ASN A N 1
ATOM 2714 C CA . ASN A 1 339 ? 5.964 -17.904 -3.208 1.00 92.88 339 ASN A CA 1
ATOM 2715 C C . ASN A 1 339 ? 5.343 -18.828 -2.145 1.00 92.88 339 ASN A C 1
ATOM 2717 O O . ASN A 1 339 ? 4.305 -19.445 -2.387 1.00 92.88 339 ASN A O 1
ATOM 2721 N N . LYS A 1 340 ? 5.930 -18.881 -0.942 1.00 95.19 340 LYS A N 1
ATOM 2722 C CA . LYS A 1 340 ? 5.383 -19.632 0.196 1.00 95.19 340 LYS A CA 1
ATOM 2723 C C . LYS A 1 340 ? 4.036 -19.062 0.653 1.00 95.19 340 LYS A C 1
ATOM 2725 O O . LYS A 1 340 ? 3.083 -19.824 0.806 1.00 95.19 340 LYS A O 1
ATOM 2730 N N . MET A 1 341 ? 3.929 -17.740 0.809 1.00 95.62 341 MET A N 1
ATOM 2731 C CA . MET A 1 341 ? 2.666 -17.079 1.165 1.00 95.62 341 MET A CA 1
ATOM 2732 C C . MET A 1 341 ? 1.595 -17.278 0.091 1.00 95.62 341 MET A C 1
ATOM 2734 O O . MET A 1 341 ? 0.437 -17.541 0.416 1.00 95.62 341 MET A O 1
ATOM 2738 N N . ARG A 1 342 ? 1.980 -17.204 -1.187 1.00 93.19 342 ARG A N 1
ATOM 2739 C CA . ARG A 1 342 ? 1.089 -17.442 -2.326 1.00 93.19 342 ARG A CA 1
ATOM 2740 C C . ARG A 1 342 ? 0.521 -18.855 -2.292 1.00 93.19 342 ARG A C 1
ATOM 2742 O O . ARG A 1 342 ? -0.695 -19.017 -2.331 1.00 93.19 342 ARG A O 1
ATOM 2749 N N . LYS A 1 343 ? 1.384 -19.866 -2.143 1.00 94.38 343 LYS A N 1
ATOM 2750 C CA . LYS A 1 343 ? 0.968 -21.270 -2.020 1.00 94.38 343 LYS A CA 1
ATOM 2751 C C . LYS A 1 343 ? 0.039 -21.474 -0.821 1.00 94.38 343 LYS A C 1
ATOM 2753 O O . LYS A 1 343 ? -1.060 -21.987 -0.985 1.00 94.38 343 LYS A O 1
ATOM 2758 N N . GLY A 1 344 ? 0.429 -20.974 0.353 1.00 93.44 344 GLY A N 1
ATOM 2759 C CA . GLY A 1 344 ? -0.391 -21.056 1.564 1.00 93.44 344 GLY A CA 1
ATOM 2760 C C . GLY A 1 344 ? -1.759 -20.378 1.431 1.00 93.44 344 GLY A C 1
ATOM 2761 O O . GLY A 1 344 ? -2.755 -20.868 1.964 1.00 93.44 344 GLY A O 1
ATOM 2762 N N . THR A 1 345 ? -1.830 -19.278 0.679 1.00 92.25 345 THR A N 1
ATOM 2763 C CA . THR A 1 345 ? -3.090 -18.587 0.381 1.00 92.25 345 THR A CA 1
ATOM 2764 C C . THR A 1 345 ? -3.975 -19.423 -0.538 1.00 92.25 345 THR A C 1
ATOM 2766 O O . THR A 1 345 ? -5.145 -19.613 -0.217 1.00 92.25 345 THR A O 1
ATOM 2769 N N . ILE A 1 346 ? -3.422 -19.974 -1.626 1.00 90.81 346 ILE A N 1
ATOM 2770 C CA . ILE A 1 346 ? -4.143 -20.856 -2.562 1.00 90.81 346 ILE A CA 1
ATOM 2771 C C . ILE A 1 346 ? -4.724 -22.064 -1.819 1.00 90.81 346 ILE A C 1
ATOM 2773 O O . ILE A 1 346 ? -5.922 -22.336 -1.919 1.00 90.81 346 ILE A O 1
ATOM 2777 N N . ASP A 1 347 ? -3.912 -22.721 -0.990 1.00 90.81 347 ASP A N 1
ATOM 2778 C CA . ASP A 1 347 ? -4.319 -23.886 -0.193 1.00 90.81 347 ASP A CA 1
ATOM 2779 C C . ASP A 1 347 ? -5.438 -23.552 0.817 1.00 90.81 347 ASP A C 1
ATOM 2781 O O . ASP A 1 347 ? -6.187 -24.428 1.265 1.00 90.81 347 ASP A O 1
ATOM 2785 N N . SER A 1 348 ? -5.579 -22.272 1.173 1.00 89.12 348 SER A N 1
ATOM 2786 C CA . SER A 1 348 ? -6.591 -21.777 2.108 1.00 89.12 348 SER A CA 1
ATOM 2787 C C . SER A 1 348 ? -7.922 -21.415 1.440 1.00 89.12 348 SER A C 1
ATOM 2789 O O . SER A 1 348 ? -8.908 -21.238 2.152 1.00 89.12 348 SER A O 1
ATOM 2791 N N . MET A 1 349 ? -8.003 -21.321 0.106 1.00 85.62 349 MET A N 1
ATOM 2792 C CA . MET A 1 349 ? -9.175 -20.744 -0.571 1.00 85.62 349 MET A CA 1
ATOM 2793 C C . MET A 1 349 ? -10.462 -21.576 -0.450 1.00 85.62 349 MET A C 1
ATOM 2795 O O . MET A 1 349 ? -11.524 -20.972 -0.467 1.00 85.62 349 MET A O 1
ATOM 2799 N N . LYS A 1 350 ? -10.409 -22.912 -0.299 1.00 72.00 350 LYS A N 1
ATOM 2800 C CA . LYS A 1 350 ? -11.531 -23.853 -0.003 1.00 72.00 350 LYS A CA 1
ATOM 2801 C C . LYS A 1 350 ? -12.981 -23.391 -0.345 1.00 72.00 350 LYS A C 1
ATOM 2803 O O . LYS A 1 350 ? -13.885 -23.569 0.466 1.00 72.00 350 LYS A O 1
ATOM 2808 N N . GLY A 1 351 ? -13.223 -22.817 -1.531 1.00 66.25 351 GLY A N 1
ATOM 2809 C CA . GLY A 1 351 ? -14.556 -22.382 -1.992 1.00 66.25 351 GLY A CA 1
ATOM 2810 C C . GLY A 1 351 ? -14.902 -20.889 -1.845 1.00 66.25 351 GLY A C 1
ATOM 2811 O O . GLY A 1 351 ? -16.043 -20.501 -2.072 1.00 66.25 351 GLY A O 1
ATOM 2812 N N . SER A 1 352 ? -13.963 -20.016 -1.484 1.00 70.69 352 SER A N 1
ATOM 2813 C CA . SER A 1 352 ? -14.158 -18.560 -1.480 1.00 70.69 352 SER A CA 1
ATOM 2814 C C . SER A 1 352 ? -12.908 -17.825 -1.948 1.00 70.69 352 SER A C 1
ATOM 2816 O O . SER A 1 352 ? -11.784 -18.201 -1.620 1.00 70.69 352 SER A O 1
ATOM 2818 N N . SER A 1 353 ? -13.097 -16.741 -2.698 1.00 76.31 353 SER A N 1
ATOM 2819 C CA . SER A 1 353 ? -11.983 -15.966 -3.236 1.00 76.31 353 SER A CA 1
ATOM 2820 C C . SER A 1 353 ? -11.226 -15.233 -2.124 1.00 76.31 353 SER A C 1
ATOM 2822 O O . SER A 1 353 ? -11.789 -14.378 -1.436 1.00 76.31 353 SER A O 1
ATOM 2824 N N . ILE A 1 354 ? -9.936 -15.539 -1.982 1.00 84.25 354 ILE A N 1
ATOM 2825 C CA . ILE A 1 354 ? -8.966 -14.686 -1.294 1.00 84.25 354 ILE A CA 1
ATOM 2826 C C . ILE A 1 354 ? -8.226 -13.906 -2.376 1.00 84.25 354 ILE A C 1
ATOM 2828 O O . ILE A 1 354 ? -7.683 -14.502 -3.305 1.00 84.25 354 ILE A O 1
ATOM 2832 N N . SER A 1 355 ? -8.203 -12.580 -2.268 1.00 85.69 355 SER A N 1
ATOM 2833 C CA . SER A 1 355 ? -7.400 -11.766 -3.173 1.00 85.69 355 SER A CA 1
ATOM 2834 C C . SER A 1 355 ? -5.966 -11.730 -2.670 1.00 85.69 355 SER A C 1
ATOM 2836 O O . SER A 1 355 ? -5.712 -11.275 -1.558 1.00 85.69 355 SER A O 1
ATOM 2838 N N . PHE A 1 356 ? -5.028 -12.178 -3.494 1.00 87.56 356 PHE A N 1
ATOM 2839 C CA . PHE A 1 356 ? -3.607 -12.175 -3.173 1.00 87.56 356 PHE A CA 1
ATOM 2840 C C . PHE A 1 356 ? -2.889 -11.082 -3.971 1.00 87.56 356 PHE A C 1
ATOM 2842 O O 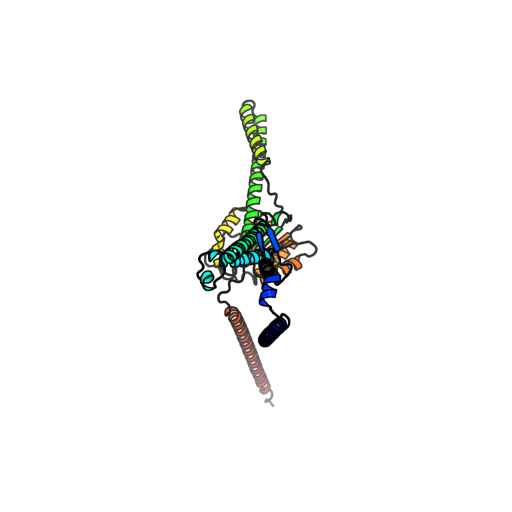. PHE A 1 356 ? -3.084 -10.974 -5.180 1.00 87.56 356 PHE A O 1
ATOM 2849 N N . MET A 1 357 ? -2.069 -10.269 -3.305 1.00 84.88 357 MET A N 1
ATOM 2850 C CA . MET A 1 357 ? -1.324 -9.172 -3.921 1.00 84.88 357 MET A CA 1
ATOM 2851 C C . MET A 1 357 ? 0.112 -9.128 -3.396 1.00 84.88 357 MET A C 1
ATOM 2853 O O . MET A 1 357 ? 0.351 -9.169 -2.194 1.00 84.88 357 MET A O 1
ATOM 2857 N N . GLU A 1 358 ? 1.075 -8.978 -4.297 1.00 84.88 358 GLU A N 1
ATOM 2858 C CA . GLU A 1 358 ? 2.455 -8.646 -3.942 1.00 84.88 358 GLU A CA 1
ATOM 2859 C C . GLU A 1 358 ? 2.661 -7.140 -4.091 1.00 84.88 358 GLU A C 1
ATOM 2861 O O . GLU A 1 358 ? 2.203 -6.533 -5.062 1.00 84.88 358 GLU A O 1
ATOM 2866 N N . THR A 1 359 ? 3.319 -6.513 -3.116 1.00 79.44 359 THR A N 1
ATOM 2867 C CA . THR A 1 359 ? 3.601 -5.076 -3.190 1.00 79.44 359 THR A CA 1
ATOM 2868 C C . THR A 1 359 ? 4.607 -4.773 -4.293 1.00 79.44 359 THR A C 1
ATOM 2870 O O . THR A 1 359 ? 5.525 -5.546 -4.539 1.00 79.44 359 THR A O 1
ATOM 2873 N N . GLU A 1 360 ? 4.528 -3.587 -4.894 1.00 61.69 360 GLU A N 1
ATOM 2874 C CA . GLU A 1 360 ? 5.472 -3.171 -5.938 1.00 61.69 360 GLU A CA 1
ATOM 2875 C C . GLU A 1 360 ? 6.937 -3.104 -5.479 1.00 61.69 360 GLU A C 1
ATOM 2877 O O . GLU A 1 360 ? 7.843 -3.178 -6.318 1.00 61.69 360 GLU A O 1
ATOM 2882 N N . TYR A 1 361 ? 7.170 -2.937 -4.174 1.00 60.69 361 TYR A N 1
ATOM 2883 C CA . TYR A 1 361 ? 8.488 -3.015 -3.558 1.00 60.69 361 TYR A CA 1
ATOM 2884 C C . TYR A 1 361 ? 8.843 -4.477 -3.283 1.00 60.69 361 TYR A C 1
ATOM 2886 O O . TYR A 1 361 ? 8.144 -5.168 -2.549 1.00 60.69 361 TYR A O 1
ATOM 2894 N N . HIS A 1 362 ? 9.954 -4.923 -3.861 1.00 59.81 362 HIS A N 1
ATOM 2895 C CA . HIS A 1 362 ? 10.562 -6.212 -3.560 1.00 59.81 362 HIS A CA 1
ATOM 2896 C C . HIS A 1 362 ? 11.978 -5.936 -3.062 1.00 59.81 362 HIS A C 1
ATOM 2898 O O . HIS A 1 362 ? 12.808 -5.481 -3.862 1.00 59.81 362 HIS A O 1
ATOM 2904 N N . PRO A 1 363 ? 12.277 -6.146 -1.767 1.00 48.03 363 PRO A N 1
ATOM 2905 C CA . PRO A 1 363 ? 13.640 -6.001 -1.289 1.00 48.03 363 PRO A CA 1
ATOM 2906 C C . PRO A 1 363 ? 14.524 -7.002 -2.046 1.00 48.03 363 PRO A C 1
ATOM 2908 O O . PRO A 1 363 ? 14.324 -8.215 -1.980 1.00 48.03 363 PRO A O 1
ATOM 2911 N N . ARG A 1 364 ? 15.494 -6.495 -2.815 1.00 48.88 364 ARG A N 1
ATOM 2912 C CA . ARG A 1 364 ? 16.564 -7.340 -3.359 1.00 48.88 364 ARG A CA 1
ATOM 2913 C C . ARG A 1 364 ? 17.437 -7.780 -2.189 1.00 48.88 364 ARG A C 1
ATOM 2915 O O . ARG A 1 364 ? 17.729 -6.955 -1.326 1.00 48.88 364 ARG A O 1
ATOM 2922 N N . ARG A 1 365 ? 17.870 -9.049 -2.174 1.00 42.12 365 ARG A N 1
ATOM 2923 C CA . ARG A 1 365 ? 18.908 -9.513 -1.238 1.00 42.12 365 ARG A CA 1
ATOM 2924 C C . ARG A 1 365 ? 20.071 -8.519 -1.302 1.00 42.12 365 ARG A C 1
ATOM 2926 O O . ARG A 1 365 ? 20.700 -8.392 -2.352 1.00 42.12 365 ARG A O 1
ATOM 2933 N N . ILE A 1 366 ? 20.329 -7.801 -0.210 1.00 41.03 366 ILE A N 1
ATOM 2934 C CA . ILE A 1 366 ? 21.550 -7.008 -0.069 1.00 41.03 366 ILE A CA 1
ATOM 2935 C C . ILE A 1 366 ? 22.656 -8.037 0.139 1.00 41.03 366 ILE A C 1
ATOM 2937 O O . ILE A 1 366 ? 22.787 -8.631 1.205 1.00 41.03 366 ILE A O 1
ATOM 2941 N N . GLY A 1 367 ? 23.368 -8.347 -0.941 1.00 40.88 367 GLY A N 1
ATOM 2942 C CA . GLY A 1 367 ? 24.507 -9.244 -0.900 1.00 40.88 367 GLY A CA 1
ATOM 2943 C C . GLY A 1 367 ? 25.657 -8.587 -0.151 1.00 40.88 367 GLY A C 1
ATOM 2944 O O . GLY A 1 367 ? 26.317 -7.705 -0.689 1.00 40.88 367 GLY A O 1
ATOM 2945 N N . SER A 1 368 ? 25.923 -9.061 1.061 1.00 35.22 368 SER A N 1
ATOM 2946 C CA . SER A 1 368 ? 27.227 -8.936 1.707 1.00 35.22 368 SER A CA 1
ATOM 2947 C C . SER A 1 368 ? 27.418 -10.093 2.694 1.00 35.22 368 SER A C 1
ATOM 2949 O O . SER A 1 368 ? 26.811 -10.109 3.755 1.00 35.22 368 SER A O 1
ATOM 2951 N N . GLN A 1 369 ? 28.282 -11.041 2.307 1.00 37.31 369 GLN A N 1
ATOM 2952 C CA . GLN A 1 369 ? 28.980 -12.016 3.166 1.00 37.31 369 GLN A CA 1
ATOM 2953 C C . GLN A 1 369 ? 28.221 -13.187 3.831 1.00 37.31 369 GLN A C 1
ATOM 2955 O O . GLN A 1 369 ? 28.593 -13.585 4.925 1.00 37.31 369 GLN A O 1
ATOM 2960 N N . ASP A 1 370 ? 27.305 -13.874 3.139 1.00 40.75 370 ASP A N 1
ATOM 2961 C CA . ASP A 1 370 ? 26.760 -15.159 3.639 1.00 40.75 370 ASP A CA 1
ATOM 2962 C C . ASP A 1 370 ? 26.956 -16.355 2.687 1.00 40.75 370 ASP A C 1
ATOM 2964 O O . ASP A 1 370 ? 26.123 -17.248 2.590 1.00 40.75 370 ASP A O 1
ATOM 2968 N N . ILE A 1 371 ? 28.121 -16.442 2.030 1.00 42.00 371 ILE A N 1
ATOM 2969 C CA . ILE A 1 371 ? 28.567 -17.687 1.359 1.00 42.00 371 ILE A CA 1
ATOM 2970 C C . ILE A 1 371 ? 29.167 -18.702 2.361 1.00 42.00 371 ILE A C 1
ATOM 2972 O O . ILE A 1 371 ? 29.484 -19.827 1.993 1.00 42.00 371 ILE A O 1
ATOM 2976 N N . LYS A 1 372 ? 29.271 -18.384 3.661 1.00 38.00 372 LYS A N 1
ATOM 2977 C CA . LYS A 1 372 ? 29.821 -19.327 4.658 1.00 38.00 372 LYS A CA 1
ATOM 2978 C C . LYS A 1 372 ? 28.808 -19.914 5.645 1.00 38.00 372 LYS A C 1
ATOM 2980 O O . LYS A 1 372 ? 29.065 -21.008 6.139 1.00 38.00 372 LYS A O 1
ATOM 2985 N N . MET A 1 373 ? 27.658 -19.285 5.902 1.00 41.25 373 MET A N 1
ATOM 2986 C CA . MET A 1 373 ? 26.738 -19.773 6.945 1.00 41.25 373 MET A CA 1
ATOM 2987 C C . MET A 1 373 ? 25.876 -20.970 6.525 1.00 41.25 373 MET A C 1
ATOM 2989 O O . MET A 1 373 ? 25.622 -21.836 7.356 1.00 41.25 373 MET A O 1
ATOM 2993 N N . GLU A 1 374 ? 25.505 -21.103 5.249 1.00 41.50 374 GLU A N 1
ATOM 2994 C CA . GLU A 1 374 ? 24.713 -22.259 4.787 1.00 41.50 374 GLU A CA 1
ATOM 2995 C C . GLU A 1 374 ? 25.573 -23.541 4.702 1.00 41.50 374 GLU A C 1
ATOM 2997 O O . GLU A 1 374 ? 25.125 -24.626 5.075 1.00 41.50 374 GLU A O 1
ATOM 3002 N N . GLN A 1 375 ? 26.866 -23.410 4.366 1.00 40.16 375 GLN A N 1
ATOM 3003 C CA . GLN A 1 375 ? 27.841 -24.509 4.456 1.00 40.16 375 GLN A CA 1
ATOM 3004 C C . GLN A 1 375 ? 28.228 -24.858 5.907 1.00 40.16 375 GLN A C 1
ATOM 3006 O O . GLN A 1 375 ? 28.498 -26.024 6.209 1.00 40.16 375 GLN A O 1
ATOM 3011 N N . LEU A 1 376 ? 28.240 -23.883 6.825 1.00 39.47 376 LEU A N 1
ATOM 3012 C CA . LEU A 1 376 ? 28.490 -24.124 8.253 1.00 39.47 376 LEU A CA 1
ATOM 3013 C C . LEU A 1 376 ? 27.282 -24.761 8.954 1.00 39.47 376 LEU A C 1
ATOM 3015 O O . LEU A 1 376 ? 27.476 -25.699 9.722 1.00 39.47 376 LEU A O 1
ATOM 3019 N N . ALA A 1 377 ? 26.050 -24.340 8.651 1.00 42.19 377 ALA A N 1
ATOM 3020 C CA . ALA A 1 377 ? 24.834 -24.957 9.185 1.00 42.19 377 ALA A CA 1
ATOM 3021 C C . ALA A 1 377 ? 24.679 -26.418 8.723 1.00 42.19 377 ALA A C 1
ATOM 3023 O O . ALA A 1 377 ? 24.354 -27.284 9.536 1.00 42.19 377 ALA A O 1
ATOM 3024 N N . GLY A 1 378 ? 25.016 -26.717 7.459 1.00 44.72 378 GLY A N 1
ATOM 3025 C CA . GLY A 1 378 ? 25.114 -28.092 6.956 1.00 44.72 378 GLY A CA 1
ATOM 3026 C C . GLY A 1 378 ? 26.163 -28.928 7.703 1.00 44.72 378 GLY A C 1
ATOM 3027 O O . GLY A 1 378 ? 25.863 -30.030 8.154 1.00 44.72 378 GLY A O 1
ATOM 3028 N N . ARG A 1 379 ? 27.363 -28.374 7.949 1.00 40.56 379 ARG A N 1
ATOM 3029 C CA . ARG A 1 379 ? 28.423 -29.056 8.725 1.00 40.56 379 ARG A CA 1
ATOM 3030 C C . ARG A 1 379 ? 28.077 -29.277 10.198 1.00 40.56 379 ARG A C 1
ATOM 3032 O O . ARG A 1 379 ? 28.516 -30.275 10.769 1.00 40.56 379 ARG A O 1
ATOM 3039 N N . PHE A 1 380 ? 27.332 -28.371 10.832 1.00 45.03 380 PHE A N 1
ATOM 3040 C CA . PHE A 1 380 ? 26.877 -28.556 12.214 1.00 45.03 380 PHE A CA 1
ATOM 3041 C C . PHE A 1 380 ? 25.799 -29.643 12.315 1.00 45.03 380 PHE A C 1
ATOM 3043 O O . PHE A 1 380 ? 25.847 -30.446 13.248 1.00 45.03 380 PHE A O 1
ATOM 3050 N N . ASN A 1 381 ? 24.898 -29.735 11.331 1.00 51.25 381 ASN A N 1
ATOM 3051 C CA . ASN A 1 381 ? 23.894 -30.801 11.276 1.00 51.25 381 ASN A CA 1
ATOM 3052 C C . ASN A 1 381 ? 24.519 -32.176 10.981 1.00 51.25 381 ASN A C 1
ATOM 3054 O O . ASN A 1 381 ? 24.138 -33.164 11.611 1.00 51.25 381 ASN A O 1
ATOM 3058 N N . ASP A 1 382 ? 25.531 -32.238 10.110 1.00 52.06 382 ASP A N 1
ATOM 3059 C CA . ASP A 1 382 ? 26.269 -33.481 9.847 1.00 52.06 382 ASP A CA 1
ATOM 3060 C C . ASP A 1 382 ? 27.117 -33.920 11.043 1.00 52.06 382 ASP A C 1
ATOM 3062 O O . ASP A 1 382 ? 27.127 -35.104 11.375 1.00 52.06 382 ASP A O 1
ATOM 3066 N N . ARG A 1 383 ? 27.759 -32.992 11.773 1.00 50.31 383 ARG A N 1
ATOM 3067 C CA . ARG A 1 383 ? 28.433 -33.331 13.041 1.00 50.31 383 ARG A CA 1
ATOM 3068 C C . ARG A 1 383 ? 27.451 -33.822 14.102 1.00 50.31 383 ARG A C 1
ATOM 3070 O O . ARG A 1 383 ? 27.789 -34.748 14.830 1.00 50.31 383 ARG A O 1
ATOM 3077 N N . GLY A 1 384 ? 26.252 -33.243 14.184 1.00 53.91 384 GLY A N 1
ATOM 3078 C CA . GLY A 1 384 ? 25.193 -33.716 15.081 1.00 53.91 384 GLY A CA 1
ATOM 3079 C C . GLY A 1 384 ? 24.710 -35.127 14.732 1.00 53.91 384 GLY A C 1
ATOM 3080 O O . GLY A 1 384 ? 24.560 -35.958 15.627 1.00 53.91 384 GLY A O 1
ATOM 3081 N N . ARG A 1 385 ? 24.540 -35.430 13.437 1.00 55.00 385 ARG A N 1
ATOM 3082 C CA . ARG A 1 385 ? 24.168 -36.768 12.945 1.00 55.00 385 ARG A CA 1
ATOM 3083 C C . ARG A 1 385 ? 25.265 -37.810 13.141 1.00 55.00 385 ARG A C 1
ATOM 3085 O O . ARG A 1 385 ? 24.960 -38.896 13.613 1.00 55.00 385 ARG A O 1
ATOM 3092 N N . LEU A 1 386 ? 26.522 -37.483 12.836 1.00 55.12 386 LEU A N 1
ATOM 3093 C CA . LEU A 1 386 ? 27.666 -38.375 13.068 1.00 55.12 386 LEU A CA 1
ATOM 3094 C C . LEU A 1 386 ? 27.860 -38.674 14.557 1.00 55.12 386 LEU A C 1
ATOM 3096 O O . LEU A 1 386 ? 28.172 -39.803 14.917 1.00 55.12 386 LEU A O 1
ATOM 3100 N N . ARG A 1 387 ? 27.642 -37.682 15.428 1.00 58.72 387 ARG A N 1
ATOM 3101 C CA . ARG A 1 387 ? 27.774 -37.855 16.879 1.00 58.72 387 ARG A CA 1
ATOM 3102 C C . ARG A 1 387 ? 26.617 -38.655 17.483 1.00 58.72 387 ARG A C 1
ATOM 3104 O O . ARG A 1 387 ? 26.869 -39.445 18.377 1.00 58.72 387 ARG A O 1
ATOM 3111 N N . ARG A 1 388 ? 25.386 -38.506 16.969 1.00 57.03 388 ARG A N 1
ATOM 3112 C CA . ARG A 1 388 ? 24.266 -39.401 17.321 1.00 57.03 388 ARG A CA 1
ATOM 3113 C C . ARG A 1 388 ? 24.533 -40.829 16.871 1.00 57.03 388 ARG A C 1
ATOM 3115 O O . ARG A 1 388 ? 24.537 -41.709 17.707 1.00 57.03 388 ARG A O 1
ATOM 3122 N N . ARG A 1 389 ? 24.899 -41.025 15.602 1.00 64.12 389 ARG A N 1
ATOM 3123 C CA . ARG A 1 389 ? 25.168 -42.360 15.057 1.00 64.12 389 ARG A CA 1
ATOM 3124 C C . ARG A 1 389 ? 26.286 -43.092 15.806 1.00 64.12 389 ARG A C 1
ATOM 3126 O O . ARG A 1 389 ? 26.177 -44.284 16.034 1.00 64.12 389 ARG A O 1
ATOM 3133 N N . LYS A 1 390 ? 27.328 -42.368 16.230 1.00 67.69 390 LYS A N 1
ATOM 3134 C CA . LYS A 1 390 ? 28.410 -42.942 17.038 1.00 67.69 390 LYS A CA 1
ATOM 3135 C C . LYS A 1 390 ? 27.969 -43.288 18.466 1.00 67.69 390 LYS A C 1
ATOM 3137 O O . LYS A 1 390 ? 28.425 -44.288 19.000 1.00 67.69 390 LYS A O 1
ATOM 3142 N N . ASN A 1 391 ? 27.099 -42.481 19.072 1.00 68.12 391 ASN A N 1
ATOM 3143 C CA . ASN A 1 391 ? 26.535 -42.796 20.384 1.00 68.12 391 ASN A CA 1
ATOM 3144 C C . ASN A 1 391 ? 25.583 -43.999 20.306 1.00 68.12 391 ASN A C 1
ATOM 3146 O O . ASN A 1 391 ? 25.653 -44.850 21.178 1.00 68.12 391 ASN A O 1
ATOM 3150 N N . ASP A 1 392 ? 24.770 -44.089 19.250 1.00 73.19 392 ASP A N 1
ATOM 3151 C CA . ASP A 1 392 ? 23.858 -45.214 19.020 1.00 73.19 392 ASP A CA 1
ATOM 3152 C C . ASP A 1 392 ? 24.657 -46.518 18.787 1.00 73.19 392 ASP A C 1
ATOM 3154 O O . ASP A 1 392 ? 24.342 -47.547 19.373 1.00 73.19 392 ASP A O 1
ATOM 3158 N N . GLU A 1 393 ? 25.759 -46.469 18.021 1.00 72.00 393 GLU A N 1
ATOM 3159 C CA . GLU A 1 393 ? 26.675 -47.612 17.838 1.00 72.00 393 GLU A CA 1
ATOM 3160 C C . GLU A 1 393 ? 27.420 -47.994 19.136 1.00 72.00 393 GLU A C 1
ATOM 3162 O O . GLU A 1 393 ? 27.631 -49.177 19.403 1.00 72.00 393 GLU A O 1
ATOM 3167 N N . GLU A 1 394 ? 27.824 -47.024 19.967 1.00 70.38 394 GLU A N 1
ATOM 3168 C CA . GLU A 1 394 ? 28.433 -47.298 21.281 1.00 70.38 394 GLU A CA 1
ATOM 3169 C C . GLU A 1 394 ? 27.422 -47.879 22.285 1.00 70.38 394 GLU A C 1
ATOM 3171 O O . GLU A 1 394 ? 27.808 -48.682 23.137 1.00 70.38 394 GLU A O 1
ATOM 3176 N N . GLU A 1 395 ? 26.148 -47.499 22.191 1.00 73.75 395 GLU A N 1
ATOM 3177 C CA . GLU A 1 395 ? 25.056 -48.020 23.018 1.00 73.75 395 GLU A CA 1
ATOM 3178 C C . GLU A 1 395 ? 24.673 -49.445 22.587 1.00 73.75 395 GLU A C 1
ATOM 3180 O O . GLU A 1 395 ? 24.632 -50.336 23.434 1.00 73.75 395 GLU A O 1
ATOM 3185 N N . GLU A 1 396 ? 24.574 -49.717 21.280 1.00 71.81 396 GLU A N 1
ATOM 3186 C CA . GLU A 1 396 ? 24.390 -51.077 20.749 1.00 71.81 396 GLU A CA 1
ATOM 3187 C C . GLU A 1 396 ? 25.553 -52.012 21.121 1.00 71.81 396 GLU A C 1
ATOM 3189 O O . GLU A 1 396 ? 25.332 -53.148 21.543 1.00 71.81 396 GLU A O 1
ATOM 3194 N N . LEU A 1 397 ? 26.806 -51.548 21.027 1.00 69.56 397 LEU A N 1
ATOM 3195 C CA . LEU A 1 397 ? 27.972 -52.344 21.432 1.00 69.56 397 LEU A CA 1
ATOM 3196 C C . LEU A 1 397 ? 27.993 -52.629 22.940 1.00 69.56 397 LEU A C 1
ATOM 3198 O O . LEU A 1 397 ? 28.436 -53.705 23.352 1.00 69.56 397 LEU A O 1
ATOM 3202 N N . ARG A 1 398 ? 27.513 -51.693 23.769 1.00 71.38 398 ARG A N 1
ATOM 3203 C CA . ARG A 1 398 ? 27.360 -51.905 25.217 1.00 71.38 398 ARG A CA 1
ATOM 3204 C C . ARG A 1 398 ? 26.256 -52.906 25.527 1.00 71.38 398 ARG A C 1
ATOM 3206 O O . ARG A 1 398 ? 26.486 -53.793 26.344 1.00 71.38 398 ARG A O 1
ATOM 3213 N N . ASP A 1 399 ? 25.117 -52.825 24.852 1.00 72.81 399 ASP A N 1
ATOM 3214 C CA . ASP A 1 399 ? 24.021 -53.780 25.036 1.00 72.81 399 ASP A CA 1
ATOM 3215 C C . ASP A 1 399 ? 24.404 -55.187 24.565 1.00 72.81 399 ASP A C 1
ATOM 3217 O O . ASP A 1 399 ? 24.128 -56.172 25.254 1.00 72.81 399 ASP A O 1
ATOM 3221 N N . MET A 1 400 ? 25.147 -55.306 23.461 1.00 69.38 400 MET A N 1
ATOM 3222 C CA . MET A 1 400 ? 25.716 -56.586 23.030 1.00 69.38 400 MET A CA 1
ATOM 3223 C C . MET A 1 400 ? 26.728 -57.143 24.041 1.00 69.38 400 MET A C 1
ATOM 3225 O O . MET A 1 400 ? 26.723 -58.345 24.315 1.00 69.38 400 MET A O 1
ATOM 3229 N N . ALA A 1 401 ? 27.586 -56.297 24.618 1.00 68.25 401 ALA A N 1
ATOM 3230 C CA . ALA A 1 401 ? 28.536 -56.718 25.647 1.00 68.25 401 ALA A CA 1
ATOM 3231 C C . ALA A 1 401 ? 27.825 -57.189 26.929 1.00 68.25 401 ALA A C 1
ATOM 3233 O O . ALA A 1 401 ? 28.212 -58.216 27.490 1.00 68.25 401 ALA A O 1
ATOM 3234 N N . ASN A 1 402 ? 26.757 -56.499 27.339 1.00 66.94 402 ASN A N 1
ATOM 3235 C CA . ASN A 1 402 ? 25.939 -56.869 28.494 1.00 66.94 402 ASN A CA 1
ATOM 3236 C C . ASN A 1 402 ? 25.193 -58.197 28.261 1.00 66.94 402 ASN A C 1
ATOM 3238 O O . ASN A 1 402 ? 25.181 -59.071 29.130 1.00 66.94 402 ASN A O 1
ATOM 3242 N N . HIS A 1 403 ? 24.659 -58.423 27.057 1.00 63.34 403 HIS A N 1
ATOM 3243 C CA . HIS A 1 403 ? 24.048 -59.707 26.703 1.00 63.34 403 HIS A CA 1
ATOM 3244 C C . HIS A 1 403 ? 25.053 -60.868 26.672 1.00 63.34 403 HIS A C 1
ATOM 3246 O O . HIS A 1 403 ? 24.713 -61.992 27.049 1.00 63.34 403 HIS A O 1
ATOM 3252 N N . LEU A 1 404 ? 26.304 -60.619 26.274 1.00 58.75 404 LEU A N 1
ATOM 3253 C CA . LEU A 1 404 ? 27.366 -61.629 26.312 1.00 58.75 404 LEU A CA 1
ATOM 3254 C C . LEU A 1 404 ? 27.849 -61.927 27.742 1.00 58.75 404 LEU A C 1
ATOM 3256 O O . LEU A 1 404 ? 28.201 -63.075 28.032 1.00 58.75 404 LEU A O 1
ATOM 3260 N N . SER A 1 405 ? 27.845 -60.943 28.651 1.00 57.09 405 SER A N 1
ATOM 3261 C CA . SER A 1 405 ? 28.124 -61.192 30.073 1.00 57.09 405 SER A CA 1
ATOM 3262 C C . SER A 1 405 ? 27.006 -61.977 30.759 1.00 57.09 405 SER A C 1
ATOM 3264 O O . SER A 1 405 ? 27.295 -62.896 31.528 1.00 57.09 405 SER A O 1
ATOM 3266 N N . ASP A 1 406 ? 25.744 -61.710 30.421 1.00 55.44 406 ASP A N 1
ATOM 3267 C CA . ASP A 1 406 ? 24.613 -62.472 30.959 1.00 55.44 406 ASP A CA 1
ATOM 3268 C C . ASP A 1 406 ? 24.615 -63.917 30.439 1.00 55.44 406 ASP A C 1
ATOM 3270 O O . ASP A 1 406 ? 24.440 -64.855 31.218 1.00 55.44 406 ASP A O 1
ATOM 3274 N N . ALA A 1 407 ? 24.942 -64.135 29.160 1.00 54.75 407 ALA A N 1
ATOM 3275 C CA . ALA A 1 407 ? 25.077 -65.477 28.589 1.00 54.75 407 ALA A CA 1
ATOM 3276 C C . ALA A 1 407 ? 26.204 -66.308 29.241 1.00 54.75 407 ALA A C 1
ATOM 3278 O O . ALA A 1 407 ? 26.058 -67.523 29.399 1.00 54.75 407 ALA A O 1
ATOM 3279 N N . ARG A 1 408 ? 27.306 -65.676 29.681 1.00 51.06 408 ARG A N 1
ATOM 3280 C CA . ARG A 1 408 ? 28.350 -66.348 30.485 1.00 51.06 408 ARG A CA 1
ATOM 3281 C C . ARG A 1 408 ? 27.880 -66.696 31.892 1.00 51.06 408 ARG A C 1
ATOM 3283 O O . ARG A 1 408 ? 28.289 -67.720 32.427 1.00 51.06 408 ARG A O 1
ATOM 3290 N N . THR A 1 409 ? 27.018 -65.879 32.487 1.00 50.22 409 THR A N 1
ATOM 3291 C CA . THR A 1 409 ? 26.498 -66.145 33.834 1.00 50.22 409 THR A CA 1
ATOM 3292 C C . THR A 1 409 ? 25.541 -67.344 33.826 1.00 50.22 409 THR A C 1
ATOM 3294 O O . THR A 1 409 ? 25.598 -68.179 34.726 1.00 50.22 409 THR A O 1
ATOM 3297 N N . TYR A 1 410 ? 24.752 -67.524 32.760 1.00 44.25 410 TYR A N 1
ATOM 3298 C CA . TYR A 1 410 ? 23.909 -68.716 32.593 1.00 44.25 410 TYR A CA 1
ATOM 3299 C C . TYR A 1 410 ? 24.691 -69.989 32.220 1.00 44.25 410 TYR A C 1
ATOM 3301 O O . TYR A 1 410 ? 24.303 -71.078 32.650 1.00 44.25 410 TYR A O 1
ATOM 3309 N N . SER A 1 411 ? 25.811 -69.893 31.488 1.00 46.34 411 SER A N 1
ATOM 3310 C CA . SER A 1 411 ? 26.618 -71.083 31.164 1.00 46.34 411 SER A CA 1
ATOM 3311 C C . SER A 1 411 ? 27.431 -71.611 32.353 1.00 46.34 411 SER A C 1
ATOM 3313 O O . SER A 1 411 ? 27.609 -72.822 32.466 1.00 46.34 411 SER 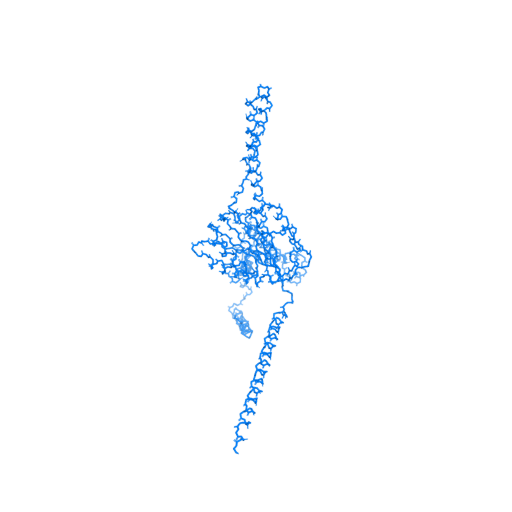A O 1
ATOM 3315 N N . VAL A 1 412 ? 27.851 -70.743 33.283 1.00 47.94 412 VAL A N 1
ATOM 3316 C CA . VAL A 1 412 ? 28.550 -71.153 34.518 1.00 47.94 412 VAL A CA 1
ATOM 3317 C C . VAL A 1 412 ? 27.591 -71.784 35.537 1.00 47.94 412 VAL A C 1
ATOM 3319 O O . VAL A 1 412 ? 27.971 -72.721 36.235 1.00 47.94 412 VAL A O 1
ATOM 3322 N N . VAL A 1 413 ? 26.324 -71.356 35.592 1.00 46.59 413 VAL A N 1
ATOM 3323 C CA . VAL A 1 413 ? 25.321 -71.994 36.470 1.00 46.59 413 VAL A CA 1
ATOM 3324 C C . VAL A 1 413 ? 24.861 -73.350 35.913 1.00 46.59 413 VAL A C 1
ATOM 3326 O O . VAL A 1 413 ? 24.594 -74.267 36.688 1.00 46.59 413 VAL A O 1
ATOM 3329 N N . SER A 1 414 ? 24.852 -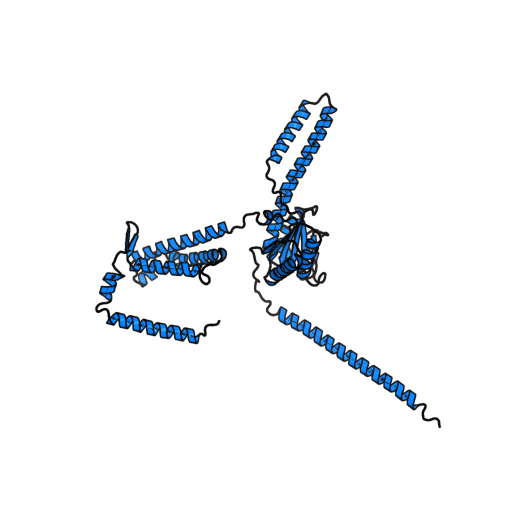73.537 34.587 1.00 44.69 414 SER A N 1
ATOM 3330 C CA . SER A 1 414 ? 24.523 -74.834 33.974 1.00 44.69 414 SER A CA 1
ATOM 3331 C C . SER A 1 414 ? 25.651 -75.873 34.061 1.00 44.69 414 SER A C 1
ATOM 3333 O O . SER A 1 414 ? 25.355 -77.063 33.971 1.00 44.69 414 SER A O 1
ATOM 3335 N N . SER A 1 415 ? 26.920 -75.476 34.242 1.00 44.81 415 SER A N 1
ATOM 3336 C CA . SER A 1 415 ? 28.036 -76.431 34.387 1.00 44.81 415 SER A CA 1
ATOM 3337 C C . SER A 1 415 ? 28.260 -76.910 35.827 1.00 44.81 415 SER A C 1
ATOM 3339 O O . SER A 1 415 ? 28.986 -77.873 36.029 1.00 44.81 415 SER A O 1
ATOM 3341 N N . LEU A 1 416 ? 27.627 -76.283 36.826 1.00 44.03 416 LEU A N 1
ATOM 3342 C CA . LEU A 1 416 ? 27.724 -76.674 38.242 1.00 44.03 416 LEU A CA 1
ATOM 3343 C C . LEU A 1 416 ? 26.655 -77.692 38.690 1.00 44.03 416 LEU A C 1
ATOM 3345 O O . LEU A 1 416 ? 26.671 -78.117 39.839 1.00 44.03 416 LEU A O 1
ATOM 3349 N N . TYR A 1 417 ? 25.764 -78.127 37.791 1.00 43.00 417 TYR A N 1
ATOM 3350 C CA . TYR A 1 417 ? 24.748 -79.162 38.060 1.00 43.00 417 TYR A CA 1
ATOM 3351 C C . TYR A 1 417 ? 24.910 -80.447 37.220 1.00 43.00 417 TYR A C 1
ATOM 3353 O O . TYR A 1 417 ? 24.025 -81.297 37.237 1.00 43.00 417 TYR A O 1
ATOM 3361 N N . SER A 1 418 ? 26.038 -80.625 36.517 1.00 45.53 418 SER A N 1
ATOM 3362 C CA . SER A 1 418 ? 26.333 -81.846 35.736 1.00 45.53 418 SER A CA 1
ATOM 3363 C C . SER A 1 418 ? 27.511 -82.680 36.271 1.00 45.53 418 SER A C 1
ATOM 3365 O O . SER A 1 418 ? 27.848 -83.694 35.665 1.00 45.53 418 SER A O 1
ATOM 3367 N N . GLU A 1 419 ? 28.105 -82.307 37.406 1.00 44.75 419 GLU A N 1
ATOM 3368 C CA . GLU A 1 419 ? 29.109 -83.109 38.128 1.00 44.75 419 GLU A CA 1
ATOM 3369 C C . GLU A 1 419 ? 28.639 -83.348 39.571 1.00 44.75 419 GLU A C 1
ATOM 3371 O O . GLU A 1 419 ? 29.176 -82.826 40.543 1.00 44.75 419 GLU A O 1
ATOM 3376 N N . ALA A 1 420 ? 27.561 -84.120 39.691 1.00 45.31 420 ALA A N 1
ATOM 3377 C CA . ALA A 1 420 ? 27.172 -84.829 40.906 1.00 45.31 420 ALA A CA 1
ATOM 3378 C C . ALA A 1 420 ? 26.532 -86.163 40.487 1.00 45.31 420 ALA A C 1
ATOM 3380 O O . ALA A 1 420 ? 25.316 -86.348 40.558 1.00 45.31 420 ALA A O 1
ATOM 3381 N N . ALA A 1 421 ? 27.388 -87.049 39.980 1.00 39.16 421 ALA A N 1
ATOM 3382 C CA . ALA A 1 421 ? 27.217 -88.495 39.908 1.00 39.16 421 ALA A CA 1
ATOM 3383 C C . ALA A 1 421 ? 28.554 -89.128 40.302 1.00 39.16 421 ALA A C 1
ATOM 3385 O O . ALA A 1 421 ? 29.586 -88.649 39.774 1.00 39.16 421 ALA A O 1
#

Secondary structure (DSSP, 8-state):
----HHHHHHHHHHHHHHHHHHHHHHHHH-S-HHHHHIIIIIS-EEEEETTEEEEHHHHHHHHHHHHHHHHHHHTT-SS--HHHHHHHHHHHHHHHHHHHHT-TT-HHHHHTT--HHHHHHHHHHHHHHHHHHHHHHHHHHHHTSPPTTTTTTT--SEEEEEEEGGGHHHHHHHHHHHHHHHHHHHHHHHHHHHHHHHHHHHHHHHHH-SS-HHHHHHHHHHHHHHHHHHHHSPP-----SEEEEEEE-SSTHHHHHHHHHHHHHHHH-TT-SSEEEEEE-SS---S--SS---SSEEEEPTTSSS-HHHHHHHHHHHHHHH--S-EEEEEES-HHHHHHHHHHHHHH-TTSPEEEEE-S-------SS-TTHHHHHHHHHHHHHHHHHHHHHHHHHHHHHHHHHHHHHHHHHHHSSS---

pLDDT: mean 79.16, std 15.84, range [35.22, 97.81]

Sequence (421 aa):
MDLDVSLLYLITFFGIACLALILWTLKLLIRNPAIYYARYVRYPLLVNFRWLRATRLESAMFIVFLLINFGAILIPSFFPGWRQVQTRAALMAIVNTAPLCMGGRAPIVDALNIPRNWYLMLHSWIGVVAITEAATHSIIALSLRPRPGSLTQTGWANVILSAKGMGIVGILPLALHLALRRKHDDRIRDRMQQISVEDMDLWKQAKDSSGNSDLLTRRRSTLAEERAGLSREYLNRDSAKKVIIFWSLEANSQMEWVKDQVKSLQNLDPANKLLIMWCGYPRPREGFKPFKDSRFWMCLDTGAVLSFDELIVSKIKEERARLPGNMGVIVCGDWSFCNKMRKGTIDSMKGSSISFMETEYHPRRIGSQDIKMEQLAGRFNDRGRLRRRKNDEEEELRDMANHLSDARTYSVVSSLYSEAA